Protein AF-A0AA38CV04-F1 (afdb_monomer)

Mean predicted aligned error: 16.9 Å

Solvent-accessible surface area (backbone atoms only — not comparable to full-atom values): 32376 Å² total; per-residue (Å²): 139,83,84,80,82,77,56,69,70,61,52,53,54,52,51,54,56,48,51,57,48,54,42,49,48,53,47,53,53,60,59,28,71,83,42,73,37,37,64,67,57,48,48,54,55,48,44,71,72,57,36,83,89,60,65,78,51,81,84,55,53,58,63,46,52,52,51,37,38,74,75,45,29,30,47,73,48,75,68,80,85,66,88,83,87,85,91,72,98,75,84,67,49,31,35,34,60,30,73,60,24,51,52,52,48,53,57,56,57,65,52,69,53,78,68,46,39,32,94,78,32,28,67,58,51,60,79,43,48,92,79,33,58,70,71,46,48,47,51,31,48,53,52,30,40,53,54,49,49,53,51,41,52,53,50,51,54,58,49,64,78,46,62,90,82,55,56,70,68,64,51,49,56,51,50,53,56,47,51,54,40,53,50,50,45,54,50,43,51,51,50,48,51,53,53,49,55,64,64,69,64,76,67,84,93,74,94,80,86,84,88,81,84,88,88,84,83,93,68,85,78,79,82,77,82,77,71,94,82,67,77,78,68,63,40,31,31,26,37,38,30,62,36,37,47,43,26,29,35,56,29,47,34,66,65,40,40,84,58,58,60,88,47,86,55,93,62,42,95,49,38,44,47,64,90,34,44,50,47,27,63,39,74,52,43,36,24,28,46,43,46,68,29,36,74,31,39,44,48,55,22,34,65,30,72,80,32,51,51,83,85,82,45,87,62,67,86,64,83,28,51,20,36,34,39,76,50,81,45,43,65,50,72,59,45,61,76,71,52,57,71,46,85,66,73,65,55,62,62,37,58,52,41,48,76,55,58,34,44,34,38,38,38,52,58,50,85,61,19,52,65,34,53,51,49,53,52,50,34,24,52,77,43,64,18,15,37,37,38,47,34,87,51,86,38,38,50,32,70,74,46,25,49,53,26,35,74,66,42,18,14,30,34,17,11,17,53,39,47,80,83,37,67,65,59,56,48,30,55,53,55,38,52,33,49,81,70,68,24,43,54,68,37,36,40,36,41,30,36,21,23,30,63,69,37,46,47,57,66,47,60,90,56,33,60,69,61,33,35,53,56,27,31,62,40,22,56,68,40,82,81,29,94,52,39,60,34,60,74,50,98,47,54,45,50,43,79,66,47,66,41,62,92,48,23,31,29,33,41,30,46,36,38,41,36,27,30,35,83,91,69,40,80,45,74,50,75,50,77,48,80,45,52,54,34,60,38,25,21,35,46,46,57,52,49,51,46,52,34,46,53,28,47,77,69,59,40,33,12,54,30,48,20,55,7,22,52,43,19,73,46,23,66,52,92,48,60,60,73,58,16,44,53,46,29,54,33,35,55,75,64,78,40,90,74

Secondary structure (DSSP, 8-state):
----PPPHHHHHHHHHHHHHHHHHHHHHHHHHTTS-EEHH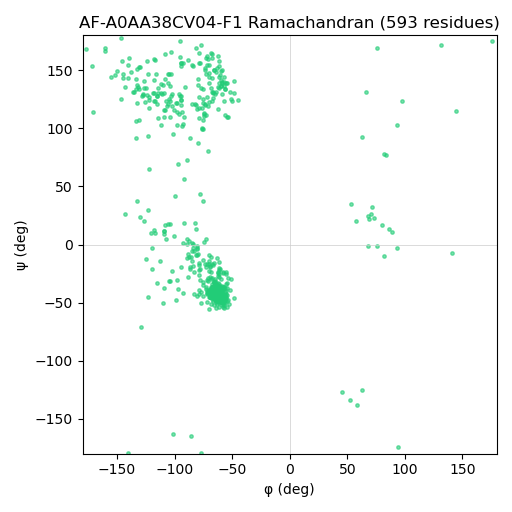HHHHHHHHHH-GGG---HHHHHHHHHHHHHTTSEEEEEGGG--S----SS--EEEEE-HHHHHHHHHHHH--SGGGGSTTTHHHHHTTGGGS-HHHHHHHHHHHHHHHHHHHHHHHHHHHTTTTS--HHHHHHHHHHHHHHHHHHHHHHHHHHHHHHHHHT--------------S---PPPPPPPPTTS----EEEEEE--SHHHHHHHHHHHHHTT--TTS--TT-S-SEETTEEGGGEEEEEEEE-BTTTTTSBHHHHTTSTT--PPP-SPPPP---BEEE---TT---HHHHTTSPBP-SPPP-HHHHHHHTT-SEEEE-PPTT-HHHHHHHHHHHHHHT-EEEE-SSS-STTSHHHHHHHHHHT-EEE-SSBPPTT-HHHHHHHHHHHHHHTTPEEEEEEEEEEE-SHHHHHTT-GGG-HHHHHHHHHHHHTT-SSSTTTT-S--TTEEEEEEEE-GGGTTEEEEEEEEEEE-GGG-EEEEEEEEEEETTHHHHHHHHHHHHHHHHHHHTT--EE-HHHHHHHBSS-SS---HHHHHHHHHHHHHTSS--

Foldseek 3Di:
DDDDDDDPVVVVVVVVVVLLLVLLLLLLLLVLVVHKDWLVVSQVVSCVQQDPVNRDDPVRRPVSLVVCVVVPQKDWDQPPPDDDDDDDPDTRIIIHGDPVNVVVNVVVLQDLDLSCQPPSNVSSSVVCVVVHDLVSVLSSLVSNLVVLVVVLVVLVVVCVVCVVPDDPVVNVVSVVVNVVSVVSNVVSVVVSVVSVVVVVPPDDDDDDDDDDDDDDDDDPDDDDDDPPPDPQQAAAEEEEALALLVLLQQLVLVLCLPPDQPDDDPLAPTCCQQSDGSNRYQYQEYEDFFQQQAQDFSQNNNVTFQHFFDRPHRHPRRVYGHHYADCQVLADPLNVVRTDTDPDDHDLLLVSCQVSVHAEYEYDGAQLRQVRLVVVLVSCLSNLHAYEEQYLHDQQQDPVNLVSQQVSLHEYADDHFDFQDDPLVVLQVVLLVCVVQVWAWAAKEKEKEAAGPNLSSQVPVVSCPSVLQLSQQSRQCSDDRYPSRNPSDDPRYYYGYHYHDNVRRQKMKMWMKIWTADPPRHIDIDIDIDIDRNSNRRSSLVSSLSVLSSLLSVVSHTGYPQLSNCQTYSNHSDPDDNVVSPVVSVCVSVVVDND

pLDDT: mean 85.91, std 17.41, range [29.42, 98.94]

Organism: NCBI:txid1930061

InterPro domains:
  IPR005149 Transcription regulator PadR, N-terminal [PF03551] (28-106)
  IPR013021 Myo-inositol-1-phosphate synthase, GAPDH-like [PF01658] (422-535)
  IPR017815 Myo-inositol 1-phosphate synthase, actinobacteria [TIGR03450] (235-589)
  IPR036291 NAD(P)-binding domain superfamily [SSF51735] (234-591)
  IPR036388 Winged helix-like DNA-binding domain superfamily [G3DSA:1.10.10.10] (15-115)
  IPR036390 Winged helix DNA-binding domain superfamily [SSF46785] (24-196)
  IPR052199 Myo-inositol 1-phosphate synthase [PTHR43125] (233-594)

Radius of gyration: 30.72 Å; Cα contacts (8 Å, |Δi|>4): 998; chains: 1; bounding box: 71×72×107 Å

Structure (mmCIF, N/CA/C/O backbone):
data_AF-A0AA38CV04-F1
#
_entry.id   AF-A0AA38CV04-F1
#
loop_
_atom_site.group_PDB
_atom_site.id
_atom_site.type_symbol
_atom_site.label_atom_id
_atom_site.label_alt_id
_atom_site.label_comp_id
_atom_site.label_asym_id
_atom_site.label_entity_id
_atom_site.label_seq_id
_atom_site.pdbx_PDB_ins_code
_atom_site.Cartn_x
_atom_site.Cartn_y
_atom_site.Cartn_z
_atom_site.occupancy
_atom_site.B_iso_or_equiv
_atom_site.auth_seq_id
_atom_site.auth_comp_id
_atom_site.auth_asym_id
_atom_site.auth_atom_id
_atom_site.pdbx_PDB_model_num
ATOM 1 N N . MET A 1 1 ? -10.714 25.062 -77.674 1.00 38.06 1 MET A N 1
ATOM 2 C CA . MET A 1 1 ? -11.062 24.064 -76.640 1.00 38.06 1 MET A CA 1
ATOM 3 C C . MET A 1 1 ? -9.800 23.298 -76.289 1.00 38.06 1 MET A C 1
ATOM 5 O O . MET A 1 1 ? -9.401 22.417 -77.034 1.00 38.06 1 MET A O 1
ATOM 9 N N . THR A 1 2 ? -9.122 23.690 -75.217 1.00 33.44 2 THR A N 1
ATOM 10 C CA . THR A 1 2 ? -7.902 23.033 -74.731 1.00 33.44 2 THR A CA 1
ATOM 11 C C . THR A 1 2 ? -8.244 22.367 -73.405 1.00 33.44 2 THR A C 1
ATOM 13 O O . THR A 1 2 ? -8.379 23.038 -72.385 1.00 33.44 2 THR A O 1
ATOM 16 N N . PHE A 1 3 ? -8.436 21.048 -73.428 1.00 39.06 3 PHE A N 1
ATOM 17 C CA . PHE A 1 3 ? -8.519 20.236 -72.217 1.00 39.06 3 PHE A CA 1
ATOM 18 C C . PHE A 1 3 ? -7.110 20.137 -71.619 1.00 39.06 3 PHE A C 1
ATOM 20 O O . PHE A 1 3 ? -6.221 19.533 -72.215 1.00 39.06 3 PHE A O 1
ATOM 27 N N . ARG A 1 4 ? -6.882 20.755 -70.454 1.00 42.81 4 ARG A N 1
ATOM 28 C CA . ARG A 1 4 ? -5.682 20.497 -69.646 1.00 42.81 4 ARG A CA 1
ATOM 29 C C . ARG A 1 4 ? -5.849 19.139 -68.964 1.00 42.81 4 ARG A C 1
ATOM 31 O O . ARG A 1 4 ? -6.634 19.016 -68.026 1.00 42.81 4 ARG A O 1
ATOM 38 N N . CYS A 1 5 ? -5.111 18.133 -69.429 1.00 44.91 5 CYS A N 1
ATOM 39 C CA . CYS A 1 5 ? -4.872 16.911 -68.668 1.00 44.91 5 CYS A CA 1
ATOM 40 C C . CYS A 1 5 ? -4.114 17.282 -67.387 1.00 44.91 5 CYS A C 1
ATOM 42 O O . CYS A 1 5 ? -3.010 17.815 -67.451 1.00 44.91 5 CYS A O 1
ATOM 44 N N . ILE A 1 6 ? -4.740 17.056 -66.233 1.00 47.25 6 ILE A N 1
ATOM 45 C CA . ILE A 1 6 ? -4.092 17.175 -64.924 1.00 47.25 6 ILE A CA 1
ATOM 46 C C . ILE A 1 6 ? -3.270 15.900 -64.708 1.00 47.25 6 ILE A C 1
ATOM 48 O O . ILE A 1 6 ? -3.811 14.802 -64.843 1.00 47.25 6 ILE A O 1
ATOM 52 N N . ASP A 1 7 ? -1.990 16.077 -64.393 1.00 53.06 7 ASP A N 1
ATOM 53 C CA . ASP A 1 7 ? -0.981 15.037 -64.170 1.00 53.06 7 ASP A CA 1
ATOM 54 C C . ASP A 1 7 ? -1.406 14.030 -63.063 1.00 53.06 7 ASP A C 1
ATOM 56 O O . ASP A 1 7 ? -1.895 14.464 -62.008 1.00 53.06 7 ASP A O 1
ATOM 60 N N . PRO A 1 8 ? -1.272 12.701 -63.276 1.00 54.38 8 PRO A N 1
ATOM 61 C CA . PRO A 1 8 ? -1.597 11.664 -62.291 1.00 54.38 8 PRO A CA 1
ATOM 62 C C . PRO A 1 8 ? -0.945 11.858 -60.913 1.00 54.38 8 PRO A C 1
ATOM 64 O O . PRO A 1 8 ? -1.632 11.678 -59.906 1.00 54.38 8 PRO A O 1
ATOM 67 N N . GLU A 1 9 ? 0.314 12.307 -60.845 1.00 51.50 9 GLU A N 1
ATOM 68 C CA . GLU A 1 9 ? 1.008 12.538 -59.564 1.00 51.50 9 GLU A CA 1
ATOM 69 C C . GLU A 1 9 ? 0.350 13.674 -58.766 1.00 51.50 9 GLU A C 1
ATOM 71 O O . GLU A 1 9 ? 0.221 13.622 -57.541 1.00 51.50 9 GLU A O 1
ATOM 76 N N . THR A 1 10 ? -0.166 14.692 -59.462 1.00 57.09 10 THR A N 1
ATOM 77 C CA . THR A 1 10 ? -0.829 15.836 -58.816 1.00 57.09 10 THR A CA 1
ATOM 78 C C . THR A 1 10 ? -2.195 15.444 -58.238 1.00 57.09 10 THR A C 1
ATOM 80 O O . THR A 1 10 ? -2.625 15.991 -57.220 1.00 57.09 10 THR A O 1
ATOM 83 N N . ARG A 1 11 ? -2.882 14.467 -58.852 1.00 59.84 11 ARG A N 1
ATOM 84 C CA . ARG A 1 11 ? -4.148 13.916 -58.332 1.00 59.84 11 ARG A CA 1
ATOM 85 C C . ARG A 1 11 ? -3.937 13.084 -57.069 1.00 59.84 11 ARG A C 1
ATOM 87 O O . ARG A 1 11 ? -4.750 13.179 -56.150 1.00 59.84 11 ARG A O 1
ATOM 94 N N . GLU A 1 12 ? -2.863 12.305 -57.009 1.00 57.44 12 GLU A N 1
ATOM 95 C CA . GLU A 1 12 ? -2.554 11.447 -55.862 1.00 57.44 12 GLU A CA 1
ATOM 96 C C . GLU A 1 12 ? -2.155 12.271 -54.628 1.00 57.44 12 GLU A C 1
ATOM 98 O O . GLU A 1 12 ? -2.716 12.086 -53.546 1.00 57.44 12 GLU A O 1
ATOM 103 N N . VAL A 1 13 ? -1.298 13.283 -54.804 1.00 59.69 13 VAL A N 1
ATOM 104 C CA . VAL A 1 13 ? -0.918 14.215 -53.726 1.00 59.69 13 VAL A CA 1
ATOM 105 C C . VAL A 1 13 ? -2.134 14.981 -53.184 1.00 59.69 13 VAL A C 1
ATOM 107 O O . VAL A 1 13 ? -2.293 15.121 -51.967 1.00 59.69 13 VAL A O 1
ATOM 110 N N . ALA A 1 14 ? -3.037 15.431 -54.063 1.00 61.69 14 ALA A N 1
ATOM 111 C CA . ALA A 1 14 ? -4.271 16.105 -53.656 1.00 61.69 14 ALA A CA 1
ATOM 112 C C . ALA A 1 14 ? -5.229 15.172 -52.888 1.00 61.69 14 ALA A C 1
ATOM 114 O O . ALA A 1 14 ? -5.853 15.595 -51.912 1.00 61.69 14 ALA A O 1
ATOM 115 N N . ALA A 1 15 ? -5.322 13.898 -53.282 1.00 63.12 15 ALA A N 1
ATOM 116 C CA . ALA A 1 15 ? -6.143 12.902 -52.596 1.00 63.12 15 ALA A CA 1
ATOM 117 C C . ALA A 1 15 ? -5.616 12.585 -51.184 1.00 63.12 15 ALA A C 1
ATOM 119 O O . ALA A 1 15 ? -6.405 12.512 -50.241 1.00 63.12 15 ALA A O 1
ATOM 120 N N . VAL A 1 16 ? -4.295 12.465 -51.009 1.00 60.59 16 VAL A N 1
ATOM 121 C CA . VAL A 1 16 ? -3.661 12.242 -49.695 1.00 60.59 16 VAL A CA 1
ATOM 122 C C . VAL A 1 16 ? -3.861 13.444 -48.764 1.00 60.59 16 VAL A C 1
ATOM 124 O O . VAL A 1 16 ? -4.199 13.275 -47.590 1.00 60.59 16 VAL A O 1
ATOM 127 N N . ALA A 1 17 ? -3.705 14.669 -49.276 1.00 64.06 17 ALA A N 1
ATOM 128 C CA . ALA A 1 17 ? -3.931 15.888 -48.498 1.00 64.06 17 ALA A CA 1
ATOM 129 C C . ALA A 1 17 ? -5.397 16.031 -48.044 1.00 64.06 17 ALA A C 1
ATOM 131 O O . ALA A 1 17 ? -5.662 16.439 -46.908 1.00 64.06 17 ALA A O 1
ATOM 132 N N . ARG A 1 18 ? -6.347 15.646 -48.908 1.00 71.12 18 ARG A N 1
ATOM 133 C CA . ARG A 1 18 ? -7.778 15.619 -48.586 1.00 71.12 18 ARG A CA 1
ATOM 134 C C . ARG A 1 18 ? -8.089 14.610 -47.478 1.00 71.12 18 ARG A C 1
ATOM 136 O O . ARG A 1 18 ? -8.641 15.010 -46.461 1.00 71.12 18 ARG A O 1
ATOM 143 N N . ARG A 1 19 ? -7.609 13.365 -47.590 1.00 69.75 19 ARG A N 1
ATOM 144 C CA . ARG A 1 19 ? -7.804 12.323 -46.557 1.00 69.75 19 ARG A CA 1
ATOM 145 C C . ARG A 1 19 ? -7.283 12.737 -45.180 1.00 69.75 19 ARG A C 1
ATOM 147 O O . ARG A 1 19 ? -7.965 12.554 -44.179 1.00 69.75 19 ARG A O 1
ATOM 154 N N . ARG A 1 20 ? -6.094 13.347 -45.116 1.00 71.56 20 ARG A N 1
ATOM 155 C CA . ARG A 1 20 ? -5.535 13.868 -43.853 1.00 71.56 20 ARG A CA 1
ATOM 156 C C . ARG A 1 20 ? -6.398 14.965 -43.231 1.00 71.56 20 ARG A C 1
ATOM 158 O O . ARG A 1 20 ? -6.447 15.079 -42.009 1.00 71.56 20 ARG A O 1
ATOM 165 N N . SER A 1 21 ? -7.050 15.773 -44.064 1.00 76.12 21 SER A N 1
ATOM 166 C CA . SER A 1 21 ? -7.951 16.831 -43.604 1.00 76.12 21 SER A CA 1
ATOM 167 C C . SER A 1 21 ? -9.243 16.241 -43.038 1.00 76.12 21 SER A C 1
ATOM 169 O O . SER A 1 21 ? -9.646 16.647 -41.954 1.00 76.12 21 SER A O 1
ATOM 171 N N . ASP A 1 22 ? -9.804 15.228 -43.702 1.00 78.69 22 ASP A N 1
ATOM 172 C CA . ASP A 1 22 ? -11.033 14.542 -43.281 1.00 78.69 22 ASP A CA 1
ATOM 173 C C . ASP A 1 22 ? -10.845 13.791 -41.943 1.00 78.69 22 ASP A C 1
ATOM 175 O O . ASP A 1 22 ? -11.695 13.850 -41.053 1.00 78.69 22 ASP A O 1
ATOM 179 N N . VAL A 1 23 ? -9.690 13.141 -41.744 1.00 81.56 23 VAL A N 1
ATOM 180 C CA . VAL A 1 23 ? -9.324 12.501 -40.461 1.00 81.56 23 VAL A CA 1
ATOM 181 C C . VAL A 1 23 ? -9.237 13.534 -39.335 1.00 81.56 23 VAL A C 1
ATOM 183 O O . VAL A 1 23 ? -9.723 13.306 -38.225 1.00 81.56 23 VAL A O 1
ATOM 186 N N . LEU A 1 24 ? -8.609 14.680 -39.615 1.00 84.56 24 LEU A N 1
ATOM 187 C CA . LEU A 1 24 ? -8.440 15.750 -38.639 1.00 84.56 24 LEU A CA 1
ATOM 188 C C . LEU A 1 24 ? -9.777 16.415 -38.288 1.00 84.56 24 LEU A C 1
ATOM 190 O O . LEU A 1 24 ? -9.988 16.749 -37.125 1.00 84.56 24 LEU A O 1
ATOM 194 N N . ASP A 1 25 ? -10.684 16.563 -39.254 1.00 89.12 25 ASP A N 1
ATOM 195 C CA . ASP A 1 25 ? -12.046 17.045 -39.005 1.00 89.12 25 ASP A CA 1
ATOM 196 C C . ASP A 1 25 ? -12.775 16.161 -38.019 1.00 89.12 25 ASP A C 1
ATOM 198 O O . ASP A 1 25 ? -13.244 16.637 -36.987 1.00 89.12 25 ASP A O 1
ATOM 202 N N . LEU A 1 26 ? -12.815 14.863 -38.312 1.00 87.69 26 LEU A N 1
ATOM 203 C CA . LEU A 1 26 ? -13.506 13.897 -37.478 1.00 87.69 26 LEU A CA 1
ATOM 204 C C . LEU A 1 26 ? -12.933 13.886 -36.054 1.00 87.69 26 LEU A C 1
ATOM 206 O O . LEU A 1 26 ? -13.686 13.878 -35.081 1.00 87.69 26 LEU A O 1
ATOM 210 N N . ALA A 1 27 ? -11.607 13.963 -35.922 1.00 87.81 27 ALA A N 1
ATOM 211 C CA . ALA A 1 27 ? -10.948 14.032 -34.625 1.00 87.81 27 ALA A CA 1
ATOM 212 C C . ALA A 1 27 ? -11.291 15.325 -33.860 1.00 87.81 27 ALA A C 1
ATOM 214 O O . ALA A 1 27 ? -11.563 15.271 -32.660 1.00 87.81 27 ALA A O 1
ATOM 215 N N . ILE A 1 28 ? -11.301 16.486 -34.528 1.00 90.19 28 ILE A N 1
ATOM 216 C CA . ILE A 1 28 ? -11.664 17.773 -33.913 1.00 90.19 28 ILE A CA 1
ATOM 217 C C . ILE A 1 28 ? -13.121 17.752 -33.448 1.00 90.19 28 ILE A C 1
ATOM 219 O O . ILE A 1 28 ? -13.393 18.057 -32.285 1.00 90.19 28 ILE A O 1
ATOM 223 N N . LEU A 1 29 ? -14.047 17.371 -34.332 1.00 91.81 29 LEU A N 1
ATOM 224 C CA . LEU A 1 29 ? -15.476 17.344 -34.028 1.00 91.81 29 LEU A CA 1
ATOM 225 C C . LEU A 1 29 ? -15.775 16.357 -32.894 1.00 91.81 29 LEU A C 1
ATOM 227 O O . LEU A 1 29 ? -16.464 16.711 -31.940 1.00 91.81 29 LEU A O 1
ATOM 231 N N . GLY A 1 30 ? -15.179 15.162 -32.942 1.00 89.12 30 GLY A N 1
ATOM 232 C CA . GLY A 1 30 ? -15.308 14.149 -31.898 1.00 89.12 30 GLY A CA 1
ATOM 233 C C . GLY A 1 30 ? -14.856 14.629 -30.520 1.00 89.12 30 GLY A C 1
ATOM 234 O O . GLY A 1 30 ? -15.488 14.316 -29.516 1.00 89.12 30 GLY A O 1
ATOM 235 N N . ARG A 1 31 ? -13.793 15.442 -30.446 1.00 89.75 31 ARG A N 1
ATOM 236 C CA . ARG A 1 31 ? -13.320 15.996 -29.166 1.00 89.75 31 ARG A CA 1
ATOM 237 C C . ARG A 1 31 ? -14.203 17.120 -28.636 1.00 89.75 31 ARG A C 1
ATOM 239 O O . ARG A 1 31 ? -14.367 17.216 -27.424 1.00 89.75 31 ARG A O 1
ATOM 246 N N . LEU A 1 32 ? -14.775 17.937 -29.517 1.00 90.88 32 LEU A N 1
ATOM 247 C CA . LEU A 1 32 ? -15.705 19.006 -29.141 1.00 90.88 32 LEU A CA 1
ATOM 248 C C . LEU A 1 32 ? -17.104 18.483 -28.769 1.00 90.88 32 LEU A C 1
ATOM 250 O O . LEU A 1 32 ? -17.888 19.213 -28.166 1.00 90.88 32 LEU A O 1
ATOM 254 N N . ALA A 1 33 ? -17.418 17.218 -29.070 1.00 87.81 33 ALA A N 1
ATOM 255 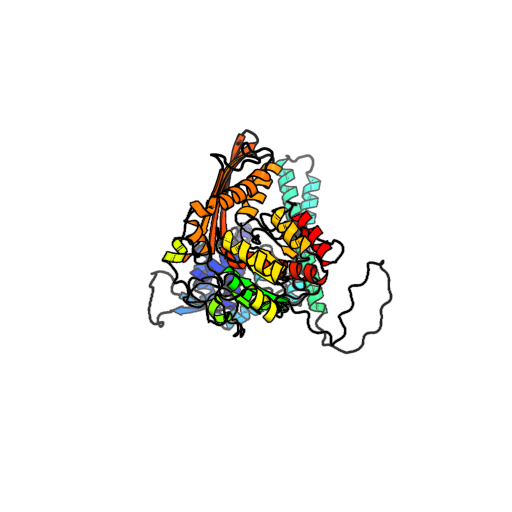C CA . ALA A 1 33 ? -18.671 16.580 -28.661 1.00 87.81 33 ALA A CA 1
ATOM 256 C C . ALA A 1 33 ? -18.830 16.480 -27.135 1.00 87.81 33 ALA A C 1
ATOM 258 O O . ALA A 1 33 ? -19.952 16.499 -26.638 1.00 87.81 33 ALA A O 1
ATOM 259 N N . SER A 1 34 ? -17.720 16.423 -26.390 1.00 83.12 34 SER A N 1
ATOM 260 C CA . SER A 1 34 ? -17.717 16.392 -24.920 1.00 83.12 34 SER A CA 1
ATOM 261 C C . SER A 1 34 ? -17.789 17.780 -24.265 1.00 83.12 34 SER A C 1
ATOM 263 O O . SER A 1 34 ? -17.743 17.866 -23.040 1.00 83.12 34 SER A O 1
ATOM 265 N N . GLY A 1 35 ? -17.873 18.856 -25.053 1.00 85.94 35 GLY A N 1
ATOM 266 C CA . GLY A 1 35 ? -17.997 20.234 -24.573 1.00 85.94 35 GLY A CA 1
ATOM 267 C C . GLY A 1 35 ? -17.010 21.210 -25.232 1.00 85.94 35 GLY A C 1
ATOM 268 O O . GLY A 1 35 ? -16.109 20.784 -25.962 1.00 85.94 35 GLY A O 1
ATOM 269 N N . PRO A 1 36 ? -17.168 22.526 -24.983 1.00 88.56 36 PRO A N 1
ATOM 270 C CA . PRO A 1 36 ? -16.303 23.554 -25.555 1.00 88.56 36 PRO A CA 1
ATOM 271 C C . PRO A 1 36 ? -14.844 23.397 -25.116 1.00 88.56 36 PRO A C 1
ATOM 273 O O . PRO A 1 36 ? -14.569 23.135 -23.945 1.00 88.56 36 PRO A O 1
ATOM 276 N N . LEU A 1 37 ? -13.896 23.589 -26.039 1.00 87.75 37 LEU A N 1
ATOM 277 C CA . LEU A 1 37 ? -12.463 23.473 -25.748 1.00 87.75 37 LEU A CA 1
ATOM 278 C C . LEU A 1 37 ? -11.656 24.637 -26.313 1.00 87.75 37 LEU A C 1
ATOM 280 O O . LEU A 1 37 ? -11.846 25.085 -27.445 1.00 87.75 37 LEU A O 1
ATOM 284 N N . HIS A 1 38 ? -10.649 25.054 -25.547 1.00 87.50 38 HIS A N 1
ATOM 285 C CA . HIS A 1 38 ? -9.634 25.988 -26.018 1.00 87.50 38 HIS A CA 1
ATOM 286 C C . HIS A 1 38 ? -8.728 25.316 -27.053 1.00 87.50 38 HIS A C 1
ATOM 288 O O . HIS A 1 38 ? -8.360 24.150 -26.908 1.00 87.50 38 HIS A O 1
ATOM 294 N N . GLY A 1 39 ? -8.277 26.065 -28.065 1.00 82.31 39 GLY A N 1
ATOM 295 C CA . GLY A 1 39 ? -7.433 25.515 -29.141 1.00 82.31 39 GLY A CA 1
ATOM 296 C C . GLY A 1 39 ? -6.156 24.798 -28.658 1.00 82.31 39 GLY A C 1
ATOM 297 O O . GLY A 1 39 ? -5.739 23.802 -29.253 1.00 82.31 39 GLY A O 1
ATOM 298 N N . TYR A 1 40 ? -5.553 25.247 -27.550 1.00 81.44 40 TYR A N 1
ATOM 299 C CA . TYR A 1 40 ? -4.405 24.571 -26.930 1.00 81.44 40 TYR A CA 1
ATOM 300 C C . TYR A 1 40 ? -4.786 23.241 -26.262 1.00 81.44 40 TYR A C 1
ATOM 302 O O . TYR A 1 40 ? -4.080 22.240 -26.396 1.00 81.44 40 TYR A O 1
ATOM 310 N N . GLU A 1 41 ? -5.917 23.215 -25.566 1.00 82.62 41 GLU A N 1
ATOM 311 C CA . GLU A 1 41 ? -6.413 22.021 -24.893 1.00 82.62 41 GLU A CA 1
ATOM 312 C C . GLU A 1 41 ? -6.866 20.962 -25.899 1.00 82.62 41 GLU A C 1
ATOM 314 O O . GLU A 1 41 ? -6.509 19.790 -25.771 1.00 82.62 41 GLU A O 1
ATOM 319 N N . LEU A 1 42 ? -7.550 21.394 -26.961 1.00 85.50 42 LEU A N 1
ATOM 320 C CA . LEU A 1 42 ? -7.918 20.554 -28.091 1.00 85.50 42 LEU A CA 1
ATOM 321 C C . LEU A 1 42 ? -6.679 19.885 -28.701 1.00 85.50 42 LEU A C 1
ATOM 323 O O . LEU A 1 42 ? -6.669 18.671 -28.885 1.00 85.50 42 LEU A O 1
ATOM 327 N N . ARG A 1 43 ? -5.584 20.629 -28.913 1.00 83.25 43 ARG A N 1
ATOM 328 C CA . ARG A 1 43 ? -4.304 20.056 -29.364 1.00 83.25 43 ARG A CA 1
ATOM 329 C C . ARG A 1 43 ? -3.772 18.998 -28.398 1.00 83.25 43 ARG A C 1
ATOM 331 O O . ARG A 1 43 ? -3.370 17.928 -28.847 1.00 83.25 43 ARG A O 1
ATOM 338 N N . LYS A 1 44 ? -3.716 19.302 -27.096 1.00 82.62 44 LYS A N 1
ATOM 339 C CA . LYS A 1 44 ? -3.176 18.383 -26.079 1.00 82.62 44 LYS A CA 1
ATOM 340 C C . LYS A 1 44 ? -3.961 17.069 -26.063 1.00 82.62 44 LYS A C 1
ATOM 342 O O . LYS A 1 44 ? -3.360 15.998 -26.088 1.00 82.62 44 LYS A O 1
ATOM 347 N N . ARG A 1 45 ? -5.294 17.156 -26.092 1.00 83.56 45 ARG A N 1
ATOM 348 C CA . ARG A 1 45 ? -6.198 15.997 -26.104 1.00 83.56 45 ARG A CA 1
ATOM 349 C C . ARG A 1 45 ? -6.108 15.203 -27.415 1.00 83.56 45 ARG A C 1
ATOM 351 O O . ARG A 1 45 ? -6.079 13.975 -27.381 1.00 83.56 45 ARG A O 1
ATOM 358 N N . LEU A 1 46 ? -5.996 15.881 -28.561 1.00 82.25 46 LEU A N 1
ATOM 359 C CA . LEU A 1 46 ? -5.788 15.229 -29.859 1.00 82.25 46 LEU A CA 1
ATOM 360 C C . LEU A 1 46 ? -4.438 14.504 -29.930 1.00 82.25 46 LEU A C 1
ATOM 362 O O . LEU A 1 46 ? -4.392 13.369 -30.385 1.00 82.25 46 LEU A O 1
ATOM 366 N N . ALA A 1 47 ? -3.356 15.106 -29.428 1.00 78.50 47 ALA A N 1
ATOM 367 C CA . ALA A 1 47 ? -2.035 14.474 -29.394 1.00 78.50 47 ALA A CA 1
ATOM 368 C C . ALA A 1 47 ? -2.007 13.215 -28.509 1.00 78.50 47 ALA A C 1
ATOM 370 O O . ALA A 1 47 ? -1.384 12.224 -28.879 1.00 78.50 47 ALA A O 1
ATOM 371 N N . ALA A 1 48 ? -2.719 13.233 -27.377 1.00 74.19 48 ALA A N 1
ATOM 372 C CA . ALA A 1 48 ? -2.865 12.062 -26.513 1.00 74.19 48 ALA A CA 1
ATOM 373 C C . ALA A 1 48 ? -3.652 10.921 -27.184 1.00 74.19 48 ALA A C 1
ATOM 375 O O . ALA A 1 48 ? -3.369 9.757 -26.932 1.00 74.19 48 ALA A O 1
ATOM 376 N N . THR A 1 49 ? -4.615 11.249 -28.052 1.00 69.12 49 THR A N 1
ATOM 377 C CA . THR A 1 49 ? -5.458 10.256 -28.743 1.00 69.12 49 THR A CA 1
ATOM 378 C C . THR A 1 49 ? -4.778 9.677 -29.984 1.00 69.12 49 THR A C 1
ATOM 380 O O . THR A 1 49 ? -4.858 8.482 -30.235 1.00 69.12 49 THR A O 1
ATOM 383 N N . LEU A 1 50 ? -4.128 10.524 -30.785 1.00 68.50 50 LEU A N 1
ATOM 384 C CA . LEU A 1 50 ? -3.559 10.145 -32.084 1.00 68.50 50 LEU A CA 1
ATOM 385 C C . LEU A 1 50 ? -2.116 9.616 -31.982 1.00 68.50 50 LEU A C 1
ATOM 387 O O . LEU A 1 50 ? -1.571 9.123 -32.970 1.00 68.50 50 LEU A O 1
ATOM 391 N N . GLY A 1 51 ? -1.501 9.717 -30.799 1.00 63.41 51 GLY A N 1
ATOM 392 C CA . GLY A 1 51 ? -0.147 9.250 -30.515 1.00 63.41 51 GLY A CA 1
ATOM 393 C C . GLY A 1 51 ? 0.972 10.145 -31.082 1.00 63.41 51 GLY A C 1
ATOM 394 O O . GLY A 1 51 ? 0.734 11.048 -31.889 1.00 63.41 51 GLY A O 1
ATOM 395 N N . PRO A 1 52 ? 2.235 9.902 -30.677 1.00 51.06 52 PRO A N 1
ATOM 396 C CA . PRO A 1 52 ? 3.380 10.750 -31.030 1.00 51.06 52 PRO A CA 1
ATOM 397 C C . PRO A 1 52 ? 3.780 10.673 -32.514 1.00 51.06 52 PRO A C 1
ATOM 399 O O . PRO A 1 52 ? 4.366 11.618 -33.040 1.00 51.06 52 PRO A O 1
ATOM 402 N N . PHE A 1 53 ? 3.430 9.588 -33.212 1.00 44.38 53 PHE A N 1
ATOM 403 C CA . PHE A 1 53 ? 3.778 9.373 -34.623 1.00 44.38 53 PHE A CA 1
ATOM 404 C C . PHE A 1 53 ? 2.812 10.048 -35.610 1.00 44.38 53 PHE A C 1
ATOM 406 O O . PHE A 1 53 ? 3.194 10.311 -36.749 1.00 44.38 53 PHE A O 1
ATOM 413 N N . ARG A 1 54 ? 1.600 10.426 -35.173 1.00 60.91 54 ARG A N 1
ATOM 414 C CA . ARG A 1 54 ? 0.665 11.271 -35.942 1.00 60.91 54 ARG A CA 1
ATOM 415 C C . ARG A 1 54 ? 0.716 12.727 -35.467 1.00 60.91 54 ARG A C 1
ATOM 417 O O . ARG A 1 54 ? -0.315 13.371 -35.275 1.00 60.91 54 ARG A O 1
ATOM 424 N N . SER A 1 55 ? 1.924 13.236 -35.210 1.00 47.28 55 SER A N 1
ATOM 425 C CA . SER A 1 55 ? 2.119 14.557 -34.606 1.00 47.28 55 SER A CA 1
ATOM 426 C C . SER A 1 55 ? 1.426 15.672 -35.410 1.00 47.28 55 SER A C 1
ATOM 428 O O . SER A 1 55 ? 1.800 16.020 -36.530 1.00 47.28 55 SER A O 1
ATOM 430 N N . LEU A 1 56 ? 0.379 16.252 -34.816 1.00 56.16 56 LEU A N 1
ATOM 431 C CA . LEU A 1 56 ? -0.293 17.437 -35.341 1.00 56.16 56 LEU A CA 1
ATOM 432 C C . LEU A 1 56 ? 0.592 18.661 -35.081 1.00 56.16 56 LEU A C 1
ATOM 434 O O . LEU A 1 56 ? 0.775 19.088 -33.937 1.00 56.16 56 LEU A O 1
ATOM 438 N N . SER A 1 57 ? 1.150 19.242 -36.142 1.00 53.41 57 SER A N 1
ATOM 439 C CA . SER A 1 57 ? 1.876 20.508 -36.037 1.00 53.41 57 SER A CA 1
ATOM 440 C C . SER A 1 57 ? 0.900 21.673 -35.797 1.00 53.41 57 SER A C 1
ATOM 442 O O . SER A 1 57 ? -0.265 21.634 -36.196 1.00 53.41 57 SER A O 1
ATOM 444 N N . PHE A 1 58 ? 1.365 22.766 -35.172 1.00 49.31 58 PHE A N 1
ATOM 445 C CA . PHE A 1 58 ? 0.563 24.000 -35.043 1.00 49.31 58 PHE A CA 1
ATOM 446 C C . PHE A 1 58 ? 0.079 24.532 -36.406 1.00 49.31 58 PHE A C 1
ATOM 448 O O . PHE A 1 58 ? -0.940 25.220 -36.464 1.00 49.31 58 PHE A O 1
ATOM 455 N N . GLY A 1 59 ? 0.803 24.204 -37.482 1.00 60.69 59 GLY A N 1
ATOM 456 C CA . GLY A 1 59 ? 0.506 24.622 -38.846 1.00 60.69 59 GLY A CA 1
ATOM 457 C C . GLY A 1 59 ? -0.717 23.950 -39.471 1.00 60.69 59 GLY A C 1
ATOM 458 O O . GLY A 1 59 ? -1.224 24.488 -40.446 1.00 60.69 59 GLY A O 1
ATOM 459 N N . SER A 1 60 ? -1.228 22.834 -38.930 1.00 71.00 60 SER A N 1
ATOM 460 C CA . SER A 1 60 ? -2.412 22.147 -39.479 1.00 71.00 60 SER A CA 1
ATOM 461 C C . SER A 1 60 ? -3.694 22.357 -38.665 1.00 71.00 60 SER A C 1
ATOM 463 O O . SER A 1 60 ? -4.771 22.422 -39.251 1.00 71.00 60 SER A O 1
ATOM 465 N N . LEU A 1 61 ? -3.604 22.531 -37.339 1.00 82.88 61 LEU A N 1
ATOM 466 C CA . LEU A 1 61 ? -4.787 22.637 -36.470 1.00 82.88 61 LEU A CA 1
ATOM 467 C C . LEU A 1 61 ? -5.567 23.947 -36.665 1.00 82.88 61 LEU A C 1
ATOM 469 O O . LEU A 1 61 ? -6.762 23.920 -36.941 1.00 82.88 61 LEU A O 1
ATOM 473 N N . TYR A 1 62 ? -4.914 25.104 -36.526 1.00 84.75 62 TYR A N 1
ATOM 474 C CA . TYR A 1 62 ? -5.611 26.397 -36.577 1.00 84.75 62 TYR A CA 1
ATOM 475 C C . TYR A 1 62 ? -6.196 26.735 -37.956 1.00 84.75 62 TYR A C 1
ATOM 477 O O . TYR A 1 62 ? -7.324 27.228 -38.002 1.00 84.75 62 TYR A O 1
ATOM 485 N N . PRO A 1 63 ? -5.512 26.462 -39.086 1.00 86.56 63 PRO A N 1
ATOM 486 C CA . PRO A 1 63 ? -6.132 26.607 -40.402 1.00 86.56 63 PRO A CA 1
ATOM 487 C C . PRO A 1 63 ? -7.356 25.707 -40.575 1.00 86.56 63 PRO A C 1
ATOM 489 O O . PRO A 1 63 ? -8.340 26.135 -41.175 1.00 86.56 63 PRO A O 1
ATOM 492 N N . ARG A 1 64 ? -7.334 24.494 -40.005 1.00 88.62 64 ARG A N 1
ATOM 493 C CA . ARG A 1 64 ? -8.479 23.585 -40.071 1.00 88.62 64 ARG A CA 1
ATOM 494 C C . ARG A 1 64 ? -9.643 24.041 -39.196 1.00 88.62 64 ARG A C 1
ATOM 496 O O . ARG A 1 64 ? -10.771 24.025 -39.668 1.00 88.62 64 ARG A O 1
ATOM 503 N N . LEU A 1 65 ? -9.379 24.548 -37.990 1.00 89.50 65 LEU A N 1
ATOM 504 C CA . LEU A 1 65 ? -10.405 25.179 -37.151 1.00 89.50 65 LEU A CA 1
ATOM 505 C C . LEU A 1 65 ? -11.097 26.335 -37.886 1.00 89.50 65 LEU A C 1
ATOM 507 O O . LEU A 1 65 ? -12.322 26.387 -37.914 1.00 89.50 65 LEU A O 1
ATOM 511 N N . ARG A 1 66 ? -10.338 27.199 -38.577 1.00 88.19 66 ARG A N 1
ATOM 512 C CA . ARG A 1 66 ? -10.925 28.266 -39.409 1.00 88.19 66 ARG A CA 1
ATOM 513 C C . ARG A 1 66 ? -11.796 27.714 -40.538 1.00 88.19 66 ARG A C 1
ATOM 515 O O . ARG A 1 66 ? -12.866 28.258 -40.786 1.00 88.19 66 ARG A O 1
ATOM 522 N N . ALA A 1 67 ? -11.364 26.647 -41.209 1.00 89.75 67 ALA A N 1
ATOM 523 C CA . ALA A 1 67 ? -12.155 26.010 -42.262 1.00 89.75 67 ALA A CA 1
ATOM 524 C C . ALA A 1 67 ? -13.466 25.416 -41.713 1.00 89.75 67 ALA A C 1
ATOM 526 O O . ALA A 1 67 ? -14.526 25.620 -42.297 1.00 89.75 67 ALA A O 1
ATOM 527 N N . LEU A 1 68 ? -13.416 24.753 -40.555 1.00 92.38 68 LEU A N 1
ATOM 528 C CA . LEU A 1 68 ? -14.594 24.206 -39.873 1.00 92.38 68 LEU A CA 1
ATOM 529 C C . LEU A 1 68 ? -15.572 25.299 -39.414 1.00 92.38 68 LEU A C 1
ATOM 531 O O . LEU A 1 68 ? -16.784 25.095 -39.467 1.00 92.38 68 LEU A O 1
ATOM 535 N N . GLN A 1 69 ? -15.062 26.467 -39.011 1.00 92.56 69 GLN A N 1
ATOM 536 C CA . GLN A 1 69 ? -15.885 27.644 -38.715 1.00 92.56 69 GLN A CA 1
ATOM 537 C C . GLN A 1 69 ? -16.546 28.216 -39.970 1.00 92.56 69 GLN A C 1
ATOM 539 O O . GLN A 1 69 ? -17.728 28.542 -39.942 1.00 92.56 69 GLN A O 1
ATOM 544 N N . GLN A 1 70 ? -15.810 28.312 -41.081 1.00 91.38 70 GLN A N 1
ATOM 545 C CA . GLN A 1 70 ? -16.342 28.813 -42.355 1.00 91.38 70 GLN A CA 1
ATOM 546 C C . GLN A 1 70 ? -17.460 27.929 -42.914 1.00 91.38 70 GLN A C 1
ATOM 548 O O . GLN A 1 70 ? -18.422 28.445 -43.472 1.00 91.38 70 GLN A O 1
ATOM 553 N N . VAL A 1 71 ? -17.347 26.609 -42.744 1.00 92.62 71 VAL A N 1
ATOM 554 C CA . VAL A 1 71 ? -18.386 25.638 -43.133 1.00 92.62 71 VAL A CA 1
ATOM 555 C C . VAL A 1 71 ? -19.519 25.572 -42.091 1.00 92.62 71 VAL A C 1
ATOM 557 O O . VAL A 1 71 ? -20.562 24.973 -42.334 1.00 92.62 71 VAL A O 1
ATOM 560 N N . GLY A 1 72 ? -19.354 26.234 -40.942 1.00 92.38 72 GLY A N 1
ATOM 561 C CA . GLY A 1 72 ? -20.387 26.370 -39.919 1.00 92.38 72 GLY A CA 1
ATOM 562 C C . GLY A 1 72 ? -20.550 25.153 -39.011 1.00 92.38 72 GLY A C 1
ATOM 563 O O . GLY A 1 72 ? -21.574 25.049 -38.343 1.00 92.38 72 GLY A O 1
ATOM 564 N N . TRP A 1 73 ? -19.579 24.234 -38.957 1.00 95.69 73 TRP A N 1
ATOM 565 C CA . TRP A 1 73 ? -19.622 23.059 -38.069 1.00 95.69 73 TRP A CA 1
ATOM 566 C C . TRP A 1 73 ? -19.143 23.357 -36.648 1.00 95.69 73 TRP A C 1
ATOM 568 O O . TRP A 1 73 ? -19.541 22.679 -35.702 1.00 95.69 73 TRP A O 1
ATOM 578 N N . ILE A 1 74 ? -18.324 24.393 -36.472 1.00 95.06 74 ILE A N 1
ATOM 579 C CA . ILE A 1 74 ? -17.929 24.882 -35.150 1.00 95.06 74 ILE A CA 1
ATOM 580 C C . ILE A 1 74 ? -18.124 26.394 -35.069 1.00 95.06 74 ILE A C 1
ATOM 582 O O . ILE A 1 74 ? -18.039 27.096 -36.074 1.00 95.06 74 ILE A O 1
ATOM 586 N N . THR A 1 75 ? -18.353 26.901 -33.866 1.00 92.56 75 THR A N 1
ATOM 587 C CA . THR A 1 75 ? -18.352 28.333 -33.563 1.00 92.56 75 THR A CA 1
ATOM 588 C C . THR A 1 75 ? -17.248 28.646 -32.561 1.00 92.56 75 THR A C 1
ATOM 590 O O . THR A 1 75 ? -16.751 27.747 -31.881 1.00 92.56 75 THR A O 1
ATOM 593 N N . SER A 1 76 ? -16.837 29.910 -32.487 1.00 87.81 76 SER A N 1
ATOM 594 C CA . SER A 1 76 ? -15.945 30.387 -31.431 1.00 87.81 76 SER A CA 1
ATOM 595 C C . SER A 1 76 ? -16.652 31.387 -30.537 1.00 87.81 76 SER A C 1
ATOM 597 O O . SER A 1 76 ? -17.261 32.327 -31.046 1.00 87.81 76 SER A O 1
ATOM 599 N N . ALA A 1 77 ? -16.488 31.231 -29.228 1.00 72.12 77 ALA A N 1
ATOM 600 C CA . ALA A 1 77 ? -16.838 32.252 -28.252 1.00 72.12 77 ALA A CA 1
ATOM 601 C C . ALA A 1 77 ? -15.561 32.967 -27.790 1.00 72.12 77 ALA A C 1
ATOM 603 O O . ALA A 1 77 ? -14.581 32.315 -27.408 1.00 72.12 77 ALA A O 1
ATOM 604 N N . ASP A 1 78 ? -15.570 34.300 -27.819 1.00 60.53 78 ASP A N 1
ATOM 605 C CA . ASP A 1 78 ? -14.571 35.090 -27.104 1.00 60.53 78 ASP A CA 1
ATOM 606 C C . ASP A 1 78 ? -14.921 35.053 -25.616 1.00 60.53 78 ASP A C 1
ATOM 608 O O . ASP A 1 78 ? -15.999 35.479 -25.207 1.00 60.53 78 ASP A O 1
ATOM 612 N N . THR A 1 79 ? -14.006 34.569 -24.777 1.00 54.16 79 THR A N 1
ATOM 613 C CA . THR A 1 79 ? -14.180 34.550 -23.315 1.00 54.16 79 THR A CA 1
ATOM 614 C C . THR A 1 79 ? -13.992 35.946 -22.695 1.00 54.16 79 THR A C 1
ATOM 616 O O . THR A 1 79 ? -13.356 36.080 -21.648 1.00 54.16 79 THR A O 1
ATOM 619 N N . ALA A 1 80 ? -14.454 37.004 -23.366 1.00 48.44 80 ALA A N 1
ATOM 620 C CA . ALA A 1 80 ? -14.268 38.393 -22.948 1.00 48.44 80 ALA A CA 1
ATOM 621 C C . ALA A 1 80 ? -15.144 38.792 -21.742 1.00 48.44 80 ALA A C 1
ATOM 623 O O . ALA A 1 80 ? -14.793 39.749 -21.060 1.00 48.44 80 ALA A O 1
ATOM 624 N N . ASP A 1 81 ? -16.188 38.018 -21.420 1.00 44.34 81 ASP A N 1
ATOM 625 C CA . ASP A 1 81 ? -17.165 38.349 -20.366 1.00 44.34 81 ASP A CA 1
ATOM 626 C C . ASP A 1 81 ? -17.029 37.534 -19.058 1.00 44.34 81 ASP A C 1
ATOM 628 O O . ASP A 1 81 ? -17.947 37.505 -18.242 1.00 44.34 81 ASP A O 1
ATOM 632 N N . LEU A 1 82 ? -15.887 36.880 -18.800 1.00 43.50 82 LEU A N 1
ATOM 633 C CA . LEU A 1 82 ? -15.640 36.197 -17.515 1.00 43.50 82 LEU A CA 1
ATOM 634 C C . LEU A 1 82 ? -14.874 37.103 -16.52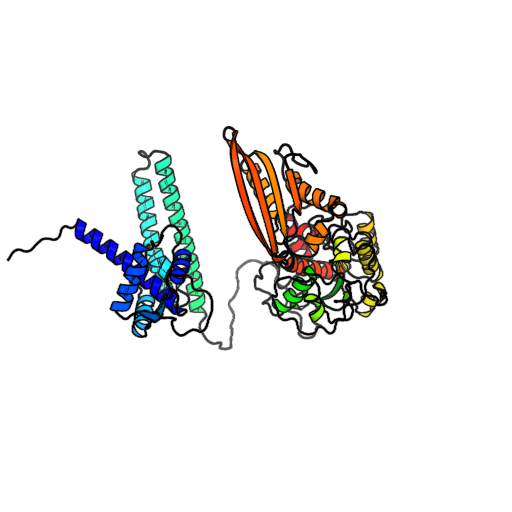0 1.00 43.50 82 LEU A C 1
ATOM 636 O O . LEU A 1 82 ? -13.773 37.560 -16.853 1.00 43.50 82 LEU A O 1
ATOM 640 N N . PRO A 1 83 ? -15.385 37.349 -15.290 1.00 37.31 83 PRO A N 1
ATOM 641 C CA . PRO A 1 83 ? -14.695 38.177 -14.303 1.00 37.31 83 PRO A CA 1
ATOM 642 C C . PRO A 1 83 ? -13.483 37.467 -13.672 1.00 37.31 83 PRO A C 1
ATOM 644 O O . PRO A 1 83 ? -13.615 36.454 -12.998 1.00 37.31 83 PRO A O 1
ATOM 647 N N . HIS A 1 84 ? -12.322 38.105 -13.842 1.00 39.47 84 HIS A N 1
ATOM 648 C CA . HIS A 1 84 ? -11.049 37.983 -13.116 1.00 39.47 84 HIS A CA 1
ATOM 649 C C . HIS A 1 84 ? -10.178 36.700 -13.159 1.00 39.47 84 HIS A C 1
ATOM 651 O O . HIS A 1 84 ? -10.563 35.599 -12.798 1.00 39.47 84 HIS A O 1
ATOM 657 N N . ALA A 1 85 ? -8.893 37.009 -13.420 1.00 35.59 85 ALA A N 1
ATOM 658 C CA . ALA A 1 85 ? -7.630 36.361 -13.037 1.00 35.59 85 ALA A CA 1
ATOM 659 C C . ALA A 1 85 ? -6.934 35.406 -14.038 1.00 35.59 85 ALA A C 1
ATOM 661 O O . ALA A 1 85 ? -7.457 34.387 -14.462 1.00 35.59 85 ALA A O 1
ATOM 662 N N . LEU A 1 86 ? -5.670 35.767 -14.331 1.00 35.22 86 LEU A N 1
ATOM 663 C CA . LEU A 1 86 ? -4.613 35.071 -15.092 1.00 35.22 86 LEU A CA 1
ATOM 664 C C . LEU A 1 86 ? -4.641 35.220 -16.627 1.00 35.22 86 LEU A C 1
ATOM 666 O O . LEU A 1 86 ? -4.977 34.332 -17.408 1.00 35.22 86 LEU A O 1
ATOM 670 N N . ALA A 1 87 ? -4.189 36.395 -17.071 1.00 38.09 87 ALA A N 1
ATOM 671 C CA . ALA A 1 87 ? -3.853 36.692 -18.457 1.00 38.09 87 ALA A CA 1
ATOM 672 C C . ALA A 1 87 ? -2.497 36.073 -18.861 1.00 38.09 87 ALA A C 1
ATOM 674 O O . ALA A 1 87 ? -1.441 36.651 -18.616 1.00 38.09 87 ALA A O 1
ATOM 675 N N . SER A 1 88 ? -2.535 34.936 -19.563 1.00 40.75 88 SER A N 1
ATOM 676 C CA . SER A 1 88 ? -1.476 34.528 -20.498 1.00 40.75 88 SER A CA 1
ATOM 677 C C . SER A 1 88 ? -1.872 34.960 -21.914 1.00 40.75 88 SER A C 1
ATOM 679 O O . SER A 1 88 ? -2.989 34.724 -22.372 1.00 40.75 88 SER A O 1
ATOM 681 N N . LYS A 1 89 ? -0.975 35.668 -22.605 1.00 46.91 89 LYS A N 1
ATOM 682 C CA . LYS A 1 89 ? -1.291 36.567 -23.729 1.00 46.91 89 LYS A CA 1
ATOM 683 C C . LYS A 1 89 ? -1.460 35.893 -25.104 1.00 46.91 89 LYS A C 1
ATOM 685 O O . LYS A 1 89 ? -1.400 36.595 -26.111 1.00 46.91 89 LYS A O 1
ATOM 690 N N . ARG A 1 90 ? -1.683 34.574 -25.207 1.00 45.78 90 ARG A N 1
ATOM 691 C CA . ARG A 1 90 ? -2.028 33.906 -26.486 1.00 45.78 90 ARG A CA 1
ATOM 692 C C . ARG A 1 90 ? -2.978 32.710 -26.283 1.00 45.78 90 ARG A C 1
ATOM 694 O O . ARG A 1 90 ? -2.645 31.770 -25.575 1.00 45.78 90 ARG A O 1
ATOM 701 N N . SER A 1 91 ? -4.108 32.746 -27.003 1.00 50.06 91 SER A N 1
ATOM 702 C CA . SER A 1 91 ? -5.213 31.763 -27.136 1.00 50.06 91 SER A CA 1
ATOM 703 C C . SER A 1 91 ? -6.307 31.747 -26.046 1.00 50.06 91 SER A C 1
ATOM 705 O O . SER A 1 91 ? -6.356 30.858 -25.209 1.00 50.06 91 SER A O 1
ATOM 707 N N . ARG A 1 92 ? -7.242 32.711 -26.121 1.00 63.31 92 ARG A N 1
ATOM 708 C CA . ARG A 1 92 ? -8.511 32.771 -25.351 1.00 63.31 92 ARG A CA 1
ATOM 709 C C . ARG A 1 92 ? -9.760 32.404 -26.178 1.00 63.31 92 ARG A C 1
ATOM 711 O O . ARG A 1 92 ? -10.875 32.741 -25.813 1.00 63.31 92 ARG A O 1
ATOM 718 N N . VAL A 1 93 ? -9.567 31.740 -27.318 1.00 76.62 93 VAL A N 1
ATOM 719 C CA . VAL A 1 93 ? -10.676 31.344 -28.198 1.00 76.62 93 VAL A CA 1
ATOM 720 C C . VAL A 1 93 ? -11.097 29.923 -27.837 1.00 76.62 93 VAL A C 1
ATOM 722 O O . VAL A 1 93 ? -10.306 28.985 -28.013 1.00 76.62 93 VAL A O 1
ATOM 725 N N . SER A 1 94 ? -12.316 29.791 -27.315 1.00 84.25 94 SER A N 1
ATOM 726 C CA . SER A 1 94 ? -12.980 28.507 -27.086 1.00 84.25 94 SER A CA 1
ATOM 727 C C . SER A 1 94 ? -13.798 28.139 -28.318 1.00 84.25 94 SER A C 1
ATOM 729 O O . SER A 1 94 ? -14.468 29.001 -28.889 1.00 84.25 94 SER A O 1
ATOM 731 N N . TYR A 1 95 ? -13.721 26.881 -28.742 1.00 91.50 95 TYR A N 1
ATOM 732 C CA . TYR A 1 95 ? -14.474 26.349 -29.873 1.00 91.50 95 TYR A CA 1
ATOM 733 C C . TYR A 1 95 ? -15.564 25.408 -29.374 1.00 91.50 95 TYR A C 1
ATOM 735 O O . TYR A 1 95 ? -15.329 24.633 -28.451 1.00 91.50 95 TYR A O 1
ATOM 743 N N . GLU A 1 96 ? -16.726 25.439 -30.017 1.00 92.94 96 GLU A N 1
ATOM 744 C CA . GLU A 1 96 ? -17.868 24.575 -29.708 1.00 92.94 96 GLU A CA 1
ATOM 745 C C . GLU A 1 96 ? -18.516 24.057 -30.999 1.00 92.94 96 GLU A C 1
ATOM 747 O O . GLU A 1 96 ? -18.509 24.745 -32.021 1.00 92.94 96 GLU A O 1
ATOM 752 N N . LEU A 1 97 ? -19.086 22.846 -30.963 1.00 94.06 97 LEU A N 1
ATOM 753 C CA . LEU A 1 97 ? -19.891 22.313 -32.065 1.00 94.06 97 LEU A CA 1
ATOM 754 C C . LEU A 1 97 ? -21.194 23.099 -32.241 1.00 94.06 97 LEU A C 1
ATOM 756 O O . LEU A 1 97 ? -21.980 23.244 -31.305 1.00 94.06 97 LEU A O 1
ATOM 760 N N . THR A 1 98 ? -21.491 23.490 -33.476 1.00 95.12 98 THR A N 1
ATOM 761 C CA . THR A 1 98 ? -22.827 23.979 -33.841 1.00 95.12 98 THR A CA 1
ATOM 762 C C . THR A 1 98 ? -23.811 22.812 -33.990 1.00 95.12 98 THR A C 1
ATOM 764 O O . THR A 1 98 ? -23.414 21.645 -34.016 1.00 95.12 98 THR A O 1
ATOM 767 N N . ALA A 1 99 ? -25.106 23.105 -34.153 1.00 91.19 99 ALA A N 1
ATOM 768 C CA . ALA A 1 99 ? -26.101 22.083 -34.492 1.00 91.19 99 ALA A CA 1
ATOM 769 C C . ALA A 1 99 ? -25.732 21.324 -35.785 1.00 91.19 99 ALA A C 1
ATOM 771 O O . ALA A 1 99 ? -25.749 20.096 -35.798 1.00 91.19 99 ALA A O 1
ATOM 772 N N . ALA A 1 100 ? -25.292 22.047 -36.822 1.00 92.50 100 ALA A N 1
ATOM 773 C CA . ALA A 1 100 ? -24.828 21.455 -38.078 1.00 92.50 100 ALA A CA 1
ATOM 774 C C . ALA A 1 100 ? -23.570 20.585 -37.888 1.00 92.50 100 ALA A C 1
ATOM 776 O O . ALA A 1 100 ? -23.440 19.538 -38.517 1.00 92.50 100 ALA A O 1
ATOM 777 N N . GLY A 1 101 ? -22.654 20.976 -36.994 1.00 92.31 101 GLY A N 1
ATOM 778 C CA . GLY A 1 101 ? -21.480 20.168 -36.656 1.00 92.31 101 GLY A CA 1
ATOM 779 C C . GLY A 1 101 ? -21.818 18.882 -35.905 1.00 92.31 101 GLY A C 1
ATOM 780 O O . GLY A 1 101 ? -21.222 17.842 -36.180 1.00 92.31 101 GLY A O 1
ATOM 781 N N . LYS A 1 102 ? -22.797 18.927 -34.990 1.00 90.56 102 LYS A N 1
ATOM 782 C CA . LYS A 1 102 ? -23.306 17.735 -34.287 1.00 90.56 102 LYS A CA 1
ATOM 783 C C . LYS A 1 102 ? -23.969 16.758 -35.259 1.00 90.56 102 LYS A C 1
ATOM 785 O O . LYS A 1 102 ? -23.708 15.562 -35.181 1.00 90.56 102 LYS A O 1
ATOM 790 N N . GLU A 1 103 ? -24.770 17.265 -36.196 1.00 90.50 103 GLU A N 1
ATOM 791 C CA . GLU A 1 103 ? -25.400 16.448 -37.237 1.00 90.50 103 GLU A CA 1
ATOM 792 C C . GLU A 1 103 ? -24.358 15.813 -38.169 1.00 90.50 103 GLU A C 1
ATOM 794 O O . GLU A 1 103 ? -24.404 14.607 -38.413 1.00 90.50 103 GLU A O 1
ATOM 799 N N . HIS A 1 104 ? -23.363 16.586 -38.618 1.00 90.31 104 HIS A N 1
ATOM 800 C CA . HIS A 1 104 ? -22.275 16.063 -39.443 1.00 90.31 104 HIS A CA 1
ATOM 801 C C . HIS A 1 104 ? -21.463 14.978 -38.718 1.00 90.31 104 HIS A C 1
ATOM 803 O O . HIS A 1 104 ? -21.151 13.941 -39.302 1.00 90.31 104 HIS A O 1
ATOM 809 N N . LEU A 1 105 ? -21.159 15.177 -37.430 1.00 90.31 105 LEU A N 1
ATOM 810 C CA . LEU A 1 105 ? -20.476 14.172 -36.616 1.00 90.31 105 LEU A CA 1
ATOM 811 C C . LEU A 1 105 ? -21.314 12.892 -36.481 1.00 90.31 105 LEU A C 1
ATOM 813 O O . LEU A 1 105 ? -20.780 11.801 -36.659 1.00 90.31 105 LEU A O 1
ATOM 817 N N . ALA A 1 106 ? -22.618 13.002 -36.223 1.00 86.94 106 ALA A N 1
ATOM 818 C CA . ALA A 1 106 ? -23.508 11.844 -36.135 1.00 86.94 106 ALA A CA 1
ATOM 819 C C . ALA A 1 106 ? -23.584 11.062 -37.463 1.00 86.94 106 ALA A C 1
ATOM 821 O O . ALA A 1 106 ? -23.513 9.830 -37.470 1.00 86.94 106 ALA A O 1
ATOM 822 N N . GLN A 1 107 ? -23.649 11.763 -38.600 1.00 87.88 107 GLN A N 1
ATOM 823 C CA . GLN A 1 107 ? -23.571 11.144 -39.929 1.00 87.88 107 GLN A CA 1
ATOM 824 C C . GLN A 1 107 ? -22.222 10.441 -40.144 1.00 87.88 107 GLN A C 1
ATOM 826 O O . GLN A 1 107 ? -22.171 9.314 -40.635 1.00 87.88 107 GLN A O 1
ATOM 831 N N . ALA A 1 108 ? -21.117 11.063 -39.727 1.00 85.50 108 ALA A N 1
ATOM 832 C CA . ALA A 1 108 ? -19.795 10.462 -39.847 1.00 85.50 108 ALA A CA 1
ATOM 833 C C . ALA A 1 108 ? -19.651 9.194 -38.987 1.00 85.50 108 ALA A C 1
ATOM 835 O O . ALA A 1 108 ? -19.092 8.203 -39.461 1.00 85.50 108 ALA A O 1
ATOM 836 N N . LEU A 1 109 ? -20.174 9.193 -37.756 1.00 85.38 109 LEU A N 1
ATOM 837 C CA . LEU A 1 109 ? -20.101 8.050 -36.836 1.00 85.38 109 LEU A CA 1
ATOM 838 C C . LEU A 1 109 ? -20.954 6.857 -37.285 1.00 85.38 109 LEU A C 1
ATOM 840 O O . LEU A 1 109 ? -20.581 5.722 -37.015 1.00 85.38 109 LEU A O 1
ATOM 844 N N . THR A 1 110 ? -22.040 7.097 -38.021 1.00 84.19 110 THR A N 1
ATOM 845 C CA . THR A 1 110 ? -22.907 6.040 -38.576 1.00 84.19 110 THR A CA 1
ATOM 846 C C . THR A 1 110 ? -22.417 5.489 -39.922 1.00 84.19 110 THR A C 1
ATOM 848 O O . THR A 1 110 ? -22.853 4.420 -40.363 1.00 84.19 110 THR A O 1
ATOM 851 N N . ALA A 1 111 ? -21.472 6.174 -40.577 1.00 83.19 111 ALA A N 1
ATOM 852 C CA . ALA A 1 111 ? -20.863 5.703 -41.815 1.00 83.19 111 ALA A CA 1
ATOM 853 C C . ALA A 1 111 ? -20.005 4.444 -41.582 1.00 83.19 111 ALA A C 1
ATOM 855 O O . ALA A 1 111 ? -19.152 4.400 -40.695 1.00 83.19 111 ALA A O 1
ATOM 856 N N . SER A 1 112 ? -20.222 3.432 -42.422 1.00 77.62 112 SER A N 1
ATOM 857 C CA . SER A 1 112 ? -19.553 2.118 -42.394 1.00 77.62 112 SER A CA 1
ATOM 858 C C . SER A 1 112 ? -19.069 1.715 -43.791 1.00 77.62 112 SER A C 1
ATOM 860 O O . SER A 1 112 ? -19.157 0.561 -44.200 1.00 77.62 112 SER A O 1
ATOM 862 N N . ASP A 1 113 ? -18.597 2.698 -44.554 1.00 80.88 113 ASP A N 1
ATOM 863 C CA . ASP A 1 113 ? -17.943 2.480 -45.842 1.00 80.88 113 ASP A CA 1
ATOM 864 C C . ASP A 1 113 ? -16.458 2.081 -45.664 1.00 80.88 113 ASP A C 1
ATOM 866 O O . ASP A 1 113 ? -15.913 2.205 -44.565 1.00 80.88 113 ASP A O 1
ATOM 870 N N . PRO A 1 114 ? -15.760 1.636 -46.728 1.00 75.25 114 PRO A N 1
ATOM 871 C CA . PRO A 1 114 ? -14.345 1.269 -46.650 1.00 75.25 114 PRO A CA 1
ATOM 872 C C . PRO A 1 114 ? -13.390 2.335 -46.100 1.00 75.25 114 PRO A C 1
ATOM 874 O O . PRO A 1 114 ? -12.332 1.979 -45.578 1.00 75.25 114 PRO A O 1
ATOM 877 N N . ALA A 1 115 ? -13.739 3.623 -46.175 1.00 75.50 115 ALA A N 1
ATOM 878 C CA . ALA A 1 115 ? -12.931 4.684 -45.581 1.00 75.50 115 ALA A CA 1
ATOM 879 C C . ALA A 1 115 ? -13.040 4.693 -44.044 1.00 75.50 115 ALA A C 1
ATOM 881 O O . ALA A 1 115 ? -12.148 5.209 -43.372 1.00 75.50 115 ALA A O 1
ATOM 882 N N . ALA A 1 116 ? -14.075 4.077 -43.460 1.00 75.50 116 ALA A N 1
ATOM 883 C CA . ALA A 1 116 ? -14.252 3.974 -42.013 1.00 75.50 116 ALA A CA 1
ATOM 884 C C . ALA A 1 116 ? -13.243 3.035 -41.319 1.00 75.50 116 ALA A C 1
ATOM 886 O O . ALA A 1 116 ? -13.062 3.129 -40.106 1.00 75.50 116 ALA A O 1
ATOM 887 N N . TRP A 1 117 ? -12.556 2.161 -42.059 1.00 80.88 117 TRP A N 1
ATOM 888 C CA . TRP A 1 117 ? -11.525 1.254 -41.525 1.00 80.88 117 TRP A CA 1
ATOM 889 C C . TRP A 1 117 ? -10.177 1.348 -42.263 1.00 80.88 117 TRP A C 1
ATOM 891 O O . TRP A 1 117 ? -9.336 0.444 -42.177 1.00 80.88 117 TRP A O 1
ATOM 901 N N . ASP A 1 118 ? -9.948 2.465 -42.961 1.00 81.75 118 ASP A N 1
ATOM 902 C CA . ASP A 1 118 ? -8.625 2.869 -43.449 1.00 81.75 118 ASP A CA 1
ATOM 903 C C . ASP A 1 118 ? -7.637 3.035 -42.273 1.00 81.75 118 ASP A C 1
ATOM 905 O O . ASP A 1 118 ? -8.023 3.442 -41.176 1.00 81.75 118 ASP A O 1
ATOM 909 N N . ASP A 1 119 ? -6.345 2.771 -42.518 1.00 73.19 119 ASP A N 1
ATOM 910 C CA . ASP A 1 119 ? -5.256 2.850 -41.516 1.00 73.19 119 ASP A CA 1
ATOM 911 C C . ASP A 1 119 ? -5.177 4.211 -40.792 1.00 73.19 119 ASP A C 1
ATOM 913 O O . ASP A 1 119 ? -4.760 4.302 -39.633 1.00 73.19 119 ASP A O 1
ATOM 917 N N . ASP A 1 120 ? -5.600 5.282 -41.465 1.00 73.12 120 ASP A N 1
ATOM 918 C CA . ASP A 1 120 ? -5.557 6.640 -40.925 1.00 73.12 120 ASP A CA 1
ATOM 919 C C . ASP A 1 120 ? -6.801 7.037 -40.125 1.00 73.12 120 ASP A C 1
ATOM 921 O O . ASP A 1 120 ? -6.714 7.861 -39.216 1.00 73.12 120 ASP A O 1
ATOM 925 N N . VAL A 1 121 ? -7.955 6.452 -40.448 1.00 79.56 121 VAL A N 1
ATOM 926 C CA . VAL A 1 121 ? -9.264 6.852 -39.906 1.00 79.56 121 VAL A CA 1
ATOM 927 C C . VAL A 1 121 ? -9.681 5.949 -38.744 1.00 79.56 121 VAL A C 1
ATOM 929 O O . VAL A 1 121 ? -10.375 6.403 -37.829 1.00 79.56 121 VAL A O 1
ATOM 932 N N . PHE A 1 122 ? -9.256 4.682 -38.764 1.00 86.31 122 PHE A N 1
ATOM 933 C CA . PHE A 1 122 ? -9.722 3.659 -37.832 1.00 86.31 122 PHE A CA 1
ATOM 934 C C . PHE A 1 122 ? -9.503 4.045 -36.363 1.00 86.31 122 PHE A C 1
ATOM 936 O O . PHE A 1 122 ? -10.467 4.049 -35.607 1.00 86.31 122 PHE A O 1
ATOM 943 N N . ASP A 1 123 ? -8.296 4.462 -35.965 1.00 83.75 123 ASP A N 1
ATOM 944 C CA . ASP A 1 123 ? -7.994 4.818 -34.564 1.00 83.75 123 ASP A CA 1
ATOM 945 C C . ASP A 1 123 ? -8.847 5.986 -34.054 1.00 83.75 123 ASP A C 1
ATOM 947 O O . ASP A 1 123 ? -9.282 6.018 -32.899 1.00 83.75 123 ASP A O 1
ATOM 951 N N . VAL A 1 124 ? -9.121 6.953 -34.934 1.00 83.38 124 VAL A N 1
ATOM 952 C CA . VAL A 1 124 ? -9.949 8.120 -34.618 1.00 83.38 124 VAL A CA 1
ATOM 953 C C . VAL A 1 124 ? -11.374 7.676 -34.328 1.00 83.38 124 VAL A C 1
ATOM 955 O O . VAL A 1 124 ? -11.931 8.043 -33.291 1.00 83.38 124 VAL A O 1
ATOM 958 N N . ARG A 1 125 ? -11.934 6.827 -35.196 1.00 86.00 125 ARG A N 1
ATOM 959 C CA . ARG A 1 125 ? -13.258 6.222 -35.011 1.00 86.00 125 ARG A CA 1
ATOM 960 C C . ARG A 1 125 ? -13.313 5.335 -33.778 1.00 86.00 125 ARG A C 1
ATOM 962 O O . ARG A 1 125 ? -14.241 5.476 -32.990 1.00 86.00 125 ARG A O 1
ATOM 969 N N . PHE A 1 126 ? -12.301 4.498 -33.572 1.00 87.62 126 PHE A N 1
ATOM 970 C CA . PHE A 1 126 ? -12.191 3.611 -32.420 1.00 87.62 126 PHE A CA 1
ATOM 971 C C . PHE A 1 126 ? -12.258 4.394 -31.102 1.00 87.62 126 PHE A C 1
ATOM 973 O O . PHE A 1 126 ? -12.995 4.019 -30.193 1.00 87.62 126 PHE A O 1
ATOM 980 N N . SER A 1 127 ? -11.604 5.561 -31.031 1.00 85.69 127 SER A N 1
ATOM 981 C CA . SER A 1 127 ? -11.670 6.450 -29.860 1.00 85.69 127 SER A CA 1
ATOM 982 C C . SER A 1 127 ? -13.071 7.013 -29.552 1.00 85.69 127 SER A C 1
ATOM 984 O O . SER A 1 127 ? -13.278 7.578 -28.480 1.00 85.69 127 SER A O 1
ATOM 986 N N . MET A 1 128 ? -14.027 6.858 -30.475 1.00 86.62 128 MET A N 1
ATOM 987 C CA . MET A 1 128 ? -15.416 7.321 -30.377 1.00 86.62 128 MET A CA 1
ATOM 988 C C . MET A 1 128 ? -16.437 6.174 -30.406 1.00 86.62 128 MET A C 1
ATOM 990 O O . MET A 1 128 ? -17.639 6.419 -30.509 1.00 86.62 128 MET A O 1
ATOM 994 N N . PHE A 1 129 ? -16.002 4.918 -30.265 1.00 89.62 129 PHE A N 1
ATOM 995 C CA . PHE A 1 129 ? -16.911 3.768 -30.196 1.00 89.62 129 PHE A CA 1
ATOM 996 C C . PHE A 1 129 ? -17.882 3.838 -29.007 1.00 89.62 129 PHE A C 1
ATOM 998 O O . PHE A 1 129 ? -18.961 3.258 -29.065 1.00 89.62 129 PHE A O 1
ATOM 1005 N N . GLY A 1 130 ? -17.580 4.609 -27.958 1.00 86.38 130 GLY A N 1
ATOM 1006 C CA . GLY A 1 130 ? -18.554 4.883 -26.894 1.00 86.38 130 GLY A CA 1
ATOM 1007 C C . GLY A 1 130 ? -19.813 5.621 -27.380 1.00 86.38 130 GLY A C 1
ATOM 1008 O O . GLY A 1 130 ? -20.867 5.476 -26.775 1.00 86.38 130 GLY A O 1
ATOM 1009 N N . ALA A 1 131 ? -19.720 6.371 -28.483 1.00 83.94 131 ALA A N 1
ATOM 1010 C CA . ALA A 1 131 ? -20.811 7.149 -29.077 1.00 83.94 131 ALA A CA 1
ATOM 1011 C C . ALA A 1 131 ? -21.325 6.565 -30.412 1.00 83.94 131 ALA A C 1
ATOM 1013 O O . ALA A 1 131 ? -22.085 7.222 -31.118 1.00 83.94 131 ALA A O 1
ATOM 1014 N N . THR A 1 132 ? -20.886 5.358 -30.783 1.00 88.00 132 THR A N 1
ATOM 1015 C CA . THR A 1 132 ? -21.273 4.670 -32.028 1.00 88.00 132 THR A CA 1
ATOM 1016 C C . THR A 1 132 ? -22.122 3.451 -31.686 1.00 88.00 132 THR A C 1
ATOM 1018 O O . THR A 1 132 ? -21.802 2.734 -30.738 1.00 88.00 132 THR A O 1
ATOM 1021 N N . ASP A 1 133 ? -23.191 3.199 -32.442 1.00 89.19 133 ASP A N 1
ATOM 1022 C CA . ASP A 1 133 ? -24.081 2.069 -32.171 1.00 89.19 133 ASP A CA 1
ATOM 1023 C C . ASP A 1 133 ? -23.376 0.708 -32.384 1.00 89.19 133 ASP A C 1
ATOM 1025 O O . ASP A 1 133 ? -22.491 0.601 -33.243 1.00 89.19 133 ASP A O 1
ATOM 1029 N N . PRO A 1 134 ? -23.768 -0.349 -31.644 1.00 87.88 134 PRO A N 1
ATOM 1030 C CA . PRO A 1 134 ? -23.091 -1.647 -31.690 1.00 87.88 134 PRO A CA 1
ATOM 1031 C C . PRO A 1 134 ? -23.002 -2.278 -33.085 1.00 87.88 134 PRO A C 1
ATOM 1033 O O . PRO A 1 134 ? -21.976 -2.856 -33.447 1.00 87.88 134 PRO A O 1
ATOM 1036 N N . GLN A 1 135 ? -24.040 -2.128 -33.916 1.00 88.56 135 GLN A N 1
ATOM 1037 C CA . GLN A 1 135 ? -24.050 -2.700 -35.266 1.00 88.56 135 GLN A CA 1
ATOM 1038 C C . GLN A 1 135 ? -23.049 -1.989 -36.181 1.00 88.56 135 GLN A C 1
ATOM 1040 O O . GLN A 1 135 ? -22.378 -2.621 -36.999 1.00 88.56 135 GLN A O 1
ATOM 1045 N N . THR A 1 136 ? -22.918 -0.671 -36.056 1.00 89.19 136 THR A N 1
ATOM 1046 C CA . THR A 1 136 ? -21.909 0.102 -36.785 1.00 89.19 136 THR A CA 1
ATOM 1047 C C . THR A 1 136 ? -20.498 -0.193 -36.283 1.00 89.19 136 THR A C 1
ATOM 1049 O O . THR A 1 136 ? -19.605 -0.387 -37.109 1.00 89.19 136 THR A O 1
ATOM 1052 N N . ARG A 1 137 ? -20.289 -0.326 -34.964 1.00 93.62 137 ARG A N 1
ATOM 1053 C CA . ARG A 1 137 ? -18.993 -0.757 -34.404 1.00 93.62 137 ARG A CA 1
ATOM 1054 C C . ARG A 1 137 ? -18.562 -2.103 -34.960 1.00 93.62 137 ARG A C 1
ATOM 1056 O O . ARG A 1 137 ? -17.439 -2.231 -35.446 1.00 93.62 137 ARG A O 1
ATOM 1063 N N . LEU A 1 138 ? -19.469 -3.078 -34.943 1.00 92.25 138 LEU A N 1
ATOM 1064 C CA . LEU A 1 138 ? -19.203 -4.423 -35.434 1.00 92.25 138 LEU A CA 1
ATOM 1065 C C . LEU A 1 138 ? -18.825 -4.414 -36.920 1.00 92.25 138 LEU A C 1
ATOM 1067 O O . LEU A 1 138 ? -17.799 -4.984 -37.286 1.00 92.25 138 LEU A O 1
ATOM 1071 N N . ARG A 1 139 ? -19.573 -3.682 -37.759 1.00 91.38 139 ARG A N 1
ATOM 1072 C CA . ARG A 1 139 ? -19.252 -3.519 -39.189 1.00 91.38 139 ARG A CA 1
ATOM 1073 C C . ARG A 1 139 ? -17.866 -2.910 -39.414 1.00 91.38 139 ARG A C 1
ATOM 1075 O O . ARG A 1 139 ? -17.119 -3.395 -40.261 1.00 91.38 139 ARG A O 1
ATOM 1082 N N . ILE A 1 140 ? -17.502 -1.873 -38.656 1.00 91.06 140 ILE A N 1
ATOM 1083 C CA . ILE A 1 140 ? -16.183 -1.229 -38.769 1.00 91.06 140 ILE A CA 1
ATOM 1084 C C . ILE A 1 140 ? -15.064 -2.193 -38.348 1.00 91.06 140 ILE A C 1
ATOM 1086 O O . ILE A 1 140 ? -14.043 -2.281 -39.033 1.00 91.06 140 ILE A O 1
ATOM 1090 N N . LEU A 1 141 ? -15.249 -2.938 -37.255 1.00 94.25 141 LEU A N 1
ATOM 1091 C CA . LEU A 1 141 ? -14.280 -3.927 -36.774 1.00 94.25 141 LEU A CA 1
ATOM 1092 C C . LEU A 1 141 ? -14.088 -5.081 -37.768 1.00 94.25 141 LEU A C 1
ATOM 1094 O O . LEU A 1 141 ? -12.955 -5.474 -38.049 1.00 94.25 141 LEU A O 1
ATOM 1098 N N . GLU A 1 142 ? -15.173 -5.602 -38.339 1.00 93.81 142 GLU A N 1
ATOM 1099 C CA . GLU A 1 142 ? -15.135 -6.671 -39.344 1.00 93.81 142 GLU A CA 1
ATOM 1100 C C . GLU A 1 142 ? -14.479 -6.206 -40.652 1.00 93.81 142 GLU A C 1
ATOM 1102 O O . GLU A 1 142 ? -13.651 -6.925 -41.225 1.00 93.81 142 GLU A O 1
ATOM 1107 N N . GLY A 1 143 ? -14.780 -4.979 -41.088 1.00 93.12 143 GLY A N 1
ATOM 1108 C CA . GLY A 1 143 ? -14.125 -4.343 -42.230 1.00 93.12 143 GLY A CA 1
ATOM 1109 C C . GLY A 1 143 ? -12.621 -4.166 -42.007 1.00 93.12 143 GLY A C 1
ATOM 1110 O O . GLY A 1 143 ? -11.813 -4.539 -42.865 1.00 93.12 143 GLY A O 1
ATOM 1111 N N . ARG A 1 144 ? -12.223 -3.698 -40.814 1.00 94.44 144 ARG A N 1
ATOM 1112 C CA . ARG A 1 144 ? -10.812 -3.582 -40.419 1.00 94.44 144 ARG A CA 1
ATOM 1113 C C . ARG A 1 144 ? -10.117 -4.938 -40.432 1.00 94.44 144 ARG A C 1
ATOM 1115 O O . ARG A 1 144 ? -9.064 -5.069 -41.052 1.00 94.44 144 ARG A O 1
ATOM 1122 N N . ARG A 1 145 ? -10.719 -5.955 -39.807 1.00 95.38 145 ARG A N 1
ATOM 1123 C CA . ARG A 1 145 ? -10.171 -7.319 -39.762 1.00 95.38 145 ARG A CA 1
ATOM 1124 C C . ARG A 1 145 ? -9.933 -7.863 -41.165 1.00 95.38 145 ARG A C 1
ATOM 1126 O O . ARG A 1 145 ? -8.853 -8.379 -41.430 1.00 95.38 145 ARG A O 1
ATOM 1133 N N . THR A 1 146 ? -10.903 -7.709 -42.063 1.00 94.00 146 THR A N 1
ATOM 1134 C CA . THR A 1 146 ? -10.790 -8.167 -43.456 1.00 94.00 146 THR A CA 1
ATOM 1135 C C . THR A 1 146 ? -9.583 -7.533 -44.149 1.00 94.00 146 THR A C 1
ATOM 1137 O O . THR A 1 146 ? -8.738 -8.242 -44.691 1.00 94.00 146 THR A O 1
ATOM 1140 N N . ARG A 1 147 ? -9.422 -6.211 -44.036 1.00 92.19 147 ARG A N 1
ATOM 1141 C CA . ARG A 1 147 ? -8.291 -5.488 -44.634 1.00 92.19 147 ARG A CA 1
ATOM 1142 C C . ARG A 1 147 ? -6.935 -5.914 -44.057 1.00 92.19 147 ARG A C 1
ATOM 1144 O O . ARG A 1 147 ? -5.962 -6.074 -44.794 1.00 92.19 147 ARG A O 1
ATOM 1151 N N . VAL A 1 148 ? -6.847 -6.073 -42.737 1.00 93.62 148 VAL A N 1
ATOM 1152 C CA . VAL A 1 148 ? -5.603 -6.475 -42.058 1.00 93.62 148 VAL A CA 1
ATOM 1153 C C . VAL A 1 148 ? -5.227 -7.910 -42.445 1.00 93.62 148 VAL A C 1
ATOM 1155 O O . VAL A 1 148 ? -4.057 -8.175 -42.725 1.00 93.62 148 VAL A O 1
ATOM 1158 N N . LEU A 1 149 ? -6.209 -8.812 -42.560 1.00 94.12 149 LEU A N 1
ATOM 1159 C CA . LEU A 1 149 ? -6.015 -10.173 -43.070 1.00 94.12 149 LEU A CA 1
ATOM 1160 C C . LEU A 1 149 ? -5.485 -10.174 -44.512 1.00 94.12 149 LEU A C 1
ATOM 1162 O O . LEU A 1 149 ? -4.497 -10.849 -44.792 1.00 94.12 149 LEU A O 1
ATOM 1166 N N . GLU A 1 150 ? -6.074 -9.382 -45.411 1.00 93.69 150 GLU A N 1
ATOM 1167 C CA . GLU A 1 150 ? -5.589 -9.240 -46.793 1.00 93.69 150 GLU A CA 1
ATOM 1168 C C . GLU A 1 150 ? -4.140 -8.731 -46.835 1.00 93.69 150 GLU A C 1
ATOM 1170 O O . GLU A 1 150 ? -3.298 -9.293 -47.545 1.00 93.69 150 GLU A O 1
ATOM 1175 N N . ARG A 1 151 ? -3.808 -7.713 -46.024 1.00 92.19 151 ARG A N 1
ATOM 1176 C CA . ARG A 1 151 ? -2.439 -7.180 -45.919 1.00 92.19 151 ARG A CA 1
ATOM 1177 C C . ARG A 1 151 ? -1.470 -8.229 -45.383 1.00 92.19 151 ARG A C 1
ATOM 1179 O O . ARG A 1 151 ? -0.345 -8.326 -45.882 1.00 92.19 151 ARG A O 1
ATOM 1186 N N . ARG A 1 152 ? -1.893 -9.031 -44.404 1.00 93.94 152 ARG A N 1
ATOM 1187 C CA . ARG A 1 152 ? -1.098 -10.136 -43.861 1.00 93.94 152 ARG A CA 1
ATOM 1188 C C . ARG A 1 152 ? -0.794 -11.174 -44.929 1.00 93.94 152 ARG A C 1
ATOM 1190 O O . ARG A 1 152 ? 0.374 -11.512 -45.109 1.00 93.94 152 ARG A O 1
ATOM 1197 N N . GLU A 1 153 ? -1.798 -11.641 -45.667 1.00 92.62 153 GLU A N 1
ATOM 1198 C CA . GLU A 1 153 ? -1.579 -12.656 -46.702 1.00 92.62 153 GLU A CA 1
ATOM 1199 C C . GLU A 1 153 ? -0.724 -12.120 -47.858 1.00 92.62 153 GLU A C 1
ATOM 1201 O O . GLU A 1 153 ? 0.200 -12.800 -48.309 1.00 92.62 153 GLU A O 1
ATOM 1206 N N . ALA A 1 154 ? -0.930 -10.867 -48.279 1.00 89.94 154 ALA A N 1
ATOM 1207 C CA . ALA A 1 154 ? -0.072 -10.213 -49.268 1.00 89.94 154 ALA A CA 1
ATOM 1208 C C . ALA A 1 154 ? 1.392 -10.128 -48.796 1.00 89.94 154 ALA A C 1
ATOM 1210 O O . ALA A 1 154 ? 2.316 -10.421 -49.563 1.00 89.94 154 ALA A O 1
ATOM 1211 N N . THR A 1 155 ? 1.606 -9.783 -47.522 1.00 86.94 155 THR A N 1
ATOM 1212 C CA . THR A 1 155 ? 2.939 -9.683 -46.908 1.00 86.94 155 THR A CA 1
ATOM 1213 C C . THR A 1 155 ? 3.596 -11.057 -46.788 1.00 86.94 155 THR A C 1
ATOM 1215 O O . THR A 1 155 ? 4.757 -11.214 -47.163 1.00 86.94 155 THR A O 1
ATOM 1218 N N . ARG A 1 156 ? 2.848 -12.086 -46.370 1.00 88.88 156 ARG A N 1
ATOM 1219 C CA . ARG A 1 156 ? 3.317 -13.479 -46.285 1.00 88.88 156 ARG A CA 1
ATOM 1220 C C . ARG A 1 156 ? 3.699 -14.020 -47.664 1.00 88.88 156 ARG A C 1
ATOM 1222 O O . ARG A 1 156 ? 4.770 -14.604 -47.827 1.00 88.88 156 ARG A O 1
ATOM 1229 N N . ALA A 1 157 ? 2.886 -13.752 -48.685 1.00 87.50 157 ALA A N 1
ATOM 1230 C CA . ALA A 1 157 ? 3.181 -14.134 -50.063 1.00 87.50 157 ALA A CA 1
ATOM 1231 C C . ALA A 1 157 ? 4.419 -13.398 -50.621 1.00 87.50 157 ALA A C 1
ATOM 1233 O O . ALA A 1 157 ? 5.244 -13.995 -51.315 1.00 87.50 157 ALA A O 1
ATOM 1234 N N . ALA A 1 158 ? 4.594 -12.111 -50.298 1.00 83.06 158 ALA A N 1
ATOM 1235 C CA . ALA A 1 158 ? 5.781 -11.337 -50.672 1.00 83.06 158 ALA A CA 1
ATOM 1236 C C . ALA A 1 158 ? 7.051 -11.757 -49.903 1.00 83.06 158 ALA A C 1
ATOM 1238 O O . ALA A 1 158 ? 8.168 -11.633 -50.426 1.00 83.06 158 ALA A O 1
ATOM 1239 N N . ALA A 1 159 ? 6.901 -12.260 -48.676 1.00 79.88 159 ALA A N 1
ATOM 1240 C CA . ALA A 1 159 ? 7.976 -12.863 -47.897 1.00 79.88 159 ALA A CA 1
ATOM 1241 C C . ALA A 1 159 ? 8.449 -14.174 -48.552 1.00 79.88 159 ALA A C 1
ATOM 1243 O O . ALA A 1 159 ? 9.644 -14.342 -48.791 1.00 79.88 159 ALA A O 1
ATOM 1244 N N . ALA A 1 160 ? 7.511 -15.038 -48.955 1.00 82.25 160 ALA A N 1
ATOM 1245 C CA . ALA A 1 160 ? 7.802 -16.330 -49.575 1.00 82.25 160 ALA A CA 1
ATOM 1246 C C . ALA A 1 160 ? 8.522 -16.223 -50.935 1.00 82.25 160 ALA A C 1
ATOM 1248 O O . ALA A 1 160 ? 9.468 -16.965 -51.185 1.00 82.25 160 ALA A O 1
ATOM 1249 N N . ARG A 1 161 ? 8.133 -15.273 -51.801 1.00 78.62 161 ARG A N 1
ATOM 1250 C CA . ARG A 1 161 ? 8.685 -15.140 -53.171 1.00 78.62 161 ARG A CA 1
ATOM 1251 C C . ARG A 1 161 ? 10.162 -14.730 -53.256 1.00 78.62 161 ARG A C 1
ATOM 1253 O O . ARG A 1 161 ? 10.768 -14.892 -54.306 1.00 78.62 161 ARG A O 1
ATOM 1260 N N . ASN A 1 162 ? 10.737 -14.185 -52.186 1.00 66.19 162 ASN A N 1
ATOM 1261 C CA . ASN A 1 162 ? 12.060 -13.542 -52.198 1.00 66.19 162 ASN A CA 1
ATOM 1262 C C . ASN A 1 162 ? 12.972 -14.066 -51.070 1.00 66.19 162 ASN A C 1
ATOM 1264 O O . 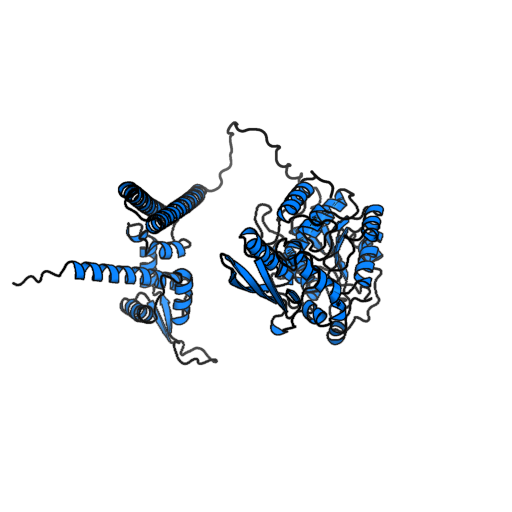ASN A 1 162 ? 13.894 -13.374 -50.641 1.00 66.19 162 ASN A O 1
ATOM 1268 N N . ARG A 1 163 ? 12.704 -15.280 -50.573 1.00 65.25 163 ARG A N 1
ATOM 1269 C CA . ARG A 1 163 ? 13.357 -15.857 -49.388 1.00 65.25 163 ARG A CA 1
ATOM 1270 C C . ARG A 1 163 ? 14.870 -16.064 -49.548 1.00 65.25 163 ARG A C 1
ATOM 1272 O O . ARG A 1 163 ? 15.598 -15.874 -48.588 1.00 65.25 163 ARG A O 1
ATOM 1279 N N . GLU A 1 164 ? 15.337 -16.408 -50.748 1.00 64.38 164 GLU A N 1
ATOM 1280 C CA . GLU A 1 164 ? 16.748 -16.757 -51.015 1.00 64.38 164 GLU A CA 1
ATOM 1281 C C . GLU A 1 164 ? 17.637 -15.559 -51.393 1.00 64.38 164 GLU A C 1
ATOM 1283 O O . GLU A 1 164 ? 18.856 -15.679 -51.428 1.00 64.38 164 GLU A O 1
ATOM 1288 N N . ARG A 1 165 ? 17.047 -14.391 -51.682 1.00 65.44 165 ARG A N 1
ATOM 1289 C CA . ARG A 1 165 ? 17.764 -13.195 -52.175 1.00 65.44 165 ARG A CA 1
ATOM 1290 C C . ARG A 1 165 ? 17.885 -12.069 -51.145 1.00 65.44 165 ARG A C 1
ATOM 1292 O O . ARG A 1 165 ? 18.327 -10.980 -51.500 1.00 65.44 165 ARG A O 1
ATOM 1299 N N . ARG A 1 166 ? 17.440 -12.286 -49.905 1.00 72.00 166 ARG A N 1
ATOM 1300 C CA . ARG A 1 166 ? 17.368 -11.242 -48.872 1.00 72.00 166 ARG A CA 1
ATOM 1301 C C . ARG A 1 166 ? 18.460 -11.415 -47.827 1.00 72.00 166 ARG A C 1
ATOM 1303 O O . ARG A 1 166 ? 18.729 -12.528 -47.388 1.00 72.00 166 ARG A O 1
ATOM 1310 N N . ASP A 1 167 ? 19.044 -10.294 -47.417 1.00 85.69 167 ASP A N 1
ATOM 1311 C CA . ASP A 1 167 ? 19.894 -10.234 -46.235 1.00 85.69 167 ASP A CA 1
ATOM 1312 C C . ASP A 1 167 ? 19.071 -10.456 -44.951 1.00 85.69 167 ASP A C 1
ATOM 1314 O O . ASP A 1 167 ? 17.835 -10.373 -44.942 1.00 85.69 167 ASP A O 1
ATOM 1318 N N . SER A 1 168 ? 19.773 -10.742 -43.856 1.00 81.81 168 SER A N 1
ATOM 1319 C CA . SER A 1 168 ? 19.169 -11.051 -42.561 1.00 81.81 168 SER A CA 1
ATOM 1320 C C . SER A 1 168 ? 18.329 -9.901 -42.002 1.00 81.81 168 SER A C 1
ATOM 1322 O O . SER A 1 168 ? 17.253 -10.156 -41.468 1.00 81.81 168 SER A O 1
ATOM 1324 N N . TYR A 1 169 ? 18.746 -8.644 -42.161 1.00 83.81 169 TYR A N 1
ATOM 1325 C CA . TYR A 1 169 ? 18.014 -7.493 -41.626 1.00 83.81 169 TYR A CA 1
ATOM 1326 C C . TYR A 1 169 ? 16.711 -7.246 -42.383 1.00 83.81 169 TYR A C 1
ATOM 1328 O O . TYR A 1 169 ? 15.673 -6.997 -41.769 1.00 83.81 169 TYR A O 1
ATOM 1336 N N . THR A 1 170 ? 16.727 -7.384 -43.709 1.00 83.19 170 THR A N 1
ATOM 1337 C CA . THR A 1 170 ? 15.510 -7.306 -44.526 1.00 83.19 170 THR A CA 1
ATOM 1338 C C . THR A 1 170 ? 14.535 -8.437 -44.179 1.00 83.19 170 THR A C 1
ATOM 1340 O O . THR A 1 170 ? 13.322 -8.218 -44.149 1.00 83.19 170 THR A O 1
ATOM 1343 N N . ALA A 1 171 ? 15.036 -9.642 -43.886 1.00 83.75 171 ALA A N 1
ATOM 1344 C CA . ALA A 1 171 ? 14.206 -10.760 -43.439 1.00 83.75 171 ALA A CA 1
ATOM 1345 C C . ALA A 1 171 ? 13.583 -10.512 -42.050 1.00 83.75 171 ALA A C 1
ATOM 1347 O O . ALA A 1 171 ? 12.394 -10.784 -41.866 1.00 83.75 171 ALA A O 1
ATOM 1348 N N . GLU A 1 172 ? 14.342 -9.952 -41.103 1.00 87.62 172 GLU A N 1
ATOM 1349 C CA . GLU A 1 172 ? 13.828 -9.576 -39.778 1.00 87.62 172 GLU A CA 1
ATOM 1350 C C . GLU A 1 172 ? 12.790 -8.448 -39.857 1.00 87.62 172 GLU A C 1
ATOM 1352 O O . GLU A 1 172 ? 11.736 -8.546 -39.233 1.00 87.62 172 GLU A O 1
ATOM 1357 N N . LEU A 1 173 ? 13.003 -7.423 -40.693 1.00 85.69 173 LEU A N 1
ATOM 1358 C CA . LEU A 1 173 ? 12.024 -6.343 -40.883 1.00 85.69 173 LEU A CA 1
ATOM 1359 C C . LEU A 1 173 ? 10.673 -6.871 -41.393 1.00 85.69 173 LEU A C 1
ATOM 1361 O O . LEU A 1 173 ? 9.613 -6.396 -40.983 1.00 85.69 173 LEU A O 1
ATOM 1365 N N . GLN A 1 174 ? 10.694 -7.876 -42.271 1.00 84.88 174 GLN A N 1
ATOM 1366 C CA . GLN A 1 174 ? 9.473 -8.523 -42.751 1.00 84.88 174 GLN A CA 1
ATOM 1367 C C . GLN A 1 174 ? 8.811 -9.409 -41.705 1.00 84.88 174 GLN A C 1
ATOM 1369 O O . GLN A 1 174 ? 7.582 -9.424 -41.632 1.00 84.88 174 GLN A O 1
ATOM 1374 N N . ARG A 1 175 ? 9.602 -10.136 -40.906 1.00 86.81 175 ARG A N 1
ATOM 1375 C CA . ARG A 1 175 ? 9.078 -10.933 -39.793 1.00 86.81 175 ARG A CA 1
ATOM 1376 C C . ARG A 1 175 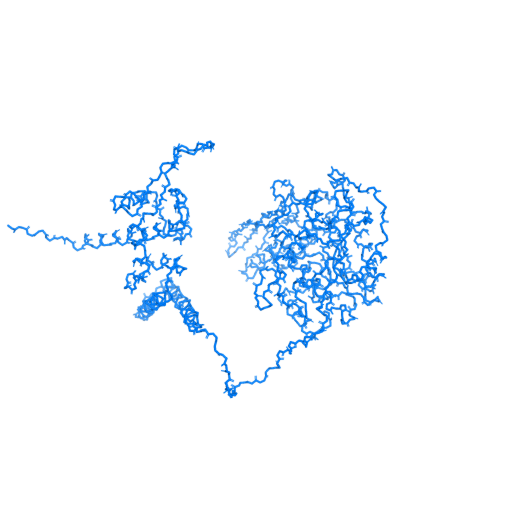? 8.368 -10.034 -38.785 1.00 86.81 175 ARG A C 1
ATOM 1378 O O . ARG A 1 175 ? 7.204 -10.275 -38.495 1.00 86.81 175 ARG A O 1
ATOM 1385 N N . HIS A 1 176 ? 9.009 -8.940 -38.384 1.00 89.12 176 HIS A N 1
ATOM 1386 C CA . HIS A 1 176 ? 8.413 -7.931 -37.512 1.00 89.12 176 HIS A CA 1
ATOM 1387 C C . HIS A 1 176 ? 7.118 -7.341 -38.105 1.00 89.12 176 HIS A C 1
ATOM 1389 O O . HIS A 1 176 ? 6.110 -7.214 -37.414 1.00 89.12 176 HIS A O 1
ATOM 1395 N N . GLY A 1 177 ? 7.094 -7.044 -39.411 1.00 89.12 177 GLY A N 1
ATOM 1396 C CA . GLY A 1 177 ? 5.880 -6.577 -40.091 1.00 89.12 177 GLY A CA 1
ATOM 1397 C C . GLY A 1 177 ? 4.725 -7.590 -40.073 1.00 89.12 177 GLY A C 1
ATOM 1398 O O . GLY A 1 177 ? 3.566 -7.191 -39.949 1.00 89.12 177 GLY A O 1
ATOM 1399 N N . LEU A 1 178 ? 5.025 -8.890 -40.172 1.00 91.00 178 LEU A N 1
ATOM 1400 C CA . LEU A 1 178 ? 4.035 -9.964 -40.043 1.00 91.00 178 LEU A CA 1
ATOM 1401 C C . LEU A 1 178 ? 3.546 -10.131 -38.599 1.00 91.00 178 LEU A C 1
ATOM 1403 O O . LEU A 1 178 ? 2.345 -10.265 -38.397 1.00 91.00 178 LEU A O 1
ATOM 1407 N N . GLU A 1 179 ? 4.435 -10.057 -37.608 1.00 92.88 179 GLU A N 1
ATOM 1408 C CA . GLU A 1 179 ? 4.084 -10.156 -36.182 1.00 92.88 179 GLU A CA 1
ATOM 1409 C C . GLU A 1 179 ? 3.143 -9.027 -35.735 1.00 92.88 179 GLU A C 1
ATOM 1411 O O . GLU A 1 179 ? 2.174 -9.276 -35.011 1.00 92.88 179 GLU A O 1
ATOM 1416 N N . ILE A 1 180 ? 3.367 -7.799 -36.220 1.00 92.00 180 ILE A N 1
ATOM 1417 C CA . ILE A 1 180 ? 2.452 -6.668 -35.996 1.00 92.00 180 ILE A CA 1
ATOM 1418 C C . ILE A 1 180 ? 1.060 -6.987 -36.553 1.00 92.00 180 ILE A C 1
ATOM 1420 O O . ILE A 1 180 ? 0.055 -6.777 -35.875 1.00 92.00 180 ILE A O 1
ATOM 1424 N N . LEU A 1 181 ? 1.000 -7.514 -37.779 1.00 92.88 181 LEU A N 1
ATOM 1425 C CA . LEU A 1 181 ? -0.256 -7.859 -38.442 1.00 92.88 181 LEU A CA 1
ATOM 1426 C C . LEU A 1 181 ? -0.996 -8.999 -37.735 1.00 92.88 181 LEU A C 1
ATOM 1428 O O . LEU A 1 181 ? -2.206 -8.907 -37.551 1.00 92.88 181 LEU A O 1
ATOM 1432 N N . ASP A 1 182 ? -0.292 -10.048 -37.311 1.00 91.44 182 ASP A N 1
ATOM 1433 C CA . ASP A 1 182 ? -0.893 -11.160 -36.569 1.00 91.44 182 ASP A CA 1
ATOM 1434 C C . ASP A 1 182 ? -1.422 -10.713 -35.199 1.00 91.44 182 ASP A C 1
ATOM 1436 O O . ASP A 1 182 ? -2.526 -11.095 -34.801 1.00 91.44 182 ASP A O 1
ATOM 1440 N N . THR A 1 183 ? -0.690 -9.830 -34.516 1.00 93.44 183 THR A N 1
ATOM 1441 C CA . THR A 1 183 ? -1.138 -9.229 -33.253 1.00 93.44 183 THR A CA 1
ATOM 1442 C C . THR A 1 183 ? -2.404 -8.392 -33.449 1.00 93.44 183 THR A C 1
ATOM 1444 O O . THR A 1 183 ? -3.352 -8.517 -32.668 1.00 93.44 183 THR A O 1
ATOM 1447 N N . GLU A 1 184 ? -2.456 -7.572 -34.505 1.00 94.44 184 GLU A N 1
ATOM 1448 C CA . GLU A 1 184 ? -3.620 -6.740 -34.831 1.00 94.44 184 GLU A CA 1
ATOM 1449 C C . GLU A 1 184 ? -4.851 -7.597 -35.173 1.00 94.44 184 GLU A C 1
ATOM 1451 O O . GLU A 1 184 ? -5.938 -7.331 -34.659 1.00 94.44 184 GLU A O 1
ATOM 1456 N N . VAL A 1 185 ? -4.692 -8.673 -35.957 1.00 95.19 185 VAL A N 1
ATOM 1457 C CA . VAL A 1 185 ? -5.784 -9.621 -36.254 1.00 95.19 185 VAL A CA 1
ATOM 1458 C C . VAL A 1 185 ? -6.338 -10.239 -34.973 1.00 95.19 185 VAL A C 1
ATOM 1460 O O . VAL A 1 185 ? -7.551 -10.206 -34.763 1.00 95.19 185 VAL A O 1
ATOM 1463 N N . GLY A 1 186 ? -5.473 -10.760 -34.097 1.00 92.44 186 GLY A N 1
ATOM 1464 C CA . GLY A 1 186 ? -5.914 -11.389 -32.850 1.00 92.44 186 GLY A CA 1
ATOM 1465 C C . GLY A 1 186 ? -6.614 -10.407 -31.905 1.00 92.44 186 GLY A C 1
ATOM 1466 O O . GLY A 1 186 ? -7.574 -10.767 -31.224 1.00 92.44 186 GLY A O 1
ATOM 1467 N N . TRP A 1 187 ? -6.167 -9.150 -31.869 1.00 95.81 187 TRP A N 1
ATOM 1468 C CA . TRP A 1 187 ? -6.841 -8.087 -31.122 1.00 95.81 187 TRP A CA 1
ATOM 1469 C C . TRP A 1 187 ? -8.236 -7.778 -31.685 1.00 95.81 187 TRP A C 1
ATOM 1471 O O . TRP A 1 187 ? -9.201 -7.743 -30.918 1.00 95.81 187 TRP A O 1
ATOM 1481 N N . LEU A 1 188 ? -8.368 -7.643 -33.009 1.00 95.44 188 LEU A N 1
ATOM 1482 C CA . LEU A 1 188 ? -9.654 -7.401 -33.674 1.00 95.44 188 LEU A CA 1
ATOM 1483 C C . LEU A 1 188 ? -10.634 -8.562 -33.481 1.00 95.44 188 LEU A C 1
ATOM 1485 O O . LEU A 1 188 ? -11.814 -8.327 -33.243 1.00 95.44 188 LEU A O 1
ATOM 1489 N N . GLU A 1 189 ? -10.167 -9.809 -33.539 1.00 95.38 189 GLU A N 1
ATOM 1490 C CA . GLU A 1 189 ? -11.006 -10.994 -33.318 1.00 95.38 189 GLU A CA 1
ATOM 1491 C C . GLU A 1 189 ? -11.594 -11.038 -31.910 1.00 95.38 189 GLU A C 1
ATOM 1493 O O . GLU A 1 189 ? -12.793 -11.278 -31.757 1.00 95.38 189 GLU A O 1
ATOM 1498 N N . ARG A 1 190 ? -10.782 -10.738 -30.887 1.00 95.81 190 ARG A N 1
ATOM 1499 C CA . ARG A 1 190 ? -11.270 -10.637 -29.505 1.00 95.81 190 ARG A CA 1
ATOM 1500 C C . ARG A 1 190 ? -12.305 -9.527 -29.356 1.00 95.81 190 ARG A C 1
ATOM 1502 O O . ARG A 1 190 ? -13.347 -9.758 -28.757 1.00 95.81 190 ARG A O 1
ATOM 1509 N N . LEU A 1 191 ? -12.054 -8.350 -29.933 1.00 93.56 191 LEU A N 1
ATOM 1510 C CA . LEU A 1 191 ? -13.004 -7.236 -29.877 1.00 93.56 191 LEU A CA 1
ATOM 1511 C C . LEU A 1 191 ? -14.330 -7.555 -30.572 1.00 93.56 191 LEU A C 1
ATOM 1513 O O . LEU A 1 191 ? -15.386 -7.273 -30.017 1.00 93.56 191 LEU A O 1
ATOM 1517 N N . ILE A 1 192 ? -14.286 -8.178 -31.752 1.00 94.94 192 ILE A N 1
ATOM 1518 C CA . ILE A 1 192 ? -15.483 -8.620 -32.481 1.00 94.94 192 ILE A CA 1
ATOM 1519 C C . ILE A 1 192 ? -16.272 -9.639 -31.651 1.00 94.94 192 ILE A C 1
ATOM 1521 O O . ILE A 1 192 ? -17.497 -9.555 -31.589 1.00 94.94 192 ILE A O 1
ATOM 1525 N N . ALA A 1 193 ? -15.592 -10.587 -30.999 1.00 90.38 193 ALA A N 1
ATOM 1526 C CA . ALA A 1 193 ? -16.242 -11.568 -30.134 1.00 90.38 193 ALA A CA 1
ATOM 1527 C C . ALA A 1 193 ? -16.945 -10.899 -28.942 1.00 90.38 193 ALA A C 1
ATOM 1529 O O . ALA A 1 193 ? -18.121 -11.175 -28.699 1.00 90.38 193 ALA A O 1
ATOM 1530 N N . THR A 1 194 ? -16.268 -9.972 -28.257 1.00 91.06 194 THR A N 1
ATOM 1531 C CA . THR A 1 194 ? -16.847 -9.189 -27.154 1.00 91.06 194 THR A CA 1
ATOM 1532 C C . THR A 1 194 ? -18.059 -8.376 -27.610 1.00 91.06 194 THR A C 1
ATOM 1534 O O . THR A 1 194 ? -19.099 -8.392 -26.956 1.00 91.06 194 THR A O 1
ATOM 1537 N N . GLU A 1 195 ? -17.957 -7.701 -28.755 1.00 90.56 195 GLU A N 1
ATOM 1538 C CA . GLU A 1 195 ? -19.028 -6.859 -29.296 1.00 90.56 195 GLU A CA 1
ATOM 1539 C C . GLU A 1 195 ? -20.268 -7.683 -29.688 1.00 90.56 195 GLU A C 1
ATOM 1541 O O . GLU A 1 195 ? -21.407 -7.291 -29.419 1.00 90.56 195 GLU A O 1
ATOM 1546 N N . ARG A 1 196 ? -20.062 -8.871 -30.272 1.00 91.00 196 ARG A N 1
ATOM 1547 C CA . ARG A 1 196 ? -21.145 -9.813 -30.597 1.00 91.00 196 ARG A CA 1
ATOM 1548 C C . ARG A 1 196 ? -21.820 -10.357 -29.343 1.00 91.00 196 ARG A C 1
ATOM 1550 O O . ARG A 1 196 ? -23.048 -10.397 -29.301 1.00 91.00 196 ARG A O 1
ATOM 1557 N N . ALA A 1 197 ? -21.042 -10.718 -28.321 1.00 85.31 197 ALA A N 1
ATOM 1558 C CA . ALA A 1 197 ? -21.579 -11.172 -27.040 1.00 85.31 197 ALA A CA 1
ATOM 1559 C C . ALA A 1 197 ? -22.457 -10.086 -26.391 1.00 85.31 197 ALA A C 1
ATOM 1561 O O . ALA A 1 197 ? -23.590 -10.364 -26.001 1.00 85.31 197 ALA A O 1
ATOM 1562 N N . ALA A 1 198 ? -21.990 -8.834 -26.384 1.00 79.75 198 ALA A N 1
ATOM 1563 C CA . ALA A 1 198 ? -22.735 -7.692 -25.852 1.00 79.75 198 ALA A CA 1
ATOM 1564 C C . ALA A 1 198 ? -24.016 -7.362 -26.646 1.00 79.75 198 ALA A C 1
ATOM 1566 O O . ALA A 1 198 ? -25.007 -6.930 -26.066 1.00 79.75 198 ALA A O 1
ATOM 1567 N N . THR A 1 199 ? -24.027 -7.587 -27.964 1.00 71.62 199 THR A N 1
ATOM 1568 C CA . THR A 1 199 ? -25.217 -7.355 -28.809 1.00 71.62 199 THR A CA 1
ATOM 1569 C C . THR A 1 199 ? -26.242 -8.493 -28.685 1.00 71.62 199 THR A C 1
ATOM 1571 O O . THR A 1 199 ? -27.436 -8.283 -28.875 1.00 71.62 199 THR A O 1
ATOM 1574 N N . SER A 1 200 ? -25.798 -9.706 -28.338 1.00 66.31 200 SER A N 1
ATOM 1575 C CA . SER A 1 200 ? -26.674 -10.872 -28.152 1.00 66.31 200 SER A CA 1
ATOM 1576 C C . SER A 1 200 ? -27.424 -10.896 -26.812 1.00 66.31 200 SER A C 1
ATOM 1578 O O . SER A 1 200 ? -28.428 -11.593 -26.694 1.00 66.31 200 SER A O 1
ATOM 1580 N N . SER A 1 201 ? -26.989 -10.116 -25.816 1.00 55.84 201 SER A N 1
ATOM 1581 C CA . SER A 1 201 ? -27.587 -10.075 -24.473 1.00 55.84 201 SER A CA 1
ATOM 1582 C C . SER A 1 201 ? -28.731 -9.060 -24.312 1.00 55.84 201 SER A C 1
ATOM 1584 O O . SER A 1 201 ? -29.270 -8.906 -23.218 1.00 55.84 201 SER A O 1
ATOM 1586 N N . THR A 1 202 ? -29.157 -8.379 -25.382 1.00 45.47 202 THR A N 1
ATOM 1587 C CA . THR A 1 202 ? -30.256 -7.397 -25.339 1.00 45.47 202 THR A CA 1
ATOM 1588 C C . THR A 1 202 ? -31.621 -8.060 -25.595 1.00 45.47 202 THR A C 1
ATOM 1590 O O . THR A 1 202 ? -32.217 -7.911 -26.656 1.00 45.47 202 THR A O 1
ATOM 1593 N N . THR A 1 203 ? -32.136 -8.824 -24.625 1.00 32.72 203 THR A N 1
ATOM 1594 C CA . THR A 1 203 ? -33.549 -9.272 -24.561 1.00 32.72 203 THR A CA 1
ATOM 1595 C C . THR A 1 203 ? -34.050 -9.094 -23.116 1.00 32.72 203 THR A C 1
ATOM 1597 O O . THR A 1 203 ? -33.330 -9.497 -22.204 1.00 32.72 203 THR A O 1
ATOM 1600 N N . PRO A 1 204 ? -35.223 -8.478 -22.848 1.00 35.88 204 PRO A N 1
ATOM 1601 C CA . PRO A 1 204 ? -35.707 -8.273 -21.476 1.00 35.88 204 PRO A CA 1
ATOM 1602 C C . PRO A 1 204 ? -36.133 -9.603 -20.819 1.00 35.88 204 PRO A C 1
ATOM 1604 O O . PRO A 1 204 ? -36.483 -10.552 -21.530 1.00 35.88 204 PRO A O 1
ATOM 1607 N N . PRO A 1 205 ? -36.109 -9.708 -19.474 1.00 39.06 205 PRO A N 1
ATOM 1608 C CA . PRO A 1 205 ? -36.152 -10.991 -18.790 1.00 39.06 205 PRO A CA 1
ATOM 1609 C C . PRO A 1 205 ? -37.558 -11.581 -18.873 1.00 39.06 205 PRO A C 1
ATOM 1611 O O . PRO A 1 205 ? -38.523 -10.993 -18.391 1.00 39.06 205 PRO A O 1
ATOM 1614 N N . THR A 1 206 ? -37.673 -12.762 -19.478 1.00 29.84 206 THR A N 1
ATOM 1615 C CA . THR A 1 206 ? -38.871 -13.594 -19.363 1.00 29.84 206 THR A CA 1
ATOM 1616 C C . THR A 1 206 ? -38.488 -14.893 -18.676 1.00 29.84 206 THR A C 1
ATOM 1618 O O . THR A 1 206 ? -37.580 -15.612 -19.088 1.00 29.84 206 THR A O 1
ATOM 1621 N N . THR A 1 207 ? -39.189 -15.130 -17.579 1.00 42.12 207 THR A N 1
ATOM 1622 C CA . THR A 1 207 ? -39.216 -16.328 -16.757 1.00 42.12 207 THR A CA 1
ATOM 1623 C C . THR A 1 207 ? -39.438 -17.587 -17.593 1.00 42.12 207 THR A C 1
ATOM 1625 O O . THR A 1 207 ? -40.447 -17.691 -18.283 1.00 42.12 207 THR A O 1
ATOM 1628 N N . ALA A 1 208 ? -38.504 -18.536 -17.479 1.00 29.81 208 ALA A N 1
ATOM 1629 C CA . ALA A 1 208 ? -38.653 -19.994 -17.607 1.00 29.81 208 ALA A CA 1
ATOM 1630 C C . ALA A 1 208 ? -37.401 -20.587 -18.264 1.00 29.81 208 ALA A C 1
ATOM 1632 O O . ALA A 1 208 ? -37.122 -20.356 -19.438 1.00 29.81 208 ALA A O 1
ATOM 1633 N N . ARG A 1 209 ? -36.664 -21.405 -17.510 1.00 33.34 209 ARG A N 1
ATOM 1634 C CA . ARG A 1 209 ? -35.559 -22.211 -18.030 1.00 33.34 209 ARG A CA 1
ATOM 1635 C C . ARG A 1 209 ? -36.000 -23.676 -18.072 1.00 33.34 209 ARG A C 1
ATOM 1637 O O . ARG A 1 209 ? -36.360 -24.204 -17.022 1.00 33.34 209 ARG A O 1
ATOM 1644 N N . PRO A 1 210 ? -35.940 -24.347 -19.232 1.00 32.16 210 PRO A N 1
ATOM 1645 C CA . PRO A 1 210 ? -35.798 -25.793 -19.295 1.00 32.16 210 PRO A CA 1
ATOM 1646 C C . PRO A 1 210 ? -34.387 -26.198 -19.771 1.00 32.16 210 PRO A C 1
ATOM 1648 O O . PRO A 1 210 ? -33.617 -25.351 -20.234 1.00 32.16 210 PRO A O 1
ATOM 1651 N N . PRO A 1 211 ? -34.005 -27.471 -19.568 1.00 40.56 211 PRO A N 1
ATOM 1652 C CA . PRO A 1 211 ? -32.634 -27.857 -19.260 1.00 40.56 211 PRO A CA 1
ATOM 1653 C C . PRO A 1 211 ? -31.839 -28.248 -20.509 1.00 40.56 211 PRO A C 1
ATOM 1655 O O . PRO A 1 211 ? -32.407 -28.695 -21.504 1.00 40.56 211 PRO A O 1
ATOM 1658 N N . VAL A 1 212 ? -30.511 -28.148 -20.429 1.00 32.53 212 VAL A N 1
ATOM 1659 C CA . VAL A 1 212 ? -29.610 -28.764 -21.411 1.00 32.53 212 VAL A CA 1
ATOM 1660 C C . VAL A 1 212 ? -28.638 -29.677 -20.678 1.00 32.53 212 VAL A C 1
ATOM 1662 O O . VAL A 1 212 ? -28.038 -29.290 -19.677 1.00 32.53 212 VAL A O 1
ATOM 1665 N N . ALA A 1 213 ? -28.584 -30.907 -21.182 1.00 29.42 213 ALA A N 1
ATOM 1666 C CA . ALA A 1 213 ? -27.785 -32.024 -20.718 1.00 29.42 213 ALA A CA 1
ATOM 1667 C C . ALA A 1 213 ? -26.283 -31.847 -21.007 1.00 29.42 213 ALA A C 1
ATOM 1669 O O . ALA A 1 213 ? -25.879 -31.064 -21.864 1.00 29.42 213 ALA A O 1
ATOM 1670 N N . ALA A 1 214 ? -25.513 -32.611 -20.236 1.00 31.77 214 ALA A N 1
ATOM 1671 C CA . ALA A 1 214 ? -24.069 -32.621 -20.067 1.00 31.77 214 ALA A CA 1
ATOM 1672 C C . ALA A 1 214 ? -23.245 -32.988 -21.314 1.00 31.77 214 ALA A C 1
ATOM 1674 O O . ALA A 1 214 ? -23.691 -33.793 -22.128 1.00 31.77 214 ALA A O 1
ATOM 1675 N N . ASP A 1 215 ? -22.017 -32.462 -21.382 1.00 29.80 215 ASP A N 1
ATOM 1676 C CA . ASP A 1 215 ? -20.795 -33.275 -21.228 1.00 29.80 215 ASP A CA 1
ATOM 1677 C C . ASP A 1 215 ? -19.554 -32.363 -21.121 1.00 29.80 215 ASP A C 1
ATOM 1679 O O . ASP A 1 215 ? -19.241 -31.660 -22.074 1.00 29.80 215 ASP A O 1
ATOM 1683 N N . GLU A 1 216 ? -18.876 -32.349 -19.964 1.00 30.28 216 GLU A N 1
ATOM 1684 C CA . GLU A 1 216 ? -17.417 -32.163 -19.794 1.00 30.28 216 GLU A CA 1
ATOM 1685 C C . GLU A 1 216 ? -17.014 -32.422 -18.314 1.00 30.28 216 GLU A C 1
ATOM 1687 O O . GLU A 1 216 ? -17.871 -32.358 -17.427 1.00 30.28 216 GLU A O 1
ATOM 1692 N N . PRO A 1 217 ? -15.758 -32.831 -18.030 1.00 35.69 217 PRO A N 1
ATOM 1693 C CA . PRO A 1 217 ? -15.424 -33.704 -16.903 1.00 35.69 217 PRO A CA 1
ATOM 1694 C C . PRO A 1 217 ? -15.233 -32.984 -15.559 1.00 35.69 217 PRO A C 1
ATOM 1696 O O . PRO A 1 217 ? -14.854 -31.820 -15.482 1.00 35.69 217 PRO A O 1
ATOM 1699 N N . ALA A 1 218 ? -15.480 -33.748 -14.492 1.00 38.22 218 ALA A N 1
ATOM 1700 C CA . ALA A 1 218 ? -15.584 -33.332 -13.098 1.00 38.22 218 ALA A CA 1
ATOM 1701 C C . ALA A 1 218 ? -14.382 -32.532 -12.553 1.00 38.22 218 ALA A C 1
ATOM 1703 O O . ALA A 1 218 ? -13.322 -33.088 -12.268 1.00 38.22 218 ALA A O 1
ATOM 1704 N N . GLY A 1 219 ? -14.615 -31.241 -12.310 1.00 35.69 219 GLY A N 1
ATOM 1705 C CA . GLY A 1 219 ? -14.006 -30.472 -11.225 1.00 35.69 219 GLY A CA 1
ATOM 1706 C C . GLY A 1 219 ? -15.094 -30.156 -10.196 1.00 35.69 219 GLY A C 1
ATOM 1707 O O . GLY A 1 219 ? -16.229 -29.876 -10.581 1.00 35.69 219 GLY A O 1
ATOM 1708 N N . SER A 1 220 ? -14.781 -30.288 -8.907 1.00 35.50 220 SER A N 1
ATOM 1709 C CA . SER A 1 220 ? -15.713 -30.126 -7.782 1.00 35.50 220 SER A CA 1
ATOM 1710 C C . SER A 1 220 ? -16.549 -28.835 -7.880 1.00 35.50 220 SER A C 1
ATOM 1712 O O . SER A 1 220 ? -16.013 -27.806 -8.297 1.00 35.50 220 SER A O 1
ATOM 1714 N N . PRO A 1 221 ? -17.846 -28.862 -7.517 1.00 36.25 221 PRO A N 1
ATOM 1715 C CA . PRO A 1 221 ? -18.710 -27.692 -7.635 1.00 36.25 221 PRO A CA 1
ATOM 1716 C C . PRO A 1 221 ? -18.259 -26.573 -6.677 1.00 36.25 221 PRO A C 1
ATOM 1718 O O . PRO A 1 221 ? -17.727 -26.876 -5.606 1.00 36.25 221 PRO A O 1
ATOM 1721 N N . PRO A 1 222 ? -18.477 -25.291 -7.030 1.00 40.56 222 PRO A N 1
ATOM 1722 C CA . PRO A 1 222 ? -18.337 -24.196 -6.076 1.00 40.56 222 PRO A CA 1
ATOM 1723 C C . PRO A 1 222 ? -19.323 -24.403 -4.910 1.00 40.56 222 PRO A C 1
ATOM 1725 O O . PRO A 1 222 ? -20.409 -24.947 -5.144 1.00 40.56 222 PRO A O 1
ATOM 1728 N N . PRO A 1 223 ? -18.968 -24.010 -3.673 1.00 36.28 223 PRO A N 1
ATOM 1729 C CA . PRO A 1 223 ? -19.854 -24.173 -2.527 1.00 36.28 223 PRO A CA 1
ATOM 1730 C C . PRO A 1 223 ? -21.171 -23.420 -2.765 1.00 36.28 223 PRO A C 1
ATOM 1732 O O . PRO A 1 223 ? -21.181 -22.335 -3.353 1.00 36.28 223 PRO A O 1
ATOM 1735 N N . GLU A 1 224 ? -22.287 -24.030 -2.357 1.00 36.03 224 GLU A N 1
ATOM 1736 C CA . GLU A 1 224 ? -23.607 -23.396 -2.397 1.00 36.03 224 GLU A CA 1
ATOM 1737 C C . GLU A 1 224 ? -23.595 -22.090 -1.583 1.00 36.03 224 GLU A C 1
ATOM 1739 O O . GLU A 1 224 ? -22.924 -22.029 -0.549 1.00 36.03 224 GLU A O 1
ATOM 1744 N N . PRO A 1 225 ? -24.326 -21.043 -2.014 1.00 39.25 225 PRO A N 1
ATOM 1745 C CA . PRO A 1 225 ? -24.518 -19.867 -1.179 1.00 39.25 225 PRO A CA 1
ATOM 1746 C C . PRO A 1 225 ? -25.191 -20.288 0.142 1.00 39.25 225 PRO A C 1
ATOM 1748 O O . PRO A 1 225 ? -26.101 -21.126 0.103 1.00 39.25 225 PRO A O 1
ATOM 1751 N N . PRO A 1 226 ? -24.771 -19.735 1.296 1.00 37.19 226 PRO A N 1
ATOM 1752 C CA . PRO A 1 226 ? -25.333 -20.114 2.584 1.00 37.19 226 PRO A CA 1
ATOM 1753 C C . PRO A 1 226 ? -26.847 -19.862 2.618 1.00 37.19 226 PRO A C 1
ATOM 1755 O O . PRO A 1 226 ? -27.335 -18.939 1.954 1.00 37.19 226 PRO A O 1
ATOM 1758 N N . PRO A 1 227 ? -27.612 -20.650 3.390 1.00 34.66 227 PRO A N 1
ATOM 1759 C CA . PRO A 1 227 ? -29.031 -20.395 3.588 1.00 34.66 227 PRO A CA 1
ATOM 1760 C C . PRO A 1 227 ? -29.250 -19.006 4.211 1.00 34.66 227 PRO A C 1
ATOM 1762 O O . PRO A 1 227 ? -28.560 -18.615 5.152 1.00 34.66 227 PRO A O 1
ATOM 1765 N N . GLU A 1 228 ? -30.235 -18.265 3.693 1.00 40.84 228 GLU A N 1
ATOM 1766 C CA . GLU A 1 228 ? -30.660 -16.969 4.236 1.00 40.84 228 GLU A CA 1
ATOM 1767 C C . GLU A 1 228 ? -30.998 -17.107 5.731 1.00 40.84 228 GLU A C 1
ATOM 1769 O O . GLU A 1 228 ? -31.997 -17.730 6.100 1.00 40.84 228 GLU A O 1
ATOM 1774 N N . GLY A 1 229 ? -30.155 -16.531 6.594 1.00 37.72 229 GLY A N 1
ATOM 1775 C CA . GLY A 1 229 ? -30.366 -16.516 8.044 1.00 37.72 229 GLY A CA 1
ATOM 1776 C C . GLY A 1 229 ? -29.122 -16.708 8.912 1.00 37.72 229 GLY A C 1
ATOM 1777 O O . GLY A 1 229 ? -29.232 -16.538 10.126 1.00 37.72 229 GLY A O 1
ATOM 1778 N N . GLU A 1 230 ? -27.954 -17.020 8.346 1.00 38.62 230 GLU A N 1
ATOM 1779 C CA . GLU A 1 230 ? -26.698 -16.968 9.105 1.00 38.62 230 GLU A CA 1
ATOM 1780 C C . GLU A 1 230 ? -26.190 -15.518 9.203 1.00 38.62 230 GLU A C 1
ATOM 1782 O O . GLU A 1 230 ? -26.306 -14.761 8.234 1.00 38.62 230 GLU A O 1
ATOM 1787 N N . PRO A 1 231 ? -25.699 -15.073 10.377 1.00 41.00 231 PRO A N 1
ATOM 1788 C CA . PRO A 1 231 ? -25.216 -13.709 10.537 1.00 41.00 231 PRO A CA 1
ATOM 1789 C C . PRO A 1 231 ? -24.085 -13.470 9.538 1.00 41.00 231 PRO A C 1
ATOM 1791 O O . PRO A 1 231 ? -23.156 -14.272 9.471 1.00 41.00 231 PRO A O 1
ATOM 1794 N N . MET A 1 232 ? -24.176 -12.373 8.774 1.00 52.09 232 MET A N 1
ATOM 1795 C CA . MET A 1 232 ? -23.094 -11.916 7.898 1.00 52.09 232 MET A CA 1
ATOM 1796 C C . MET A 1 232 ? -21.778 -12.001 8.671 1.00 52.09 232 MET A C 1
ATOM 1798 O O . MET A 1 232 ? -21.687 -11.478 9.786 1.00 52.09 232 MET A O 1
ATOM 1802 N N . SER A 1 233 ? -20.798 -12.716 8.126 1.00 72.12 233 SER A N 1
ATOM 1803 C CA . SER A 1 233 ? -19.538 -12.994 8.803 1.00 72.12 233 SER A CA 1
ATOM 1804 C C . SER A 1 233 ? -18.693 -11.721 8.889 1.00 72.12 233 SER A C 1
ATOM 1806 O O . SER A 1 233 ? -17.799 -11.512 8.075 1.00 72.12 233 SER A O 1
ATOM 1808 N N . SER A 1 234 ? -18.985 -10.846 9.855 1.00 92.88 234 SER A N 1
ATOM 1809 C CA . SER A 1 234 ? -18.232 -9.606 10.048 1.00 92.88 234 SER A CA 1
ATOM 1810 C C . SER A 1 234 ? -16.853 -9.870 10.656 1.00 92.88 234 SER A C 1
ATOM 1812 O O . SER A 1 234 ? -16.632 -10.828 11.407 1.00 92.88 234 SER A O 1
ATOM 1814 N N . ILE A 1 235 ? -15.902 -9.004 10.315 1.00 98.19 235 ILE A N 1
ATOM 1815 C CA . ILE A 1 235 ? -14.562 -8.962 10.891 1.00 98.19 235 ILE A CA 1
ATOM 1816 C C . ILE A 1 235 ? -14.472 -7.713 11.750 1.00 98.19 235 ILE A C 1
ATOM 1818 O O . ILE A 1 235 ? -14.395 -6.605 11.222 1.00 98.19 235 ILE A O 1
ATOM 1822 N N . ARG A 1 236 ? -14.425 -7.880 13.071 1.00 98.75 236 ARG A N 1
ATOM 1823 C CA . ARG A 1 236 ? -14.271 -6.750 13.992 1.00 98.75 236 ARG A CA 1
ATOM 1824 C C . ARG A 1 236 ? -12.809 -6.305 14.030 1.00 98.75 236 ARG A C 1
ATOM 1826 O O . ARG A 1 236 ? -11.947 -7.013 14.548 1.00 98.75 236 ARG A O 1
ATOM 1833 N N . VAL A 1 237 ? -12.509 -5.142 13.465 1.00 98.88 237 VAL A N 1
ATOM 1834 C CA . VAL A 1 237 ? -11.152 -4.608 13.309 1.00 98.88 237 VAL A CA 1
ATOM 1835 C C . VAL A 1 237 ? -10.876 -3.523 14.347 1.00 98.88 237 VAL A C 1
ATOM 1837 O O . VAL A 1 237 ? -11.612 -2.542 14.464 1.00 98.88 237 VAL A O 1
ATOM 1840 N N . ALA A 1 238 ? -9.770 -3.673 15.069 1.00 98.94 238 ALA A N 1
ATOM 1841 C CA . ALA A 1 238 ? -9.184 -2.636 15.905 1.00 98.94 238 ALA A CA 1
ATOM 1842 C C . ALA A 1 238 ? -7.958 -2.013 15.213 1.00 98.94 238 ALA A C 1
ATOM 1844 O O . ALA A 1 238 ? -7.222 -2.703 14.504 1.00 98.94 238 ALA A O 1
ATOM 1845 N N . ILE A 1 239 ? -7.706 -0.719 15.429 1.00 98.94 239 ILE A N 1
ATOM 1846 C CA . ILE A 1 239 ? -6.566 0.004 14.836 1.00 98.94 239 ILE A CA 1
ATOM 1847 C C . ILE A 1 239 ? -5.690 0.621 15.931 1.00 98.94 239 ILE A C 1
ATOM 1849 O O . ILE A 1 239 ? -6.180 1.398 16.743 1.00 98.94 239 ILE A O 1
ATOM 1853 N N . ALA A 1 240 ? -4.383 0.356 15.912 1.00 98.81 240 ALA A N 1
ATOM 1854 C CA . ALA A 1 240 ? -3.391 1.085 16.705 1.00 98.81 240 ALA A CA 1
ATOM 1855 C C . ALA A 1 240 ? -2.615 2.068 15.812 1.00 98.81 240 ALA A C 1
ATOM 1857 O O . ALA A 1 240 ? -1.814 1.654 14.975 1.00 98.81 240 ALA A O 1
ATOM 1858 N N . GLY A 1 241 ? -2.848 3.370 15.998 1.00 98.50 241 GLY A N 1
ATOM 1859 C CA . GLY A 1 241 ? -2.293 4.457 15.188 1.00 98.50 241 GLY A CA 1
ATOM 1860 C C . GLY A 1 241 ? -3.226 4.874 14.048 1.00 98.50 241 GLY A C 1
ATOM 1861 O O . GLY A 1 241 ? -3.280 4.237 12.996 1.00 98.50 241 GLY A O 1
ATOM 1862 N N . VAL A 1 242 ? -3.932 5.995 14.211 1.00 98.69 242 VAL A N 1
ATOM 1863 C CA . VAL A 1 242 ? -4.930 6.497 13.251 1.00 98.69 242 VAL A CA 1
ATOM 1864 C C . VAL A 1 242 ? -4.270 7.462 12.255 1.00 98.69 242 VAL A C 1
ATOM 1866 O O . VAL A 1 242 ? -4.628 8.634 12.138 1.00 98.69 242 VAL A O 1
ATOM 1869 N N . GLY A 1 243 ? -3.228 6.995 11.560 1.00 98.19 243 GLY A N 1
ATOM 1870 C CA . GLY A 1 243 ? -2.463 7.764 10.563 1.00 98.19 243 GLY A CA 1
ATOM 1871 C C . GLY A 1 243 ? -3.053 7.746 9.142 1.00 98.19 243 GLY A C 1
ATOM 1872 O O . GLY A 1 243 ? -4.176 7.294 8.919 1.00 98.19 243 GLY A O 1
ATOM 1873 N N . ASN A 1 244 ? -2.259 8.159 8.145 1.00 98.44 244 ASN A N 1
ATOM 1874 C CA . ASN A 1 244 ? -2.650 8.093 6.725 1.00 98.44 244 ASN A CA 1
ATOM 1875 C C . ASN A 1 244 ? -2.992 6.669 6.247 1.00 98.44 244 ASN A C 1
ATOM 1877 O O . ASN A 1 244 ? -3.925 6.498 5.458 1.00 98.44 244 ASN A O 1
ATOM 1881 N N . CYS A 1 245 ? -2.278 5.646 6.734 1.00 98.12 245 CYS A N 1
ATOM 1882 C CA . CYS A 1 245 ? -2.582 4.243 6.430 1.00 98.12 245 CYS A CA 1
ATOM 1883 C C . CYS A 1 245 ? -3.968 3.842 6.946 1.00 98.12 245 CYS A C 1
ATOM 1885 O O . CYS A 1 245 ? -4.761 3.299 6.180 1.00 98.12 245 CYS A O 1
ATOM 1887 N N . ALA A 1 246 ? -4.293 4.184 8.198 1.00 98.62 246 ALA A N 1
ATOM 1888 C CA . ALA A 1 246 ? -5.621 3.953 8.764 1.00 98.62 246 ALA A CA 1
ATOM 1889 C C . ALA A 1 246 ? -6.703 4.711 7.982 1.00 98.62 246 ALA A C 1
ATOM 1891 O O . ALA A 1 246 ? -7.742 4.144 7.662 1.00 98.62 246 ALA A O 1
ATOM 1892 N N . SER A 1 247 ? -6.431 5.960 7.594 1.00 98.75 247 SER A N 1
ATOM 1893 C CA . SER A 1 247 ? -7.338 6.750 6.756 1.00 98.75 247 SER A CA 1
ATOM 1894 C C . SER A 1 247 ? -7.625 6.079 5.413 1.00 98.75 247 SER A C 1
ATOM 1896 O O . SER A 1 247 ? -8.781 5.954 5.017 1.00 98.75 247 SER A O 1
ATOM 1898 N N . SER A 1 248 ? -6.590 5.569 4.742 1.00 98.62 248 SER A N 1
ATOM 1899 C CA . SER A 1 248 ? -6.739 4.862 3.465 1.00 98.62 248 SER A CA 1
ATOM 1900 C C . SER A 1 248 ? -7.471 3.525 3.618 1.00 98.62 248 SER A C 1
ATOM 1902 O O . SER A 1 248 ? -8.251 3.159 2.744 1.00 98.62 248 SER A O 1
ATOM 1904 N N . LEU A 1 249 ? -7.241 2.806 4.723 1.00 98.62 249 LEU A N 1
ATOM 1905 C CA . LEU A 1 249 ? -7.935 1.560 5.049 1.00 98.62 249 LEU A CA 1
ATOM 1906 C C . LEU A 1 249 ? -9.434 1.800 5.265 1.00 98.62 249 LEU A C 1
ATOM 1908 O O . LEU A 1 249 ? -10.248 1.179 4.587 1.00 98.62 249 LEU A O 1
ATOM 1912 N N . VAL A 1 250 ? -9.796 2.722 6.163 1.00 98.69 250 VAL A N 1
ATOM 1913 C CA . VAL A 1 250 ? -11.198 3.010 6.508 1.00 98.69 250 VAL A CA 1
ATOM 1914 C C . VAL A 1 250 ? -11.961 3.532 5.292 1.00 98.69 250 VAL A C 1
ATOM 1916 O O . VAL A 1 250 ? -13.032 3.024 4.968 1.00 98.69 250 VAL A O 1
ATOM 1919 N N . GLN A 1 251 ? -11.388 4.495 4.563 1.00 98.69 251 GLN A N 1
ATOM 1920 C CA . GLN A 1 251 ? -12.018 4.995 3.343 1.00 98.69 251 GLN A CA 1
ATOM 1921 C C . GLN A 1 251 ? -12.090 3.923 2.243 1.00 98.69 251 GLN A C 1
ATOM 1923 O O . GLN A 1 251 ? -13.017 3.944 1.441 1.00 98.69 251 GLN A O 1
ATOM 1928 N N . GLY A 1 252 ? -11.118 3.005 2.180 1.00 98.12 252 GLY A N 1
ATOM 1929 C CA . GLY A 1 252 ? -11.060 1.947 1.171 1.00 98.12 252 GLY A CA 1
ATOM 1930 C C . GLY A 1 252 ? -12.132 0.886 1.385 1.00 98.12 252 GLY A C 1
ATOM 1931 O O . GLY A 1 252 ? -12.773 0.475 0.421 1.00 98.12 252 GLY A O 1
ATOM 1932 N N . VAL A 1 253 ? -12.367 0.501 2.643 1.00 98.19 253 VAL A N 1
ATOM 1933 C CA . VAL A 1 253 ? -13.485 -0.373 3.023 1.00 98.19 253 VAL A CA 1
ATOM 1934 C C . VAL A 1 253 ? -14.812 0.279 2.644 1.00 98.19 253 VAL A C 1
ATOM 1936 O O . VAL A 1 253 ? -15.598 -0.336 1.934 1.00 98.19 253 VAL A O 1
ATOM 1939 N N . GLU A 1 254 ? -15.023 1.549 3.005 1.00 98.25 254 GLU A N 1
ATOM 1940 C CA . GLU A 1 254 ? -16.249 2.278 2.649 1.00 98.25 254 GLU A CA 1
ATOM 1941 C C . GLU A 1 254 ? -16.444 2.386 1.127 1.00 98.25 254 GLU A C 1
ATOM 1943 O O . GLU A 1 254 ? -17.549 2.202 0.624 1.00 98.25 254 GLU A O 1
ATOM 1948 N N . TYR A 1 255 ? -15.373 2.653 0.374 1.00 98.12 255 TYR A N 1
ATOM 1949 C CA . TYR A 1 255 ? -15.427 2.800 -1.083 1.00 98.12 255 TYR A CA 1
ATOM 1950 C C . TYR A 1 255 ? -15.812 1.498 -1.806 1.00 98.12 255 TYR A C 1
ATOM 1952 O O . TYR A 1 255 ? -16.479 1.541 -2.839 1.00 98.12 255 TYR A O 1
ATOM 1960 N N . TYR A 1 256 ? -15.389 0.345 -1.279 1.00 97.94 256 TYR A N 1
ATOM 1961 C CA . TYR A 1 256 ? -15.600 -0.971 -1.894 1.00 97.94 256 TYR A CA 1
ATOM 1962 C C . TYR A 1 256 ? -16.619 -1.849 -1.153 1.00 97.94 256 TYR A C 1
ATOM 1964 O O . TYR A 1 256 ? -16.736 -3.032 -1.471 1.00 97.94 256 TYR A O 1
ATOM 1972 N N . LYS A 1 257 ? -17.377 -1.301 -0.196 1.00 96.25 257 LYS A N 1
ATOM 1973 C CA . LYS A 1 257 ? -18.315 -2.078 0.633 1.00 96.25 257 LYS A CA 1
ATOM 1974 C C . LYS A 1 257 ? -19.401 -2.805 -0.168 1.00 96.25 257 LYS A C 1
ATOM 1976 O O . LYS A 1 257 ? -19.811 -3.888 0.231 1.00 96.25 257 LYS A O 1
ATOM 1981 N N . ASP A 1 258 ? -19.787 -2.241 -1.315 1.00 95.69 258 ASP A N 1
ATOM 1982 C CA . ASP A 1 258 ? -20.810 -2.766 -2.232 1.00 95.69 258 ASP A CA 1
ATOM 1983 C C . ASP A 1 258 ? -20.200 -3.321 -3.538 1.00 95.69 258 ASP A C 1
ATOM 1985 O O . ASP A 1 258 ? -20.883 -3.430 -4.560 1.00 95.69 258 ASP A O 1
ATOM 1989 N N . ALA A 1 259 ? -18.889 -3.595 -3.558 1.00 96.06 259 ALA A N 1
ATOM 1990 C CA . ALA A 1 259 ? -18.227 -4.139 -4.740 1.00 96.06 259 ALA A CA 1
ATOM 1991 C C . ALA A 1 259 ? -18.813 -5.509 -5.124 1.00 96.06 259 ALA A C 1
ATOM 1993 O O . ALA A 1 259 ? -19.156 -6.318 -4.272 1.00 96.06 259 ALA A O 1
ATOM 1994 N N . ASP A 1 260 ? -18.912 -5.792 -6.424 1.00 95.19 260 ASP A N 1
ATOM 1995 C CA . ASP A 1 260 ? -19.350 -7.108 -6.896 1.00 95.19 260 ASP A CA 1
ATOM 1996 C C . ASP A 1 260 ? -18.278 -8.160 -6.535 1.00 95.19 260 ASP A C 1
ATOM 1998 O O . ASP A 1 260 ? -17.131 -8.003 -6.979 1.00 95.19 260 ASP A O 1
ATOM 2002 N N . PRO A 1 261 ? -18.618 -9.236 -5.791 1.00 94.00 261 PRO A N 1
ATOM 2003 C CA . PRO A 1 261 ? -17.699 -10.316 -5.415 1.00 94.00 261 PRO A CA 1
ATOM 2004 C C . PRO A 1 261 ? -16.907 -10.928 -6.578 1.00 94.00 261 PRO A C 1
ATOM 2006 O O . PRO A 1 261 ? -15.785 -11.398 -6.388 1.00 94.00 261 PRO A O 1
ATOM 2009 N N . SER A 1 262 ? -17.478 -10.921 -7.786 1.00 92.31 262 SER A N 1
ATOM 2010 C CA . SER A 1 262 ? -16.862 -11.464 -9.003 1.00 92.31 262 SER A CA 1
ATOM 2011 C C . SER A 1 262 ? -15.976 -10.459 -9.749 1.00 92.31 262 SER A C 1
ATOM 2013 O O . SER A 1 262 ? -15.244 -10.822 -10.678 1.00 92.31 262 SER A O 1
ATOM 2015 N N . SER A 1 263 ? -16.033 -9.184 -9.361 1.00 92.25 263 SER A N 1
ATOM 2016 C CA . SER A 1 263 ? -15.288 -8.116 -10.013 1.00 92.25 263 SER A CA 1
ATOM 2017 C C . SER A 1 263 ? -13.820 -8.088 -9.588 1.00 92.25 263 SER A C 1
ATOM 2019 O O . SER A 1 263 ? -13.424 -8.544 -8.516 1.00 92.25 263 SER A O 1
ATOM 2021 N N . LYS A 1 264 ? -12.979 -7.519 -10.456 1.00 92.25 264 LYS A N 1
ATOM 2022 C CA . LYS A 1 264 ? -11.574 -7.251 -10.138 1.00 92.25 264 LYS A CA 1
ATOM 2023 C C . LYS A 1 264 ? -11.425 -5.814 -9.665 1.00 92.25 264 LYS A C 1
ATOM 2025 O O . LYS A 1 264 ? -11.541 -4.890 -10.470 1.00 92.25 264 LYS A O 1
ATOM 2030 N N . VAL A 1 265 ? -11.100 -5.645 -8.388 1.00 93.94 265 VAL A N 1
ATOM 2031 C CA . VAL A 1 265 ? -10.777 -4.347 -7.791 1.00 93.94 265 VAL A CA 1
ATOM 2032 C C . VAL A 1 265 ? -9.259 -4.132 -7.802 1.00 93.94 265 VAL A C 1
ATOM 2034 O O . VAL A 1 265 ? -8.518 -4.995 -7.326 1.00 93.94 265 VAL A O 1
ATOM 2037 N N . PRO A 1 266 ? -8.755 -3.002 -8.335 1.00 90.44 266 PRO A N 1
ATOM 2038 C CA . PRO A 1 266 ? -7.332 -2.702 -8.302 1.00 90.44 266 PRO A CA 1
ATOM 2039 C C . PRO A 1 266 ? -6.797 -2.690 -6.873 1.00 90.44 266 PRO A C 1
ATOM 2041 O O . PRO A 1 266 ? -7.259 -1.925 -6.029 1.00 90.44 266 PRO A O 1
ATOM 2044 N N . GLY A 1 267 ? -5.785 -3.519 -6.629 1.00 88.56 267 GLY A N 1
ATOM 2045 C CA . GLY A 1 267 ? -5.071 -3.515 -5.364 1.00 88.56 267 GLY A CA 1
ATOM 2046 C C . GLY A 1 267 ? -5.563 -4.483 -4.297 1.00 88.56 267 GLY A C 1
ATOM 2047 O O . GLY A 1 267 ? -4.924 -4.564 -3.250 1.00 88.56 267 GLY A O 1
ATOM 2048 N N . LEU A 1 268 ? -6.640 -5.215 -4.580 1.00 93.25 268 LEU A N 1
ATOM 2049 C CA . LEU A 1 268 ? -7.083 -6.370 -3.809 1.00 93.25 268 LEU A CA 1
ATOM 2050 C C . LEU A 1 268 ? -6.740 -7.649 -4.571 1.00 93.25 268 LEU A C 1
ATOM 2052 O O . LEU A 1 268 ? -6.790 -7.673 -5.806 1.00 93.25 268 LEU A O 1
ATOM 2056 N N . MET A 1 269 ? -6.421 -8.723 -3.850 1.00 93.56 269 MET A N 1
ATOM 2057 C CA . MET A 1 269 ? -6.380 -10.054 -4.458 1.00 93.56 269 MET A CA 1
ATOM 2058 C C . MET A 1 269 ? -7.774 -10.484 -4.899 1.00 93.56 269 MET A C 1
ATOM 2060 O O . MET A 1 269 ? -7.962 -10.837 -6.064 1.00 93.56 269 MET A O 1
ATOM 2064 N N . HIS A 1 270 ? -8.725 -10.390 -3.968 1.00 95.38 270 HIS A N 1
ATOM 2065 C CA . HIS A 1 270 ? -10.116 -10.774 -4.156 1.00 95.38 270 HIS A CA 1
ATOM 2066 C C . HIS A 1 270 ? -11.038 -9.771 -3.472 1.00 95.38 270 HIS A C 1
ATOM 2068 O O . HIS A 1 270 ? -10.739 -9.278 -2.380 1.00 95.38 270 HIS A O 1
ATOM 2074 N N . VAL A 1 271 ? -12.179 -9.492 -4.099 1.00 96.62 271 VAL A N 1
ATOM 2075 C CA . VAL A 1 271 ? -13.277 -8.774 -3.437 1.00 96.62 271 VAL A CA 1
ATOM 2076 C C . VAL A 1 271 ? -13.868 -9.668 -2.341 1.00 96.62 271 VAL A C 1
ATOM 2078 O O . VAL A 1 271 ? -13.970 -9.256 -1.189 1.00 96.62 271 VAL A O 1
ATOM 2081 N N . GLN A 1 272 ? -14.126 -10.930 -2.684 1.00 96.75 272 GLN A N 1
ATOM 2082 C CA . GLN A 1 272 ? -14.497 -12.000 -1.763 1.00 96.75 272 GLN A CA 1
ATOM 2083 C C . GLN A 1 272 ? -13.263 -12.848 -1.414 1.00 96.75 272 GLN A C 1
ATOM 2085 O O . GLN A 1 272 ? -12.803 -13.645 -2.229 1.00 96.75 272 GLN A O 1
ATOM 2090 N N . PHE A 1 273 ? -12.688 -12.659 -0.226 1.00 96.38 273 PHE A N 1
ATOM 2091 C CA . PHE A 1 273 ? -11.475 -13.351 0.222 1.00 96.38 273 PHE A CA 1
ATOM 2092 C C . PHE A 1 273 ? -11.846 -14.489 1.176 1.00 96.38 273 PHE A C 1
ATOM 2094 O O . PHE A 1 273 ? -12.052 -14.279 2.374 1.00 96.38 273 PHE A O 1
ATOM 2101 N N . GLY A 1 274 ? -11.966 -15.700 0.629 1.00 94.44 274 GLY A N 1
ATOM 2102 C CA . GLY A 1 274 ? -12.613 -16.804 1.338 1.00 94.44 274 GLY A CA 1
ATOM 2103 C C . GLY A 1 274 ? -14.078 -16.452 1.596 1.00 94.44 274 GLY A C 1
ATOM 2104 O O . GLY A 1 274 ? -14.799 -16.073 0.675 1.00 94.44 274 GLY A O 1
ATOM 2105 N N . GLU A 1 275 ? -14.505 -16.512 2.852 1.00 93.25 275 GLU A N 1
ATOM 2106 C CA . GLU A 1 275 ? -15.876 -16.170 3.253 1.00 93.25 275 GLU A CA 1
ATOM 2107 C C . GLU A 1 275 ? -16.083 -14.667 3.500 1.00 93.25 275 GLU A C 1
ATOM 2109 O O . GLU A 1 275 ? -17.222 -14.234 3.623 1.00 93.25 275 GLU A O 1
ATOM 2114 N N . TYR A 1 276 ? -15.023 -13.847 3.456 1.00 97.56 276 TYR A N 1
ATOM 2115 C CA . TYR A 1 276 ? -15.115 -12.425 3.801 1.00 97.56 276 TYR A CA 1
ATOM 2116 C C . TYR A 1 276 ? -15.052 -11.485 2.595 1.00 97.56 276 TYR A C 1
ATOM 2118 O O . TYR A 1 276 ? -14.037 -11.382 1.892 1.00 97.56 276 TYR A O 1
ATOM 2126 N N . HIS A 1 277 ? -16.120 -10.723 2.416 1.00 97.88 277 HIS A N 1
ATOM 2127 C CA . HIS A 1 277 ? -16.209 -9.581 1.525 1.00 97.88 277 HIS A CA 1
ATOM 2128 C C . HIS A 1 277 ? -15.421 -8.373 2.072 1.00 97.88 277 HIS A C 1
ATOM 2130 O O . HIS A 1 277 ? -15.140 -8.269 3.266 1.00 97.88 277 HIS A O 1
ATOM 2136 N N . VAL A 1 278 ? -15.074 -7.404 1.216 1.00 96.81 278 VAL A N 1
ATOM 2137 C CA . VAL A 1 278 ? -14.437 -6.142 1.661 1.00 96.81 278 VAL A CA 1
ATOM 2138 C C . VAL A 1 278 ? -15.325 -5.381 2.649 1.00 96.81 278 VAL A C 1
ATOM 2140 O O . VAL A 1 278 ? -14.829 -4.818 3.621 1.00 96.81 278 VAL A O 1
ATOM 2143 N N . GLY A 1 279 ? -16.635 -5.392 2.400 1.00 96.62 279 GLY A N 1
ATOM 2144 C CA . GLY A 1 279 ? -17.648 -4.754 3.242 1.00 96.62 279 GLY A CA 1
ATOM 2145 C C . GLY A 1 279 ? -17.874 -5.426 4.599 1.00 96.62 279 GLY A C 1
ATOM 2146 O O . GLY A 1 279 ? -18.553 -4.841 5.434 1.00 96.62 279 GLY A O 1
ATOM 2147 N N . ASP A 1 280 ? -17.290 -6.604 4.844 1.00 98.00 280 ASP A N 1
ATOM 2148 C CA . ASP A 1 280 ? -17.434 -7.304 6.127 1.00 98.00 280 ASP A CA 1
ATOM 2149 C C . ASP A 1 280 ? -16.495 -6.756 7.212 1.00 98.00 280 ASP A C 1
ATOM 2151 O O . ASP A 1 280 ? -16.607 -7.138 8.376 1.00 98.00 280 ASP A O 1
ATOM 2155 N N . LEU A 1 281 ? -15.555 -5.868 6.865 1.00 98.38 281 LEU A N 1
ATOM 2156 C CA . LEU A 1 281 ? -14.676 -5.224 7.839 1.00 98.38 281 LEU A CA 1
ATOM 2157 C C . LEU A 1 281 ? -15.446 -4.151 8.619 1.00 98.38 281 LEU A C 1
ATOM 2159 O O . LEU A 1 281 ? -15.779 -3.092 8.092 1.00 98.38 281 LEU A O 1
ATOM 2163 N N . GLU A 1 282 ? -15.645 -4.400 9.908 1.00 98.25 282 GLU A N 1
ATOM 2164 C CA . GLU A 1 282 ? -16.298 -3.495 10.846 1.00 98.25 282 GLU A CA 1
ATOM 2165 C C . GLU A 1 282 ? -15.258 -2.939 11.821 1.00 98.25 282 GLU A C 1
ATOM 2167 O O . GLU A 1 282 ? -14.667 -3.676 12.607 1.00 98.25 282 GLU A O 1
ATOM 2172 N N . PHE A 1 283 ? -15.011 -1.631 11.797 1.00 98.62 283 PHE A N 1
ATOM 2173 C CA . PHE A 1 283 ? -14.110 -1.017 12.771 1.00 98.62 283 PHE A CA 1
ATOM 2174 C C . PHE A 1 283 ? -14.819 -0.905 14.121 1.00 98.62 283 PHE A C 1
ATOM 2176 O O . PHE A 1 283 ? -15.885 -0.304 14.190 1.00 98.62 283 PHE A O 1
ATOM 2183 N N . VAL A 1 284 ? -14.220 -1.453 15.182 1.00 98.75 284 VAL A N 1
ATOM 2184 C CA . VAL A 1 284 ? -14.833 -1.506 16.528 1.00 98.75 284 VAL A CA 1
ATOM 2185 C C . VAL A 1 284 ? -14.024 -0.786 17.605 1.00 98.75 284 VAL A C 1
ATOM 2187 O O . VAL A 1 284 ? -14.564 -0.410 18.642 1.00 98.75 284 VAL A O 1
ATOM 2190 N N . ALA A 1 285 ? -12.729 -0.571 17.371 1.00 98.81 285 ALA A N 1
ATOM 2191 C CA . ALA A 1 285 ? -11.848 0.134 18.294 1.00 98.81 285 ALA A CA 1
ATOM 2192 C C . ALA A 1 285 ? -10.730 0.855 17.537 1.00 98.81 285 ALA A C 1
ATOM 2194 O O . ALA A 1 285 ? -10.250 0.393 16.500 1.00 98.81 285 ALA A O 1
ATOM 2195 N N . ALA A 1 286 ? -10.271 1.976 18.078 1.00 98.88 286 ALA A N 1
ATOM 2196 C CA . ALA A 1 286 ? -9.116 2.688 17.558 1.00 98.88 286 ALA A CA 1
ATOM 2197 C C . ALA A 1 286 ? -8.329 3.318 18.706 1.00 98.88 286 ALA A C 1
ATOM 2199 O O . ALA A 1 286 ? -8.924 3.803 19.666 1.00 98.88 286 ALA A O 1
ATOM 2200 N N . PHE A 1 287 ? -7.005 3.335 18.587 1.00 98.94 287 PHE A N 1
ATOM 2201 C CA . PHE A 1 287 ? -6.094 3.903 19.573 1.00 98.94 287 PHE A CA 1
ATOM 2202 C C . PHE A 1 287 ? -5.156 4.910 18.912 1.00 98.94 287 PHE A C 1
ATOM 2204 O O . PHE A 1 287 ? -4.575 4.630 17.861 1.00 98.94 287 PHE A O 1
ATOM 2211 N N . ASP A 1 288 ? -4.973 6.063 19.545 1.00 98.88 288 ASP A N 1
ATOM 2212 C CA . ASP A 1 288 ? -3.976 7.060 19.157 1.00 98.88 288 ASP A CA 1
ATOM 2213 C C . ASP A 1 288 ? -3.443 7.781 20.409 1.00 98.88 288 ASP A C 1
ATOM 2215 O O . ASP A 1 288 ? -3.861 7.506 21.539 1.00 98.88 288 ASP A O 1
ATOM 2219 N N . VAL A 1 289 ? -2.486 8.682 20.211 1.00 98.69 289 VAL A N 1
ATOM 2220 C CA . VAL A 1 289 ? -1.875 9.500 21.266 1.00 98.69 289 VAL A CA 1
ATOM 2221 C C . VAL A 1 289 ? -1.961 10.993 20.963 1.00 98.69 289 VAL A C 1
ATOM 2223 O O . VAL A 1 289 ? -1.702 11.800 21.847 1.00 98.69 289 VAL A O 1
ATOM 2226 N N . ASP A 1 290 ? -2.320 11.376 19.738 1.00 98.62 290 ASP A N 1
ATOM 2227 C CA . ASP A 1 290 ? -2.478 12.766 19.320 1.00 98.62 290 ASP A CA 1
ATOM 2228 C C . ASP A 1 290 ? -3.735 13.392 19.947 1.00 98.62 290 ASP A C 1
ATOM 2230 O O . ASP A 1 290 ? -4.846 12.871 19.800 1.00 98.62 290 ASP A O 1
ATOM 2234 N N . ALA A 1 291 ? -3.578 14.543 20.606 1.00 98.56 291 ALA A N 1
ATOM 2235 C CA . ALA A 1 291 ? -4.667 15.315 21.208 1.00 98.56 291 ALA A CA 1
ATOM 2236 C C . ALA A 1 291 ? -5.749 15.731 20.198 1.00 98.56 291 ALA A C 1
ATOM 2238 O O . ALA A 1 291 ? -6.901 15.941 20.567 1.00 98.56 291 ALA A O 1
ATOM 2239 N N . LYS A 1 292 ? -5.409 15.825 18.908 1.00 98.56 292 LYS A N 1
ATOM 2240 C CA . LYS A 1 292 ? -6.366 16.114 17.830 1.00 98.56 292 LYS A CA 1
ATOM 2241 C C . LYS A 1 292 ? -7.099 14.873 17.315 1.00 98.56 292 LYS A C 1
ATOM 2243 O O . LYS A 1 292 ? -7.870 15.006 16.369 1.00 98.56 292 LYS A O 1
ATOM 2248 N N . LYS A 1 293 ? -6.840 13.681 17.856 1.00 98.69 293 LYS A N 1
ATOM 2249 C CA . LYS A 1 293 ? -7.477 12.424 17.430 1.00 98.69 293 LYS A CA 1
ATOM 2250 C C . LYS A 1 293 ? -8.175 11.722 18.581 1.00 98.69 293 LYS A C 1
ATOM 2252 O O . LYS A 1 293 ? -9.310 11.294 18.409 1.00 98.69 293 LYS A O 1
ATOM 2257 N N . VAL A 1 294 ? -7.522 11.626 19.736 1.00 98.75 294 VAL A N 1
ATOM 2258 C CA . VAL A 1 294 ? -8.104 11.022 20.941 1.00 98.75 294 VAL A CA 1
ATOM 2259 C C . VAL A 1 294 ? -9.418 11.729 21.302 1.00 98.75 294 VAL A C 1
ATOM 2261 O O . VAL A 1 294 ? -9.513 12.953 21.242 1.00 98.75 294 VAL A O 1
ATOM 2264 N N . GLY A 1 295 ? -10.452 10.943 21.603 1.00 98.25 295 GLY A N 1
ATOM 2265 C CA . GLY A 1 295 ? -11.810 11.406 21.899 1.00 98.25 295 GLY A CA 1
ATOM 2266 C C . GLY A 1 295 ? -12.682 11.708 20.673 1.00 98.25 295 GLY A C 1
ATOM 2267 O O . GLY A 1 295 ? -13.888 11.908 20.825 1.00 98.25 295 GLY A O 1
ATOM 2268 N N . GLN A 1 296 ? -12.128 11.726 19.455 1.00 98.50 296 GLN A N 1
ATOM 2269 C CA . GLN A 1 296 ? -12.915 11.916 18.231 1.00 98.50 296 GLN A CA 1
ATOM 2270 C C . GLN A 1 296 ? -13.508 10.601 17.719 1.00 98.50 296 GLN A C 1
ATOM 2272 O O . GLN A 1 296 ? -12.948 9.529 17.939 1.00 98.50 296 GLN A O 1
ATOM 2277 N N . ASP A 1 297 ? -14.617 10.691 16.981 1.00 98.75 297 ASP A N 1
ATOM 2278 C CA . ASP A 1 297 ? -15.103 9.585 16.150 1.00 98.75 297 ASP A CA 1
ATOM 2279 C C . ASP A 1 297 ? -14.035 9.204 15.115 1.00 98.75 297 ASP A C 1
ATOM 2281 O O . ASP A 1 297 ? -13.374 10.083 14.552 1.00 98.75 297 ASP A O 1
ATOM 2285 N N . LEU A 1 298 ? -13.879 7.911 14.831 1.00 98.75 298 LEU A N 1
ATOM 2286 C CA . LEU A 1 298 ? -12.887 7.419 13.880 1.00 98.75 298 LEU A CA 1
ATOM 2287 C C . LEU A 1 298 ? -13.031 8.090 12.508 1.00 98.75 298 LEU A C 1
ATOM 2289 O O . LEU A 1 298 ? -12.011 8.420 11.907 1.00 98.75 298 LEU A O 1
ATOM 2293 N N . SER A 1 299 ? -14.255 8.357 12.034 1.00 98.19 299 SER A N 1
ATOM 2294 C CA . SER A 1 299 ? -14.482 9.013 10.734 1.00 98.19 299 SER A CA 1
ATOM 2295 C C . SER A 1 299 ? -13.958 10.457 10.689 1.00 98.19 299 SER A C 1
ATOM 2297 O O . SER A 1 299 ? -13.504 10.918 9.641 1.00 98.19 299 SER A O 1
ATOM 2299 N N . ALA A 1 300 ? -13.936 11.154 11.831 1.00 98.38 300 ALA A N 1
ATOM 2300 C CA . ALA A 1 300 ? -13.312 12.466 11.969 1.00 98.38 300 ALA A CA 1
ATOM 2301 C C . ALA A 1 300 ? -11.791 12.343 12.155 1.00 98.38 300 ALA A C 1
ATOM 2303 O O . ALA A 1 300 ? -11.022 13.039 11.491 1.00 98.38 300 ALA A O 1
ATOM 2304 N N . ALA A 1 301 ? -11.338 11.413 12.998 1.00 98.62 301 ALA A N 1
ATOM 2305 C CA . ALA A 1 301 ? -9.925 11.240 13.321 1.00 98.62 301 ALA A CA 1
ATOM 2306 C C . ALA A 1 301 ? -9.059 10.882 12.098 1.00 98.62 301 ALA A C 1
ATOM 2308 O O . ALA A 1 301 ? -7.915 11.332 11.999 1.00 98.62 301 ALA A O 1
ATOM 2309 N N . ILE A 1 302 ? -9.596 10.126 11.131 1.00 98.56 302 ILE A N 1
ATOM 2310 C CA . ILE A 1 302 ? -8.872 9.749 9.904 1.00 98.56 302 ILE A CA 1
ATOM 2311 C C . ILE A 1 302 ? -8.530 10.932 8.985 1.00 98.56 302 ILE A C 1
ATOM 2313 O O . ILE A 1 302 ? -7.649 10.789 8.134 1.00 98.56 302 ILE A O 1
ATOM 2317 N N . VAL A 1 303 ? -9.163 12.093 9.165 1.00 98.00 303 VAL A N 1
ATOM 2318 C CA . VAL A 1 303 ? -8.880 13.338 8.424 1.00 98.00 303 VAL A CA 1
ATOM 2319 C C . VAL A 1 303 ? -8.374 14.470 9.330 1.00 98.00 303 VAL A C 1
ATOM 2321 O O . VAL A 1 303 ? -8.264 15.612 8.889 1.00 98.00 303 VAL A O 1
ATOM 2324 N N . SER A 1 304 ? -8.055 14.160 10.590 1.00 97.88 304 SER A N 1
ATOM 2325 C CA . SER A 1 304 ? -7.572 15.117 11.591 1.00 97.88 304 SER A CA 1
ATOM 2326 C C . SER A 1 304 ? -6.043 15.154 11.695 1.00 97.88 304 SER A C 1
ATOM 2328 O O . SER A 1 304 ? -5.338 14.204 11.343 1.00 97.88 304 SER A O 1
ATOM 2330 N N . SER A 1 305 ? -5.533 16.240 12.285 1.00 97.88 305 SER A N 1
ATOM 2331 C CA . SER A 1 305 ? -4.099 16.472 12.511 1.00 97.88 305 SER A CA 1
ATOM 2332 C C . SER A 1 305 ? -3.289 16.447 11.205 1.00 97.88 305 SER A C 1
ATOM 2334 O O . SER A 1 305 ? -3.721 17.009 10.203 1.00 97.88 305 SER A O 1
ATOM 2336 N N . GLU A 1 306 ? -2.120 15.812 11.210 1.00 97.69 306 GLU A N 1
ATOM 2337 C CA . GLU A 1 306 ? -1.215 15.706 10.062 1.00 97.69 306 GLU A CA 1
ATOM 2338 C C . GLU A 1 306 ? -1.604 14.593 9.066 1.00 97.69 306 GLU A C 1
ATOM 2340 O O . GLU A 1 306 ? -0.795 14.215 8.214 1.00 97.69 306 GLU A O 1
ATOM 2345 N N . ASN A 1 307 ? -2.819 14.034 9.161 1.00 98.44 307 ASN A N 1
ATOM 2346 C CA . ASN A 1 307 ? -3.317 13.125 8.133 1.00 98.44 307 ASN A CA 1
ATOM 2347 C C . ASN A 1 307 ? -3.617 13.922 6.854 1.00 98.44 307 ASN A C 1
ATOM 2349 O O . ASN A 1 307 ? -4.410 14.859 6.850 1.00 98.44 307 ASN A O 1
ATOM 2353 N N . ASN A 1 308 ? -2.978 13.537 5.755 1.00 98.06 308 ASN A N 1
ATOM 2354 C CA . ASN A 1 308 ? -2.973 14.260 4.485 1.00 98.06 308 ASN A CA 1
ATOM 2355 C C . ASN A 1 308 ? -2.985 13.320 3.266 1.00 98.06 308 ASN A C 1
ATOM 2357 O O . ASN A 1 308 ? -2.499 13.666 2.187 1.00 98.06 308 ASN A O 1
ATOM 2361 N N . THR A 1 309 ? -3.519 12.106 3.429 1.00 98.31 309 THR A N 1
ATOM 2362 C CA . THR A 1 309 ? -3.750 11.211 2.291 1.00 98.31 309 THR A CA 1
ATOM 2363 C C . THR A 1 309 ? -4.909 11.669 1.410 1.00 98.31 309 THR A C 1
ATOM 2365 O O . THR A 1 309 ? -5.730 12.501 1.799 1.00 98.31 309 THR A O 1
ATOM 2368 N N . ILE A 1 310 ? -4.953 11.148 0.185 1.00 98.12 310 ILE A N 1
ATOM 2369 C CA . ILE A 1 310 ? -6.008 11.461 -0.774 1.00 98.12 310 ILE A CA 1
ATOM 2370 C C . ILE A 1 310 ? -7.360 10.994 -0.238 1.00 98.12 310 ILE A C 1
ATOM 2372 O O . ILE A 1 310 ? -7.503 9.875 0.253 1.00 98.12 310 ILE A O 1
ATOM 2376 N N . LYS A 1 311 ? -8.372 11.851 -0.372 1.00 98.00 311 LYS A N 1
ATOM 2377 C CA . LYS A 1 311 ? -9.749 11.472 -0.077 1.00 98.00 311 LYS A CA 1
ATOM 2378 C C . LYS A 1 311 ? -10.299 10.609 -1.213 1.00 98.00 311 LYS A C 1
ATOM 2380 O O . LYS A 1 311 ? -10.396 11.089 -2.343 1.00 98.00 311 LYS A O 1
ATOM 2385 N N . ILE A 1 312 ? -10.652 9.364 -0.909 1.00 95.94 312 ILE A N 1
ATOM 2386 C CA . ILE A 1 312 ? -11.241 8.408 -1.861 1.00 95.94 312 ILE A CA 1
ATOM 2387 C C . ILE A 1 312 ? -12.748 8.235 -1.658 1.00 95.94 312 ILE A C 1
ATOM 2389 O O . ILE A 1 312 ? -13.460 8.030 -2.636 1.00 95.94 312 ILE A O 1
ATOM 2393 N N . SER A 1 313 ? -13.236 8.366 -0.420 1.00 97.12 313 SER A N 1
ATOM 2394 C CA . SER A 1 313 ? -14.658 8.255 -0.081 1.00 97.12 313 SER A CA 1
ATOM 2395 C C . SER A 1 313 ? -15.038 9.193 1.066 1.00 97.12 313 SER A C 1
ATOM 2397 O O . SER A 1 313 ? -14.187 9.620 1.851 1.00 97.12 313 SER A O 1
ATOM 2399 N N . ASP A 1 314 ? -16.324 9.518 1.157 1.00 97.19 314 ASP A N 1
ATOM 2400 C CA . ASP A 1 314 ? -16.928 10.105 2.350 1.00 97.19 314 ASP A CA 1
ATOM 2401 C C . ASP A 1 314 ? -17.248 8.980 3.341 1.00 97.19 314 ASP A C 1
ATOM 2403 O O . ASP A 1 314 ? -18.002 8.070 3.012 1.00 97.19 314 ASP A O 1
ATOM 2407 N N . VAL A 1 315 ? -16.675 9.037 4.546 1.00 97.75 315 VAL A N 1
ATOM 2408 C CA . VAL A 1 315 ? -16.894 8.022 5.589 1.00 97.75 315 VAL A CA 1
ATOM 2409 C C . VAL A 1 315 ? -17.965 8.529 6.558 1.00 97.75 315 VAL A C 1
ATOM 2411 O O . VAL A 1 315 ? -17.784 9.610 7.128 1.00 97.75 315 VAL A O 1
ATOM 2414 N N . PRO A 1 316 ? -19.083 7.805 6.750 1.00 96.69 316 PRO A N 1
ATOM 2415 C CA . PRO A 1 316 ? -20.095 8.185 7.732 1.00 96.69 316 PRO A CA 1
ATOM 2416 C C . PRO A 1 316 ? -19.560 8.060 9.173 1.00 96.69 316 PRO A C 1
ATOM 2418 O O . PRO A 1 316 ? -18.597 7.325 9.398 1.00 96.69 316 PRO A O 1
ATOM 2421 N N . PRO A 1 317 ? -20.186 8.729 10.164 1.00 97.62 317 PRO A N 1
ATOM 2422 C CA . PRO A 1 317 ? -19.852 8.537 11.576 1.00 97.62 317 PRO A CA 1
ATOM 2423 C C . PRO A 1 317 ? -19.867 7.056 11.953 1.00 97.62 317 PRO A C 1
ATOM 2425 O O . PRO A 1 317 ? -20.870 6.379 11.721 1.00 97.62 317 PRO A O 1
ATOM 2428 N N . SER A 1 318 ? -18.768 6.558 12.521 1.00 94.38 318 SER A N 1
ATOM 2429 C CA . SER A 1 318 ? -18.636 5.133 12.842 1.00 94.38 318 SER A CA 1
ATOM 2430 C C . SER A 1 318 ? -19.201 4.785 14.218 1.00 94.38 318 SER A C 1
ATOM 2432 O O . SER A 1 318 ? -19.481 3.624 14.491 1.00 94.38 318 SER A O 1
ATOM 2434 N N . GLY A 1 319 ? -19.338 5.774 15.107 1.00 96.88 319 GLY A N 1
ATOM 2435 C CA . GLY A 1 319 ? -19.646 5.565 16.521 1.00 96.88 319 GLY A CA 1
ATOM 2436 C C . GLY A 1 319 ? -18.450 5.068 17.340 1.00 96.88 319 GLY A C 1
ATOM 2437 O O . GLY A 1 319 ? -18.569 4.912 18.555 1.00 96.88 319 GLY A O 1
ATOM 2438 N N . VAL A 1 320 ? -17.291 4.851 16.711 1.00 98.50 320 VAL A N 1
ATOM 2439 C CA . VAL A 1 320 ? -16.065 4.391 17.372 1.00 98.50 320 VAL A CA 1
ATOM 2440 C C . VAL A 1 320 ? -15.249 5.597 17.793 1.00 98.50 320 VAL A C 1
ATOM 2442 O O . VAL A 1 320 ? -14.662 6.274 16.951 1.00 98.50 320 VAL A O 1
ATOM 2445 N N . GLN A 1 321 ? -15.170 5.854 19.095 1.00 98.56 321 GLN A N 1
ATOM 2446 C CA . GLN A 1 321 ? -14.273 6.879 19.619 1.00 98.56 321 GLN A CA 1
ATOM 2447 C C . GLN A 1 321 ? -12.828 6.376 19.642 1.00 98.56 321 GLN A C 1
ATOM 2449 O O . GLN A 1 321 ? -12.550 5.261 20.088 1.00 98.56 321 GLN A O 1
ATOM 2454 N N . VAL A 1 322 ? -11.898 7.213 19.183 1.00 98.88 322 VAL A N 1
ATOM 2455 C CA . VAL A 1 322 ? -10.462 6.951 19.282 1.00 98.88 322 VAL A CA 1
ATOM 2456 C C . VAL A 1 322 ? -10.033 7.091 20.737 1.00 98.88 322 VAL A C 1
ATOM 2458 O O . VAL A 1 322 ? -10.149 8.157 21.338 1.00 98.88 322 VAL A O 1
ATOM 2461 N N . GLN A 1 323 ? -9.517 6.008 21.298 1.00 98.81 323 GLN A N 1
ATOM 2462 C CA . GLN A 1 323 ? -9.113 5.923 22.692 1.00 98.81 323 GLN A CA 1
ATOM 2463 C C . GLN A 1 323 ? -7.636 6.262 22.868 1.00 98.81 323 GLN A C 1
ATOM 2465 O O . GLN A 1 323 ? -6.818 6.126 21.952 1.00 98.81 323 GLN A O 1
ATOM 2470 N N . ARG A 1 324 ? -7.283 6.690 24.079 1.00 98.75 324 ARG A N 1
ATOM 2471 C CA . ARG A 1 324 ? -5.908 7.017 24.441 1.00 98.75 324 ARG A CA 1
ATOM 2472 C C . ARG A 1 324 ? -5.093 5.743 24.662 1.00 98.75 324 ARG A C 1
ATOM 2474 O O . ARG A 1 324 ? -5.145 5.143 25.731 1.00 98.75 324 ARG A O 1
ATOM 2481 N N . GLY A 1 325 ? -4.318 5.338 23.660 1.00 98.62 325 GLY A N 1
ATOM 2482 C CA . GLY A 1 325 ? -3.366 4.229 23.790 1.00 98.62 325 GLY A CA 1
ATOM 2483 C C . GLY A 1 325 ? -2.076 4.652 24.506 1.00 98.62 325 GLY A C 1
ATOM 2484 O O . GLY A 1 325 ? -1.828 5.850 24.614 1.00 98.62 325 GLY A O 1
ATOM 2485 N N . PRO A 1 326 ? -1.222 3.733 24.988 1.00 98.19 326 PRO A N 1
ATOM 2486 C CA . PRO A 1 326 ? 0.061 4.101 25.587 1.00 98.19 326 PRO A CA 1
ATOM 2487 C C . PRO A 1 326 ? 1.047 4.628 24.541 1.00 98.19 326 PRO A C 1
ATOM 2489 O O . PRO A 1 326 ? 1.167 4.081 23.446 1.00 98.19 326 PRO A O 1
ATOM 2492 N N . THR A 1 327 ? 1.788 5.678 24.901 1.00 98.19 327 THR A N 1
ATOM 2493 C CA . THR A 1 327 ? 2.724 6.348 23.983 1.00 98.19 327 THR A CA 1
ATOM 2494 C C . THR A 1 327 ? 4.022 5.587 23.790 1.00 98.19 327 THR A C 1
ATOM 2496 O O . THR A 1 327 ? 4.428 5.383 22.650 1.00 98.19 327 THR A O 1
ATOM 2499 N N . LEU A 1 328 ? 4.674 5.182 24.887 1.00 97.38 328 LEU A N 1
ATOM 2500 C CA . LEU A 1 328 ? 5.981 4.511 24.879 1.00 97.38 328 LEU A CA 1
ATOM 2501 C C . LEU A 1 328 ? 6.977 5.222 23.932 1.00 97.38 328 LEU A C 1
ATOM 2503 O O . LEU A 1 328 ? 7.158 6.439 24.021 1.00 97.38 328 LEU A O 1
ATOM 2507 N N . ASP A 1 329 ? 7.595 4.492 23.007 1.00 95.19 329 ASP A N 1
ATOM 2508 C CA . ASP A 1 329 ? 8.490 5.000 21.963 1.00 95.19 329 ASP A CA 1
ATOM 2509 C C . ASP A 1 329 ? 7.757 5.337 20.640 1.00 95.19 329 ASP A C 1
ATOM 2511 O O . ASP A 1 329 ? 8.362 5.481 19.575 1.00 95.19 329 ASP A O 1
ATOM 2515 N N . GLY A 1 330 ? 6.432 5.511 20.692 1.00 94.38 330 GLY A N 1
ATOM 2516 C CA . GLY A 1 330 ? 5.561 5.934 19.589 1.00 94.38 330 GLY A CA 1
ATOM 2517 C C . GLY A 1 330 ? 5.982 7.256 18.941 1.00 94.38 330 GLY A C 1
ATOM 2518 O O . GLY A 1 330 ? 6.060 7.379 17.719 1.00 94.38 330 GLY A O 1
ATOM 2519 N N . LEU A 1 331 ? 6.300 8.260 19.762 1.00 94.19 331 LEU A N 1
ATOM 2520 C CA . LEU A 1 331 ? 6.608 9.613 19.294 1.00 94.19 331 LEU A CA 1
ATOM 2521 C C . LEU A 1 331 ? 8.120 9.842 19.207 1.00 94.19 331 LEU A C 1
ATOM 2523 O O . LEU A 1 331 ? 8.815 9.890 20.219 1.00 94.19 331 LEU A O 1
ATOM 2527 N N . GLY A 1 332 ? 8.627 10.024 17.987 1.00 91.12 332 GLY A N 1
ATOM 2528 C CA . GLY A 1 332 ? 9.999 10.482 17.732 1.00 91.12 332 GLY A CA 1
ATOM 2529 C C . GLY A 1 332 ? 10.160 11.982 17.961 1.00 91.12 332 GLY A C 1
ATOM 2530 O O . GLY A 1 332 ? 9.193 12.684 18.274 1.00 91.12 332 GLY A O 1
ATOM 2531 N N . LYS A 1 333 ? 11.370 12.504 17.751 1.00 92.81 333 LYS A N 1
ATOM 2532 C CA . LYS A 1 333 ? 11.660 13.938 17.893 1.00 92.81 333 LYS A CA 1
ATOM 2533 C C . LYS A 1 333 ? 10.714 14.785 17.039 1.00 92.81 333 LYS A C 1
ATOM 2535 O O . LYS A 1 333 ? 10.030 15.662 17.556 1.00 92.81 333 LYS A O 1
ATOM 2540 N N . TYR A 1 334 ? 10.630 14.483 15.743 1.00 92.62 334 TYR A N 1
ATOM 2541 C CA . TYR A 1 334 ? 9.830 15.277 14.807 1.00 92.62 334 TYR A CA 1
ATOM 2542 C C . TYR A 1 334 ? 8.326 15.166 15.054 1.00 92.62 334 TYR A C 1
ATOM 2544 O O . TYR A 1 334 ? 7.599 16.119 14.791 1.00 92.62 334 TYR A O 1
ATOM 2552 N N . TYR A 1 335 ? 7.849 14.033 15.574 1.00 93.06 335 TYR A N 1
ATOM 2553 C CA . TYR A 1 335 ? 6.453 13.894 15.982 1.00 93.06 335 TYR A CA 1
ATOM 2554 C C . TYR A 1 335 ? 6.142 14.799 17.178 1.00 93.06 335 TYR A C 1
ATOM 2556 O O . TYR A 1 335 ? 5.205 15.587 17.095 1.00 93.06 335 TYR A O 1
ATOM 2564 N N . ARG A 1 336 ? 6.974 14.774 18.229 1.00 94.69 336 ARG A N 1
ATOM 2565 C CA . ARG A 1 336 ? 6.819 15.650 19.407 1.00 94.69 336 ARG A CA 1
ATOM 2566 C C . ARG A 1 336 ? 6.916 17.143 19.075 1.00 94.69 336 ARG A C 1
ATOM 2568 O O . ARG A 1 336 ? 6.338 17.962 19.773 1.00 94.69 336 ARG A O 1
ATOM 2575 N N . GLU A 1 337 ? 7.646 17.502 18.021 1.00 95.56 337 GLU A N 1
ATOM 2576 C CA . GLU A 1 337 ? 7.724 18.884 17.524 1.00 95.56 337 GLU A CA 1
ATOM 2577 C C . GLU A 1 337 ? 6.499 19.305 16.690 1.00 95.56 337 GLU A C 1
ATOM 2579 O O . GLU A 1 337 ? 6.326 20.494 16.430 1.00 95.56 337 GLU A O 1
ATOM 2584 N N . THR A 1 338 ? 5.680 18.356 16.222 1.00 95.56 338 THR A N 1
ATOM 2585 C CA . THR A 1 338 ? 4.589 18.626 15.266 1.00 95.56 338 THR A CA 1
ATOM 2586 C C . THR A 1 338 ? 3.203 18.499 15.889 1.00 95.56 338 THR A C 1
ATOM 2588 O O . THR A 1 338 ? 2.317 19.281 15.552 1.00 95.56 338 THR A O 1
ATOM 2591 N N . ILE A 1 339 ? 3.008 17.529 16.782 1.00 97.00 339 ILE A N 1
ATOM 2592 C CA . ILE A 1 339 ? 1.713 17.255 17.409 1.00 97.00 339 ILE A CA 1
ATOM 2593 C C . ILE A 1 339 ? 1.776 17.468 18.920 1.00 97.00 339 ILE A C 1
ATOM 2595 O O . ILE A 1 339 ? 2.845 17.407 19.526 1.00 97.00 339 ILE A O 1
ATOM 2599 N N . GLU A 1 340 ? 0.611 17.685 19.521 1.00 98.00 340 GLU A 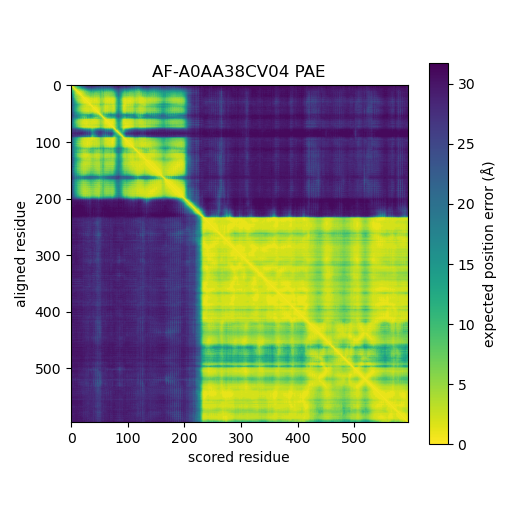N 1
ATOM 2600 C CA . GLU A 1 340 ? 0.441 17.697 20.970 1.00 98.00 340 GLU A CA 1
ATOM 2601 C C . GLU A 1 340 ? -0.053 16.320 21.417 1.00 98.00 340 GLU A C 1
ATOM 2603 O O . GLU A 1 340 ? -0.988 15.765 20.838 1.00 98.00 340 GLU A O 1
ATOM 2608 N N . GLU A 1 341 ? 0.603 15.742 22.418 1.00 98.25 341 GLU A N 1
ATOM 2609 C CA . GLU A 1 341 ? 0.193 14.465 22.995 1.00 98.25 341 GLU A CA 1
ATOM 2610 C C . GLU A 1 341 ? -1.036 14.669 23.892 1.00 98.25 341 GLU A C 1
ATOM 2612 O O . GLU A 1 341 ? -1.066 15.584 24.714 1.00 98.25 341 GLU A O 1
ATOM 2617 N N . SER A 1 342 ? -2.049 13.815 23.747 1.00 98.38 342 SER A N 1
ATOM 2618 C CA . SER A 1 342 ? -3.263 13.864 24.560 1.00 98.38 342 SER A CA 1
ATOM 2619 C C . SER A 1 342 ? -2.950 13.642 26.041 1.00 98.38 342 SER A C 1
ATOM 2621 O O . SER A 1 342 ? -2.225 12.707 26.410 1.00 98.38 342 SER A O 1
ATOM 2623 N N . THR A 1 343 ? -3.557 14.481 26.882 1.00 97.75 343 THR A N 1
ATOM 2624 C CA . 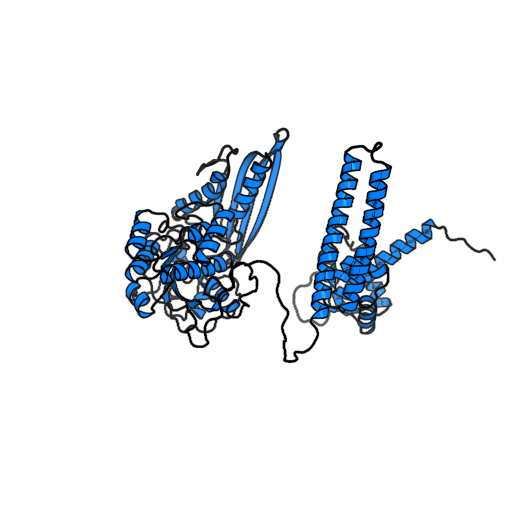THR A 1 343 ? -3.497 14.412 28.348 1.00 97.75 343 THR A CA 1
ATOM 2625 C C . THR A 1 343 ? -4.516 13.454 28.960 1.00 97.75 343 THR A C 1
ATOM 2627 O O . THR A 1 343 ? -4.538 13.317 30.182 1.00 97.75 343 THR A O 1
ATOM 2630 N N . ASP A 1 344 ? -5.374 12.833 28.147 1.00 98.00 344 ASP A N 1
ATOM 2631 C CA . ASP A 1 344 ? -6.359 11.863 28.625 1.00 98.00 344 ASP A CA 1
ATOM 2632 C C . ASP A 1 344 ? -5.672 10.653 29.276 1.00 98.00 344 ASP A C 1
ATOM 2634 O O . ASP A 1 344 ? -4.503 10.351 29.013 1.00 98.00 344 ASP A O 1
ATOM 2638 N N . GLU A 1 345 ? -6.401 9.944 30.139 1.00 97.88 345 GLU A N 1
ATOM 2639 C CA . GLU A 1 345 ? -5.882 8.742 30.789 1.00 97.88 345 GLU A CA 1
ATOM 2640 C C . GLU A 1 345 ? -5.692 7.609 29.774 1.00 97.88 345 GLU A C 1
ATOM 2642 O O . GLU A 1 345 ? -6.561 7.338 28.946 1.00 97.88 345 GLU A O 1
ATOM 2647 N N . VAL A 1 346 ? -4.543 6.933 29.848 1.00 98.50 346 VAL A N 1
ATOM 2648 C CA . VAL A 1 346 ? -4.251 5.766 29.007 1.00 98.50 346 VAL A CA 1
ATOM 2649 C C . VAL A 1 346 ? -5.187 4.620 29.381 1.00 98.50 346 VAL A C 1
ATOM 2651 O O . VAL A 1 346 ? -5.245 4.219 30.543 1.00 98.50 346 VAL A O 1
ATOM 2654 N N . VAL A 1 347 ? -5.884 4.073 28.386 1.00 98.56 347 VAL A N 1
ATOM 2655 C CA . VAL A 1 347 ? -6.822 2.962 28.583 1.00 98.56 347 VAL A CA 1
ATOM 2656 C C . VAL A 1 347 ? -6.096 1.624 28.732 1.00 98.56 347 VAL A C 1
ATOM 2658 O O . VAL A 1 347 ? -4.990 1.429 28.220 1.00 98.56 347 VAL A O 1
ATOM 2661 N N . ASP A 1 348 ? -6.752 0.660 29.378 1.00 98.56 348 ASP A N 1
ATOM 2662 C CA . ASP A 1 348 ? -6.333 -0.739 29.322 1.00 98.56 348 ASP A CA 1
ATOM 2663 C C . ASP A 1 348 ? -6.718 -1.341 27.962 1.00 98.56 348 ASP A C 1
ATOM 2665 O O . ASP A 1 348 ? -7.858 -1.745 27.727 1.00 98.56 348 ASP A O 1
ATOM 2669 N N . VAL A 1 349 ? -5.737 -1.402 27.060 1.00 98.81 349 VAL A N 1
ATOM 2670 C CA . VAL A 1 349 ? -5.910 -1.912 25.694 1.00 98.81 349 VAL A CA 1
ATOM 2671 C C . VAL A 1 349 ? -6.443 -3.349 25.679 1.00 98.81 349 VAL A C 1
ATOM 2673 O O . VAL A 1 349 ? -7.276 -3.665 24.832 1.00 98.81 349 VAL A O 1
ATOM 2676 N N . VAL A 1 350 ? -6.029 -4.216 26.611 1.00 98.81 350 VAL A N 1
ATOM 2677 C CA . VAL A 1 350 ? -6.497 -5.614 26.655 1.00 98.81 350 VAL A CA 1
ATOM 2678 C C . VAL A 1 350 ? -7.984 -5.664 26.982 1.00 98.81 350 VAL A C 1
ATOM 2680 O O . VAL A 1 350 ? -8.740 -6.386 26.327 1.00 98.81 350 VAL A O 1
ATOM 2683 N N . SER A 1 351 ? -8.411 -4.881 27.975 1.00 98.69 351 SER A N 1
ATOM 2684 C CA . SER A 1 351 ? -9.820 -4.784 28.361 1.00 98.69 351 SER A CA 1
ATOM 2685 C C . SER A 1 351 ? -10.674 -4.253 27.207 1.00 98.69 351 SER A C 1
ATOM 2687 O O . SER A 1 351 ? -11.657 -4.894 26.842 1.00 98.69 351 SER A O 1
ATOM 2689 N N . VAL A 1 352 ? -10.235 -3.187 26.530 1.00 98.81 352 VAL A N 1
ATOM 2690 C CA . VAL A 1 352 ? -10.942 -2.626 25.364 1.00 98.81 352 VAL A CA 1
ATOM 2691 C C . VAL A 1 352 ? -11.086 -3.641 24.229 1.00 98.81 352 VAL A C 1
ATOM 2693 O O . VAL A 1 352 ? -12.169 -3.789 23.662 1.00 98.81 352 VAL A O 1
ATOM 2696 N N . LEU A 1 353 ? -10.012 -4.358 23.881 1.00 98.81 353 LEU A N 1
ATOM 2697 C CA . LEU A 1 353 ? -10.047 -5.363 22.814 1.00 98.81 353 LEU A CA 1
ATOM 2698 C C . LEU A 1 353 ? -11.031 -6.499 23.130 1.00 98.81 353 LEU A C 1
ATOM 2700 O O . LEU A 1 353 ? -11.739 -6.964 22.237 1.00 98.81 353 LEU A O 1
ATOM 2704 N N . ARG A 1 354 ? -11.114 -6.920 24.399 1.00 98.69 354 ARG A N 1
ATOM 2705 C CA . ARG A 1 354 ? -12.074 -7.937 24.855 1.00 98.69 354 ARG A CA 1
ATOM 2706 C C . ARG A 1 354 ? -13.512 -7.420 24.851 1.00 98.69 354 ARG A C 1
ATOM 2708 O O . ARG A 1 354 ? -14.399 -8.123 24.377 1.00 98.69 354 ARG A O 1
ATOM 2715 N N . GLU A 1 355 ? -13.743 -6.209 25.354 1.00 98.44 355 GLU A N 1
ATOM 2716 C CA . GLU A 1 355 ? -15.072 -5.582 25.438 1.00 98.44 355 GLU A CA 1
ATOM 2717 C C . GLU A 1 355 ? -15.677 -5.320 24.057 1.00 98.44 355 GLU A C 1
ATOM 2719 O O . GLU A 1 355 ? -16.858 -5.576 23.836 1.00 98.44 355 GLU A O 1
ATOM 2724 N N . THR A 1 356 ? -14.851 -4.874 23.111 1.00 98.25 356 THR A N 1
ATOM 2725 C CA . THR A 1 356 ? -15.242 -4.664 21.705 1.00 98.25 356 THR A CA 1
ATOM 2726 C C . THR A 1 356 ? -15.250 -5.952 20.883 1.00 98.25 356 THR A C 1
ATOM 2728 O O . THR A 1 356 ? -15.619 -5.939 19.710 1.00 98.25 356 THR A O 1
ATOM 2731 N N . GLN A 1 357 ? -14.851 -7.074 21.494 1.00 98.31 357 GLN A N 1
ATOM 2732 C CA . GLN A 1 357 ? -14.757 -8.392 20.871 1.00 98.31 357 GLN A CA 1
ATOM 2733 C C . GLN A 1 357 ? -13.920 -8.382 19.584 1.00 98.31 357 GLN A C 1
ATOM 2735 O O . GLN A 1 357 ? -14.234 -9.103 18.636 1.00 98.31 357 GLN A O 1
ATOM 2740 N N . ALA A 1 358 ? -12.873 -7.557 19.525 1.00 98.69 358 ALA A N 1
ATOM 2741 C CA . ALA A 1 358 ? -12.072 -7.389 18.321 1.00 98.69 358 ALA A CA 1
ATOM 2742 C C . ALA A 1 358 ? -11.546 -8.739 17.800 1.00 98.69 358 ALA A C 1
ATOM 2744 O O . ALA A 1 358 ? -11.112 -9.615 18.552 1.00 98.69 358 ALA A O 1
ATOM 2745 N N . ASP A 1 359 ? -11.582 -8.920 16.485 1.00 98.81 359 ASP A N 1
ATOM 2746 C CA . ASP A 1 359 ? -11.043 -10.105 15.833 1.00 98.81 359 ASP A CA 1
ATOM 2747 C C . ASP A 1 359 ? -9.602 -9.926 15.400 1.00 98.81 359 ASP A C 1
ATOM 2749 O O . ASP A 1 359 ? -8.791 -10.834 15.594 1.00 98.81 359 ASP A O 1
ATOM 2753 N N . VAL A 1 360 ? -9.295 -8.751 14.855 1.00 98.94 360 VAL A N 1
ATOM 2754 C CA . VAL A 1 360 ? -7.979 -8.417 14.322 1.00 98.94 360 VAL A CA 1
ATOM 2755 C C . VAL A 1 360 ? -7.570 -7.025 14.797 1.00 98.94 360 VAL A C 1
ATOM 2757 O O . VAL A 1 360 ? -8.333 -6.073 14.652 1.00 98.94 360 VAL A O 1
ATOM 2760 N N . LEU A 1 361 ? -6.354 -6.890 15.321 1.00 98.94 361 LEU A N 1
ATOM 2761 C CA . LEU A 1 361 ? -5.707 -5.616 15.616 1.00 98.94 361 LEU A CA 1
ATOM 2762 C C . LEU A 1 361 ? -4.675 -5.300 14.528 1.00 98.94 361 LEU A C 1
ATOM 2764 O O . LEU A 1 361 ? -3.698 -6.030 14.353 1.00 98.94 361 LEU A O 1
ATOM 2768 N N . VAL A 1 362 ? -4.871 -4.187 13.822 1.00 98.94 362 VAL A N 1
ATOM 2769 C CA . VAL A 1 362 ? -3.922 -3.660 12.834 1.00 98.94 362 VAL A CA 1
ATOM 2770 C C . VAL A 1 362 ? -3.022 -2.620 13.492 1.00 98.94 362 VAL A C 1
ATOM 2772 O O . VAL A 1 362 ? -3.503 -1.628 14.041 1.00 98.94 362 VAL A O 1
ATOM 2775 N N . CYS A 1 363 ? -1.708 -2.821 13.411 1.00 98.69 363 CYS A N 1
ATOM 2776 C CA . CYS A 1 363 ? -0.715 -1.916 13.980 1.00 98.69 363 CYS A CA 1
ATOM 2777 C C . CYS A 1 363 ? -0.117 -1.006 12.896 1.00 98.69 363 CYS A C 1
ATOM 2779 O O . CYS A 1 363 ? 0.558 -1.486 11.986 1.00 98.69 363 CYS A O 1
ATOM 2781 N N . TYR A 1 364 ? -0.345 0.305 13.013 1.00 98.31 364 TYR A N 1
ATOM 2782 C CA . TYR A 1 364 ? 0.131 1.373 12.120 1.00 98.31 364 TYR A CA 1
ATOM 2783 C C . TYR A 1 364 ? 0.944 2.443 12.863 1.00 98.31 364 TYR A C 1
ATOM 2785 O O . TYR A 1 364 ? 0.946 3.621 12.493 1.00 98.31 364 TYR A O 1
ATOM 2793 N N . LEU A 1 365 ? 1.628 2.052 13.936 1.00 96.75 365 LEU A N 1
ATOM 2794 C CA . LEU A 1 365 ? 2.463 2.977 14.694 1.00 96.75 365 LEU A CA 1
ATOM 2795 C C . LEU A 1 365 ? 3.622 3.540 13.833 1.00 96.75 365 LEU A C 1
ATOM 2797 O O . LEU A 1 365 ? 3.954 2.990 12.775 1.00 96.75 365 LEU A O 1
ATOM 2801 N N . PRO A 1 366 ? 4.255 4.647 14.254 1.00 92.88 366 PRO A N 1
ATOM 2802 C CA . PRO A 1 366 ? 5.402 5.204 13.543 1.00 92.88 366 PRO A CA 1
ATOM 2803 C C . PRO A 1 366 ? 6.604 4.249 13.479 1.00 92.88 366 PRO A C 1
ATOM 2805 O O . PRO A 1 366 ? 6.830 3.411 14.349 1.00 92.88 366 PRO A O 1
ATOM 2808 N N . VAL A 1 367 ? 7.437 4.402 12.446 1.00 87.94 367 VAL A N 1
ATOM 2809 C CA . VAL A 1 367 ? 8.702 3.656 12.334 1.00 87.94 367 VAL A CA 1
ATOM 2810 C C . VAL A 1 367 ? 9.609 3.954 13.529 1.00 87.94 367 VAL A C 1
ATOM 2812 O O . VAL A 1 367 ? 9.803 5.116 13.892 1.00 87.94 367 VAL A O 1
ATOM 2815 N N . GLY A 1 368 ? 10.215 2.897 14.074 1.00 85.25 368 GLY A N 1
ATOM 2816 C CA . GLY A 1 368 ? 11.105 2.962 15.233 1.00 85.25 368 GLY A CA 1
ATOM 2817 C C . GLY A 1 368 ? 10.377 2.891 16.575 1.00 85.25 368 GLY A C 1
ATOM 2818 O O . GLY A 1 368 ? 10.971 3.269 17.579 1.00 85.25 368 GLY A O 1
ATOM 2819 N N . SER A 1 369 ? 9.098 2.509 16.586 1.00 93.38 369 SER A N 1
ATOM 2820 C CA . SER A 1 369 ? 8.286 2.306 17.791 1.00 93.38 369 SER A CA 1
ATOM 2821 C C . SER A 1 369 ? 8.268 0.827 18.179 1.00 93.38 369 SER A C 1
ATOM 2823 O O . SER A 1 369 ? 7.278 0.124 17.977 1.00 93.38 369 SER A O 1
ATOM 2825 N N . GLU A 1 370 ? 9.415 0.337 18.640 1.00 93.94 370 GLU A N 1
ATOM 2826 C CA . GLU A 1 370 ? 9.651 -1.066 18.965 1.00 93.94 370 GLU A CA 1
ATOM 2827 C C . GLU A 1 370 ? 8.916 -1.487 20.240 1.00 93.94 370 GLU A C 1
ATOM 2829 O O . GLU A 1 370 ? 8.183 -2.480 20.215 1.00 93.94 370 GLU A O 1
ATOM 2834 N N . ASP A 1 371 ? 9.052 -0.717 21.321 1.00 97.19 371 ASP A N 1
ATOM 2835 C CA . ASP A 1 371 ? 8.401 -1.009 22.600 1.00 97.19 371 ASP A CA 1
ATOM 2836 C C . ASP A 1 371 ? 6.880 -0.910 22.466 1.00 97.19 371 ASP A C 1
ATOM 2838 O O . ASP A 1 371 ? 6.151 -1.776 22.952 1.00 97.19 371 ASP A O 1
ATOM 2842 N N . ALA A 1 372 ? 6.388 0.102 21.748 1.00 98.12 372 ALA A N 1
ATOM 2843 C CA . ALA A 1 372 ? 4.965 0.267 21.488 1.00 98.12 372 ALA A CA 1
ATOM 2844 C C . ALA A 1 372 ? 4.397 -0.866 20.623 1.00 98.12 372 ALA A C 1
ATOM 2846 O O . ALA A 1 372 ? 3.371 -1.447 20.976 1.00 98.12 372 ALA A O 1
ATOM 2847 N N . ALA A 1 373 ? 5.056 -1.238 19.519 1.00 97.88 373 ALA A N 1
ATOM 2848 C CA . ALA A 1 373 ? 4.577 -2.330 18.670 1.00 97.88 373 ALA A CA 1
ATOM 2849 C C . ALA A 1 373 ? 4.549 -3.670 19.425 1.00 97.88 373 ALA A C 1
ATOM 2851 O O . ALA A 1 373 ? 3.570 -4.410 19.322 1.00 97.88 373 ALA A O 1
ATOM 2852 N N . LYS A 1 374 ? 5.577 -3.951 20.237 1.00 98.50 374 LYS A N 1
ATOM 2853 C CA . LYS A 1 374 ? 5.632 -5.131 21.112 1.00 98.50 374 LYS A CA 1
ATOM 2854 C C . LYS A 1 374 ? 4.559 -5.093 22.201 1.00 98.50 374 LYS A C 1
ATOM 2856 O O . LYS A 1 374 ? 3.947 -6.121 22.474 1.00 98.50 374 LYS A O 1
ATOM 2861 N N . PHE A 1 375 ? 4.280 -3.926 22.783 1.00 98.81 375 PHE A N 1
ATOM 2862 C CA . PHE A 1 375 ? 3.180 -3.756 23.733 1.00 98.81 375 PHE A CA 1
ATOM 2863 C C . PHE A 1 375 ? 1.833 -4.140 23.104 1.00 98.81 375 PHE A C 1
ATOM 2865 O O . PHE A 1 375 ? 1.112 -4.961 23.665 1.00 98.81 375 PHE A O 1
ATOM 2872 N N . TYR A 1 376 ? 1.506 -3.607 21.922 1.00 98.81 376 TYR A N 1
ATOM 2873 C CA . TYR A 1 376 ? 0.242 -3.936 21.253 1.00 98.81 376 TYR A CA 1
ATOM 2874 C C . TYR A 1 376 ? 0.185 -5.393 20.783 1.00 98.81 376 TYR A C 1
ATOM 2876 O O . TYR A 1 376 ? -0.883 -5.998 20.839 1.00 98.81 376 TYR A O 1
ATOM 2884 N N . ALA A 1 377 ? 1.313 -5.981 20.373 1.00 98.75 377 ALA A N 1
ATOM 2885 C CA . ALA A 1 377 ? 1.381 -7.405 20.058 1.00 98.75 377 ALA A CA 1
ATOM 2886 C C . ALA A 1 377 ? 1.101 -8.275 21.295 1.00 98.75 377 ALA A C 1
ATOM 2888 O O . ALA A 1 377 ? 0.336 -9.232 21.206 1.00 98.75 377 ALA A O 1
ATOM 2889 N N . GLN A 1 378 ? 1.654 -7.919 22.460 1.00 98.88 378 GLN A N 1
ATOM 2890 C CA . GLN A 1 378 ? 1.347 -8.613 23.713 1.00 98.88 378 GLN A CA 1
ATOM 2891 C C . GLN A 1 378 ? -0.119 -8.419 24.117 1.00 98.88 378 GLN A C 1
ATOM 2893 O O . GLN A 1 378 ? -0.777 -9.387 24.480 1.00 98.88 378 GLN A O 1
ATOM 2898 N N . ALA A 1 379 ? -0.661 -7.206 23.982 1.00 98.88 379 ALA A N 1
ATOM 2899 C CA . ALA A 1 379 ? -2.067 -6.943 24.275 1.00 98.88 379 ALA A CA 1
ATOM 2900 C C . ALA A 1 379 ? -3.013 -7.760 23.374 1.00 98.88 379 ALA A C 1
ATOM 2902 O O . ALA A 1 379 ? -4.038 -8.253 23.842 1.00 98.88 379 ALA A O 1
ATOM 2903 N N . ALA A 1 380 ? -2.652 -7.948 22.100 1.00 98.88 380 ALA A N 1
ATOM 2904 C CA . ALA A 1 380 ? -3.386 -8.798 21.168 1.00 98.88 380 ALA A CA 1
ATOM 2905 C C . ALA A 1 380 ? -3.357 -10.276 21.596 1.00 98.88 380 ALA A C 1
ATOM 2907 O O . ALA A 1 380 ? -4.406 -10.919 21.635 1.00 98.88 380 ALA A O 1
ATOM 2908 N N . ILE A 1 381 ? -2.187 -10.791 21.999 1.00 98.81 381 ILE A N 1
ATOM 2909 C CA . ILE A 1 381 ? -2.039 -12.144 22.562 1.00 98.81 381 ILE A CA 1
ATOM 2910 C C . ILE A 1 381 ? -2.929 -12.314 23.796 1.00 98.81 381 ILE A C 1
ATOM 2912 O O . ILE A 1 381 ? -3.729 -13.246 23.859 1.00 98.81 381 ILE A O 1
ATOM 2916 N N . ASP A 1 382 ? -2.828 -11.392 24.753 1.00 98.81 382 ASP A N 1
ATOM 2917 C CA . ASP A 1 382 ? -3.547 -11.469 26.024 1.00 98.81 382 ASP A CA 1
ATOM 2918 C C . ASP A 1 382 ? -5.069 -11.376 25.821 1.00 98.81 382 ASP A C 1
ATOM 2920 O O . ASP A 1 382 ? -5.844 -11.979 26.570 1.00 98.81 382 ASP A O 1
ATOM 2924 N N . ALA A 1 383 ? -5.520 -10.647 24.798 1.00 98.75 383 ALA A N 1
ATOM 2925 C CA . ALA A 1 383 ? -6.927 -10.519 24.436 1.00 98.75 383 ALA A CA 1
ATOM 2926 C C . ALA A 1 383 ? -7.448 -11.641 23.512 1.00 98.75 383 ALA A C 1
ATOM 2928 O O . ALA A 1 383 ? -8.661 -11.739 23.333 1.00 98.75 383 ALA A O 1
ATOM 2929 N N . GLY A 1 384 ? -6.582 -12.491 22.946 1.00 98.62 384 GLY A N 1
ATOM 2930 C CA . GLY A 1 384 ? -6.980 -13.510 21.964 1.00 98.62 384 GLY A CA 1
ATOM 2931 C C . GLY A 1 384 ? -7.360 -12.927 20.594 1.00 98.62 384 GLY A C 1
ATOM 2932 O O . GLY A 1 384 ? -8.248 -13.444 19.912 1.00 98.62 384 GLY A O 1
ATOM 2933 N N . VAL A 1 385 ? -6.725 -11.821 20.205 1.00 98.88 385 VAL A N 1
ATOM 2934 C CA . VAL A 1 385 ? -7.013 -11.045 18.990 1.00 98.88 385 VAL A CA 1
ATOM 2935 C C . VAL A 1 385 ? -5.880 -11.236 17.991 1.00 98.88 385 VAL A C 1
ATOM 2937 O O . VAL A 1 385 ? -4.715 -11.075 18.345 1.00 98.88 385 VAL A O 1
ATOM 2940 N N . ALA A 1 386 ? -6.200 -11.566 16.738 1.00 98.88 386 ALA A N 1
ATOM 2941 C CA . ALA A 1 386 ? -5.177 -11.739 15.710 1.00 98.88 386 ALA A CA 1
ATOM 2942 C C . ALA A 1 386 ? -4.441 -10.415 15.451 1.00 98.88 386 ALA A C 1
ATOM 2944 O O . ALA A 1 386 ? -5.031 -9.341 15.555 1.00 98.88 386 ALA A O 1
ATOM 2945 N N . PHE A 1 387 ? -3.162 -10.470 15.090 1.00 98.88 387 PHE A N 1
ATOM 2946 C CA . PHE A 1 387 ? -2.336 -9.270 14.952 1.00 98.88 387 PHE A CA 1
ATOM 2947 C C . PHE A 1 387 ? -1.821 -9.088 13.523 1.00 98.88 387 PHE A C 1
ATOM 2949 O O . PHE A 1 387 ? -1.253 -10.007 12.936 1.00 98.88 387 PHE A O 1
ATOM 2956 N N . VAL A 1 388 ? -1.984 -7.891 12.957 1.00 98.88 388 VAL A N 1
ATOM 2957 C CA . VAL A 1 388 ? -1.403 -7.515 11.660 1.00 98.88 388 VAL A CA 1
ATOM 2958 C C . VAL A 1 388 ? -0.373 -6.417 11.887 1.00 98.88 388 VAL A C 1
ATOM 2960 O O . VAL A 1 388 ? -0.716 -5.273 12.194 1.00 98.88 388 VAL A O 1
ATOM 2963 N N . ASN A 1 389 ? 0.903 -6.761 11.724 1.00 98.38 389 ASN A N 1
ATOM 2964 C CA . ASN A 1 389 ? 2.013 -5.843 11.942 1.00 98.38 389 ASN A CA 1
ATOM 2965 C C . ASN A 1 389 ? 2.431 -5.155 10.636 1.00 98.38 389 ASN A C 1
ATOM 2967 O O . ASN A 1 389 ? 3.155 -5.731 9.820 1.00 98.38 389 ASN A O 1
ATOM 2971 N N . ALA A 1 390 ? 2.019 -3.900 10.442 1.00 97.06 390 ALA A N 1
ATOM 2972 C CA . ALA A 1 390 ? 2.397 -3.142 9.251 1.00 97.06 390 ALA A CA 1
ATOM 2973 C C . ALA A 1 390 ? 3.787 -2.484 9.350 1.00 97.06 390 ALA A C 1
ATOM 2975 O O . ALA A 1 390 ? 4.250 -1.903 8.367 1.00 97.06 390 ALA A O 1
ATOM 2976 N N . LEU A 1 391 ? 4.455 -2.558 10.507 1.00 90.88 391 LEU A N 1
ATOM 2977 C CA . LEU A 1 391 ? 5.709 -1.862 10.784 1.00 90.88 391 LEU A CA 1
ATOM 2978 C C . LEU A 1 391 ? 6.948 -2.718 10.509 1.00 90.88 391 LEU A C 1
ATOM 2980 O O . LEU A 1 391 ? 6.899 -3.935 10.669 1.00 90.88 391 LEU A O 1
ATOM 2984 N N . PRO A 1 392 ? 8.114 -2.093 10.252 1.00 89.06 392 PRO A N 1
ATOM 2985 C CA . PRO A 1 392 ? 9.417 -2.760 10.252 1.00 89.06 392 PRO A CA 1
ATOM 2986 C C . PRO A 1 392 ? 9.960 -3.008 11.670 1.00 89.06 392 PRO A C 1
ATOM 2988 O O . PRO A 1 392 ? 11.135 -2.764 11.934 1.00 89.06 392 PRO A O 1
ATOM 2991 N N . VAL A 1 393 ? 9.101 -3.473 12.581 1.00 91.50 393 VAL A N 1
ATOM 2992 C CA . VAL A 1 393 ? 9.489 -4.016 13.890 1.00 91.50 393 VAL A CA 1
ATOM 2993 C C . VAL A 1 393 ? 9.367 -5.529 13.792 1.00 91.50 393 VAL A C 1
ATOM 2995 O O . VAL A 1 393 ? 8.299 -6.020 13.439 1.00 91.50 393 VAL A O 1
ATOM 2998 N N . PHE A 1 394 ? 10.445 -6.260 14.076 1.00 91.69 394 PHE A N 1
ATOM 2999 C CA . PHE A 1 394 ? 10.440 -7.716 13.958 1.00 91.69 394 PHE A CA 1
ATOM 3000 C C . PHE A 1 394 ? 9.654 -8.350 15.109 1.00 91.69 394 PHE A C 1
ATOM 3002 O O . PHE A 1 394 ? 10.062 -8.276 16.269 1.00 91.69 394 PHE A O 1
ATOM 3009 N N . ILE A 1 395 ? 8.525 -8.964 14.768 1.00 95.88 395 ILE A N 1
ATOM 3010 C CA . ILE A 1 395 ? 7.620 -9.670 15.671 1.00 95.88 395 ILE A CA 1
ATOM 3011 C C . ILE A 1 395 ? 7.359 -11.043 15.058 1.00 95.88 395 ILE A C 1
ATOM 3013 O O . ILE A 1 395 ? 7.924 -12.029 15.532 1.00 95.88 395 ILE A O 1
ATOM 3017 N N . ALA A 1 396 ? 6.614 -11.116 13.951 1.00 94.69 396 ALA A N 1
ATOM 3018 C CA . ALA A 1 396 ? 6.275 -12.381 13.300 1.00 94.69 396 ALA A CA 1
ATOM 3019 C C . ALA A 1 396 ? 7.522 -13.172 12.875 1.00 94.69 396 ALA A C 1
ATOM 3021 O O . ALA A 1 396 ? 7.537 -14.397 12.969 1.00 94.69 396 ALA A O 1
ATOM 3022 N N . GLY A 1 397 ? 8.578 -12.473 12.440 1.00 88.12 397 GLY A N 1
ATOM 3023 C CA . GLY A 1 397 ? 9.828 -13.091 11.991 1.00 88.12 397 GLY A CA 1
ATOM 3024 C C . GLY A 1 397 ? 10.796 -13.525 13.100 1.00 88.12 397 GLY A C 1
ATOM 3025 O O . GLY A 1 397 ? 11.863 -14.053 12.789 1.00 88.12 397 GLY A O 1
ATOM 3026 N N . THR A 1 398 ? 10.478 -13.300 14.380 1.00 93.19 398 THR A N 1
ATOM 3027 C CA . THR A 1 398 ? 11.368 -13.673 15.497 1.00 93.19 398 THR A CA 1
ATOM 3028 C C . THR A 1 398 ? 10.875 -14.934 16.210 1.00 93.19 398 THR A C 1
ATOM 3030 O O . THR A 1 398 ? 9.684 -15.008 16.516 1.00 93.19 398 THR A O 1
ATOM 3033 N N . PRO A 1 399 ? 11.759 -15.898 16.547 1.00 95.19 399 PRO A N 1
ATOM 3034 C CA . PRO A 1 399 ? 11.348 -17.119 17.244 1.00 95.19 399 PRO A CA 1
ATOM 3035 C C . PRO A 1 399 ? 10.587 -16.845 18.546 1.00 95.19 399 PRO A C 1
ATOM 3037 O O . PRO A 1 399 ? 9.538 -17.431 18.775 1.00 95.19 399 PRO A O 1
ATOM 3040 N N . GLU A 1 400 ? 11.052 -15.885 19.354 1.00 97.00 400 GLU A N 1
ATOM 3041 C CA . GLU A 1 400 ? 10.419 -15.542 20.634 1.00 97.00 400 GLU A CA 1
ATOM 3042 C C . GLU A 1 400 ? 8.939 -15.160 20.477 1.00 97.00 400 GLU A C 1
ATOM 3044 O O . GLU A 1 400 ? 8.084 -15.654 21.210 1.00 97.00 400 GLU A O 1
ATOM 3049 N N . TRP A 1 401 ? 8.620 -14.271 19.536 1.00 98.25 401 TRP A N 1
ATOM 3050 C CA . TRP A 1 401 ? 7.246 -13.814 19.340 1.00 98.25 401 TRP A CA 1
ATOM 3051 C C . TRP A 1 401 ? 6.412 -14.828 18.566 1.00 98.25 401 TRP A C 1
ATOM 3053 O O . TRP A 1 401 ? 5.258 -15.051 18.932 1.00 98.25 401 TRP A O 1
ATOM 3063 N N . ALA A 1 402 ? 6.986 -15.486 17.556 1.00 97.12 402 ALA A N 1
ATOM 3064 C CA . ALA A 1 402 ? 6.319 -16.566 16.837 1.00 97.12 402 ALA A CA 1
ATOM 3065 C C . ALA A 1 402 ? 5.851 -17.677 17.796 1.00 97.12 402 ALA A C 1
ATOM 3067 O O . ALA A 1 402 ? 4.705 -18.127 17.700 1.00 97.12 402 ALA A O 1
ATOM 3068 N N . ASP A 1 403 ? 6.691 -18.051 18.766 1.00 97.94 403 ASP A N 1
ATOM 3069 C CA . ASP A 1 403 ? 6.369 -19.042 19.793 1.00 97.94 403 ASP A CA 1
ATOM 3070 C C . ASP A 1 403 ? 5.263 -18.550 20.737 1.00 97.94 403 ASP A C 1
ATOM 3072 O O . ASP A 1 403 ? 4.343 -19.310 21.038 1.00 97.94 403 ASP A O 1
ATOM 3076 N N . LYS A 1 404 ? 5.284 -17.275 21.160 1.00 98.50 404 LYS A N 1
ATOM 3077 C CA . LYS A 1 404 ? 4.216 -16.693 22.001 1.00 98.50 404 LYS A CA 1
ATOM 3078 C C . LYS A 1 404 ? 2.853 -16.705 21.302 1.00 98.50 404 LYS A C 1
ATOM 3080 O O . LYS A 1 404 ? 1.875 -17.156 21.894 1.00 98.50 404 LYS A O 1
ATOM 3085 N N . PHE A 1 405 ? 2.788 -16.253 20.047 1.00 98.69 405 PHE A N 1
ATOM 3086 C CA . PHE A 1 405 ? 1.553 -16.272 19.252 1.00 98.69 405 PHE A CA 1
ATOM 3087 C C . PHE A 1 405 ? 1.053 -17.706 19.020 1.00 98.69 405 PHE A C 1
ATOM 3089 O O . PHE A 1 405 ? -0.137 -17.984 19.169 1.00 98.69 405 PHE A O 1
ATOM 3096 N N . THR A 1 406 ? 1.967 -18.639 18.731 1.00 98.12 406 THR A N 1
ATOM 3097 C CA . THR A 1 406 ? 1.633 -20.061 18.550 1.00 98.12 406 THR A CA 1
ATOM 3098 C C . THR A 1 406 ? 1.086 -20.676 19.837 1.00 98.12 406 THR A C 1
ATOM 3100 O O . THR A 1 406 ? 0.037 -21.315 19.807 1.00 98.12 406 THR A O 1
ATOM 3103 N N . ALA A 1 407 ? 1.748 -20.450 20.976 1.00 98.25 407 ALA A N 1
ATOM 3104 C CA . ALA A 1 407 ? 1.336 -20.980 22.275 1.00 98.25 407 ALA A CA 1
ATOM 3105 C C . ALA A 1 407 ? -0.026 -20.438 22.735 1.00 98.25 407 ALA A C 1
ATOM 3107 O O . ALA A 1 407 ? -0.782 -21.153 23.389 1.00 98.25 407 ALA A O 1
ATOM 3108 N N . ALA A 1 408 ? -0.348 -19.193 22.378 1.00 98.12 408 ALA A N 1
ATOM 3109 C CA . ALA A 1 408 ? -1.631 -18.574 22.687 1.00 98.12 408 ALA A CA 1
ATOM 3110 C C . ALA A 1 408 ? -2.762 -18.964 21.717 1.00 98.12 408 ALA A C 1
ATOM 3112 O O . ALA A 1 408 ? -3.914 -18.618 21.968 1.00 98.12 408 ALA A O 1
ATOM 3113 N N . GLY A 1 409 ? -2.461 -19.654 20.609 1.00 97.94 409 GLY A N 1
ATOM 3114 C CA . GLY A 1 409 ? -3.453 -19.931 19.566 1.00 97.94 409 GLY A CA 1
ATOM 3115 C C . GLY A 1 409 ? -3.889 -18.676 18.795 1.00 97.94 409 GLY A C 1
ATOM 3116 O O . GLY A 1 409 ? -4.970 -18.662 18.215 1.00 97.94 409 GLY A O 1
ATOM 3117 N N . VAL A 1 410 ? -3.070 -17.617 18.794 1.00 98.69 410 VAL A N 1
ATOM 3118 C CA . VAL A 1 410 ? -3.403 -16.313 18.201 1.00 98.69 410 VAL A CA 1
ATOM 3119 C C . VAL A 1 410 ? -2.649 -16.126 16.878 1.00 98.69 410 VAL A C 1
ATOM 3121 O O . VAL A 1 410 ? -1.422 -16.244 16.874 1.00 98.69 410 VAL A O 1
ATOM 3124 N N . PRO A 1 411 ? -3.325 -15.840 15.750 1.00 98.69 411 PRO A N 1
ATOM 3125 C CA . PRO A 1 411 ? -2.654 -15.610 14.473 1.00 98.69 411 PRO A CA 1
ATOM 3126 C C . PRO A 1 411 ? -1.874 -14.291 14.437 1.00 98.69 411 PRO A C 1
ATOM 3128 O O . PRO A 1 411 ? -2.322 -13.277 14.978 1.00 98.69 411 PRO A O 1
ATOM 3131 N N . ILE A 1 412 ? -0.760 -14.273 13.703 1.00 98.75 412 ILE A N 1
ATOM 3132 C CA . ILE A 1 412 ? -0.055 -13.041 13.324 1.00 98.75 412 ILE A CA 1
ATOM 3133 C C . ILE A 1 412 ? 0.296 -13.030 11.830 1.00 98.75 412 ILE A C 1
ATOM 3135 O O . ILE A 1 412 ? 0.776 -14.019 11.276 1.00 98.75 412 ILE A O 1
ATOM 3139 N N . VAL A 1 413 ? 0.092 -11.882 11.179 1.00 98.75 413 VAL A N 1
ATOM 3140 C CA . VAL A 1 413 ? 0.610 -11.580 9.837 1.00 98.75 413 VAL A CA 1
ATOM 3141 C C . VAL A 1 413 ? 1.597 -10.419 9.961 1.00 98.75 413 VAL A C 1
ATOM 3143 O O . VAL A 1 413 ? 1.232 -9.339 10.427 1.00 98.75 413 VAL A O 1
ATOM 3146 N N . GLY A 1 414 ? 2.848 -10.623 9.555 1.00 96.25 414 GLY A N 1
ATOM 3147 C CA . GLY A 1 414 ? 3.924 -9.635 9.703 1.00 96.25 414 GLY A CA 1
ATOM 3148 C C . GLY A 1 414 ? 5.244 -10.103 9.074 1.00 96.25 414 GLY A C 1
ATOM 3149 O O . GLY A 1 414 ? 5.360 -11.257 8.680 1.00 96.25 414 GLY A O 1
ATOM 3150 N N . ASP A 1 415 ? 6.262 -9.259 8.906 1.00 94.06 415 ASP A N 1
ATOM 3151 C CA . ASP A 1 415 ? 6.360 -7.859 9.344 1.00 94.06 415 ASP A CA 1
ATOM 3152 C C . ASP A 1 415 ? 6.663 -6.892 8.173 1.00 94.06 415 ASP A C 1
ATOM 3154 O O . ASP A 1 415 ? 7.251 -7.273 7.155 1.00 94.06 415 ASP A O 1
ATOM 3158 N N . ASP A 1 416 ? 6.330 -5.609 8.350 1.00 92.06 416 ASP A N 1
ATOM 3159 C CA . ASP A 1 416 ? 6.488 -4.507 7.382 1.00 92.06 416 ASP A CA 1
ATOM 3160 C C . ASP A 1 416 ? 5.659 -4.682 6.101 1.00 92.06 416 ASP A C 1
ATOM 3162 O O . ASP A 1 416 ? 6.125 -5.251 5.115 1.00 92.06 416 ASP A O 1
ATOM 3166 N N . ILE A 1 417 ? 4.446 -4.129 6.068 1.00 93.94 417 ILE A N 1
ATOM 3167 C CA . ILE A 1 417 ? 3.511 -4.317 4.949 1.00 93.94 417 ILE A CA 1
ATOM 3168 C C . ILE A 1 417 ? 4.117 -3.910 3.594 1.00 93.94 417 ILE A C 1
ATOM 3170 O O . ILE A 1 417 ? 4.816 -2.894 3.457 1.00 93.94 417 ILE A O 1
ATOM 3174 N N . LYS A 1 418 ? 3.858 -4.704 2.552 1.00 90.81 418 LYS A N 1
ATOM 3175 C CA . LYS A 1 418 ? 4.178 -4.357 1.165 1.00 90.81 418 LYS A CA 1
ATOM 3176 C C . LYS A 1 418 ? 3.209 -3.297 0.641 1.00 90.81 418 LYS A C 1
ATOM 3178 O O . LYS A 1 418 ? 2.049 -3.205 1.027 1.00 90.81 418 LYS A O 1
ATOM 3183 N N . SER A 1 419 ? 3.708 -2.510 -0.302 1.00 90.81 419 SER A N 1
ATOM 3184 C CA . SER A 1 419 ? 2.866 -1.714 -1.193 1.00 90.81 419 SER A CA 1
ATOM 3185 C C . SER A 1 419 ? 2.629 -2.505 -2.482 1.00 90.81 419 SER A C 1
ATOM 3187 O O . SER A 1 419 ? 3.501 -3.288 -2.862 1.00 90.81 419 SER A O 1
ATOM 3189 N N . GLN A 1 420 ? 1.523 -2.266 -3.188 1.00 89.06 420 GLN A N 1
ATOM 3190 C CA . GLN A 1 420 ? 1.218 -2.929 -4.464 1.00 89.06 420 GLN A CA 1
ATOM 3191 C C . GLN A 1 420 ? 2.334 -2.686 -5.483 1.00 89.06 420 GLN A C 1
ATOM 3193 O O . GLN A 1 420 ? 2.927 -3.624 -6.011 1.00 89.06 420 GLN A O 1
ATOM 3198 N N . VAL A 1 421 ? 2.667 -1.412 -5.718 1.00 90.25 421 VAL A N 1
ATOM 3199 C CA . VAL A 1 421 ? 3.802 -1.013 -6.559 1.00 90.25 421 VAL A CA 1
ATOM 3200 C C . VAL A 1 421 ? 4.595 0.065 -5.837 1.00 90.25 421 VAL A C 1
ATOM 3202 O O . VAL A 1 421 ? 4.306 1.257 -5.914 1.00 90.25 421 VAL A O 1
ATOM 3205 N N . GLY A 1 422 ? 5.598 -0.369 -5.080 1.00 89.94 422 GLY A N 1
ATOM 3206 C CA . GLY A 1 422 ? 6.542 0.505 -4.390 1.00 89.94 422 GLY A CA 1
ATOM 3207 C C . GLY A 1 422 ? 7.899 0.584 -5.089 1.00 89.94 422 GLY A C 1
ATOM 3208 O O . GLY A 1 422 ? 8.266 -0.264 -5.898 1.00 89.94 422 GLY A O 1
ATOM 3209 N N . ALA A 1 423 ? 8.706 1.566 -4.694 1.00 91.12 423 ALA A N 1
ATOM 3210 C CA . ALA A 1 423 ? 10.046 1.754 -5.248 1.00 91.12 423 ALA A CA 1
ATOM 3211 C C . ALA A 1 423 ? 10.937 0.503 -5.120 1.00 91.12 423 ALA A C 1
ATOM 3213 O O . ALA A 1 423 ? 11.637 0.159 -6.066 1.00 91.12 423 ALA A O 1
ATOM 3214 N N . THR A 1 424 ? 10.866 -0.204 -3.984 1.00 86.12 424 THR A N 1
ATOM 3215 C CA . THR A 1 424 ? 11.677 -1.403 -3.720 1.00 86.12 424 THR A CA 1
ATOM 3216 C C . THR A 1 424 ? 11.332 -2.567 -4.654 1.00 86.12 424 THR A C 1
ATOM 3218 O O . THR A 1 424 ? 12.247 -3.183 -5.190 1.00 86.12 424 THR A O 1
ATOM 3221 N N . ILE A 1 425 ? 10.044 -2.863 -4.892 1.00 85.19 425 ILE A N 1
ATOM 3222 C CA . ILE A 1 425 ? 9.654 -3.961 -5.796 1.00 85.19 425 ILE A CA 1
ATOM 3223 C C . ILE A 1 425 ? 9.982 -3.618 -7.252 1.00 85.19 425 ILE A C 1
ATOM 3225 O O . ILE A 1 425 ? 10.554 -4.449 -7.953 1.00 85.19 425 ILE A O 1
ATOM 3229 N N . THR A 1 426 ? 9.736 -2.377 -7.690 1.00 91.31 426 THR A N 1
ATOM 3230 C CA . THR A 1 426 ? 10.126 -1.927 -9.035 1.00 91.31 426 THR A CA 1
ATOM 3231 C C . THR A 1 426 ? 11.636 -2.047 -9.239 1.00 91.31 426 THR A C 1
ATOM 3233 O O . THR A 1 426 ? 12.078 -2.581 -10.253 1.00 91.31 426 THR A O 1
ATOM 3236 N N . HIS A 1 427 ? 12.432 -1.619 -8.257 1.00 92.31 427 HIS A N 1
ATOM 3237 C CA . HIS A 1 427 ? 13.888 -1.703 -8.323 1.00 92.31 427 HIS A CA 1
ATOM 3238 C C . HIS A 1 427 ? 14.355 -3.163 -8.363 1.00 92.31 427 HIS A C 1
ATOM 3240 O O . HIS A 1 427 ? 15.162 -3.514 -9.217 1.00 92.31 427 HIS A O 1
ATOM 3246 N N . ARG A 1 428 ? 13.796 -4.036 -7.517 1.00 86.81 428 ARG A N 1
ATOM 3247 C CA . ARG A 1 428 ? 14.115 -5.470 -7.495 1.00 86.81 428 ARG A CA 1
ATOM 3248 C C . ARG A 1 428 ? 13.843 -6.149 -8.840 1.00 86.81 428 ARG A C 1
ATOM 3250 O O . ARG A 1 428 ? 14.714 -6.858 -9.337 1.00 86.81 428 ARG A O 1
ATOM 3257 N N . VAL A 1 429 ? 12.664 -5.929 -9.429 1.00 88.88 429 VAL A N 1
ATOM 3258 C CA . VAL A 1 429 ? 12.277 -6.522 -10.724 1.00 88.88 429 VAL A CA 1
ATOM 3259 C C . VAL A 1 429 ? 13.209 -6.052 -11.837 1.00 88.88 429 VAL A C 1
ATOM 3261 O O . VAL A 1 429 ? 13.662 -6.851 -12.651 1.00 88.88 429 VAL A O 1
ATOM 3264 N N . LEU A 1 430 ? 13.536 -4.761 -11.862 1.00 94.25 430 LEU A N 1
ATOM 3265 C CA . LEU A 1 430 ? 14.406 -4.196 -12.888 1.00 94.25 430 LEU A CA 1
ATOM 3266 C C . LEU A 1 430 ? 15.875 -4.610 -12.705 1.00 94.25 430 LEU A C 1
ATOM 3268 O O . LEU A 1 430 ? 16.556 -4.861 -13.696 1.00 94.25 430 LEU A O 1
ATOM 3272 N N . ALA A 1 431 ? 16.356 -4.726 -11.466 1.00 91.25 431 ALA A N 1
ATOM 3273 C CA . ALA A 1 431 ? 17.687 -5.249 -11.168 1.00 91.25 431 ALA A CA 1
ATOM 3274 C C . ALA A 1 431 ? 17.805 -6.721 -11.596 1.00 91.25 431 ALA A C 1
ATOM 3276 O O . ALA A 1 431 ? 18.791 -7.103 -12.221 1.00 91.25 431 ALA A O 1
ATOM 3277 N N . ARG A 1 432 ? 16.758 -7.524 -11.359 1.00 86.62 432 ARG A N 1
ATOM 3278 C CA . ARG A 1 432 ? 16.699 -8.910 -11.837 1.00 86.62 432 ARG A CA 1
ATOM 3279 C C . ARG A 1 432 ? 16.662 -9.004 -13.356 1.00 86.62 432 ARG A C 1
ATOM 3281 O O . ARG A 1 432 ? 17.355 -9.830 -13.932 1.00 86.62 432 ARG A O 1
ATOM 3288 N N . LEU A 1 433 ? 15.911 -8.121 -14.013 1.00 92.38 433 LEU A N 1
ATOM 3289 C CA . LEU A 1 433 ? 15.879 -8.045 -15.472 1.00 92.38 433 LEU A CA 1
ATOM 3290 C C . LEU A 1 433 ? 17.269 -7.765 -16.063 1.00 92.38 433 LEU A C 1
ATOM 3292 O O . LEU A 1 433 ? 17.586 -8.306 -17.117 1.00 92.38 433 LEU A O 1
ATOM 3296 N N . PHE A 1 434 ? 18.093 -6.930 -15.421 1.00 94.50 434 PHE A N 1
ATOM 3297 C CA . PHE A 1 434 ? 19.474 -6.713 -15.867 1.00 94.50 434 PHE A CA 1
ATOM 3298 C C . PHE A 1 434 ? 20.237 -8.041 -15.865 1.00 94.50 434 PHE A C 1
ATOM 3300 O O . PHE A 1 434 ? 20.765 -8.449 -16.899 1.00 94.50 434 PHE A O 1
ATOM 3307 N N . GLU A 1 435 ? 20.199 -8.752 -14.744 1.00 89.94 435 GLU A N 1
ATOM 3308 C CA . GLU A 1 435 ? 20.891 -10.024 -14.559 1.00 89.94 435 GLU A CA 1
ATOM 3309 C C . GLU A 1 435 ? 20.391 -11.131 -15.501 1.00 89.94 435 GLU A C 1
ATOM 3311 O O . GLU A 1 435 ? 21.183 -11.724 -16.230 1.00 89.94 435 GLU A O 1
ATOM 3316 N N . ASP A 1 436 ? 19.074 -11.332 -15.608 1.00 91.31 436 ASP A N 1
ATOM 3317 C CA . ASP A 1 436 ? 18.467 -12.337 -16.498 1.00 91.31 436 ASP A CA 1
ATOM 3318 C C . ASP A 1 436 ? 18.779 -12.084 -17.987 1.00 91.31 436 ASP A C 1
ATOM 3320 O O . ASP A 1 436 ? 18.665 -12.979 -18.832 1.00 91.31 436 ASP A O 1
ATOM 3324 N N . ARG A 1 437 ? 19.164 -10.852 -18.343 1.00 95.56 437 ARG A N 1
ATOM 3325 C CA . ARG A 1 437 ? 19.579 -10.463 -19.700 1.00 95.56 437 ARG A CA 1
ATOM 3326 C C . ARG A 1 437 ? 21.099 -10.386 -19.867 1.00 95.56 437 ARG A C 1
ATOM 3328 O O . ARG A 1 437 ? 21.554 -9.966 -20.931 1.00 95.56 437 ARG A O 1
ATOM 3335 N N . GLY A 1 438 ? 21.869 -10.816 -18.867 1.00 94.31 438 GLY A N 1
ATOM 3336 C CA . GLY A 1 438 ? 23.332 -10.829 -18.887 1.00 94.31 438 GLY A CA 1
ATOM 3337 C C . GLY A 1 438 ? 23.970 -9.444 -18.757 1.00 94.31 438 GLY A C 1
ATOM 3338 O O . GLY A 1 438 ? 25.096 -9.244 -19.209 1.00 94.31 438 GLY A O 1
ATOM 3339 N N . VAL A 1 439 ? 23.250 -8.471 -18.194 1.00 96.44 439 VAL A N 1
ATOM 3340 C CA . VAL A 1 439 ? 23.761 -7.132 -17.879 1.00 96.44 439 VAL A CA 1
ATOM 3341 C C . VAL A 1 439 ? 24.227 -7.127 -16.427 1.00 96.44 439 VAL A C 1
ATOM 3343 O O . VAL A 1 439 ? 23.434 -7.325 -15.510 1.00 96.44 439 VAL A O 1
ATOM 3346 N N . ILE A 1 440 ? 25.511 -6.849 -16.205 1.00 94.88 440 ILE A N 1
ATOM 3347 C CA . ILE A 1 440 ? 26.070 -6.769 -14.851 1.00 94.88 440 ILE A CA 1
ATOM 3348 C C . ILE A 1 440 ? 25.750 -5.391 -14.280 1.00 94.88 440 ILE A C 1
ATOM 3350 O O . ILE A 1 440 ? 26.163 -4.377 -14.846 1.00 94.88 440 ILE A O 1
ATOM 3354 N N . LEU A 1 441 ? 25.027 -5.346 -13.162 1.00 96.00 441 LEU A N 1
ATOM 3355 C CA . LEU A 1 441 ? 24.724 -4.106 -12.454 1.00 96.00 441 LEU A CA 1
ATOM 3356 C C . LEU A 1 441 ? 25.937 -3.665 -11.618 1.00 96.00 441 LEU A C 1
ATOM 3358 O O . LEU A 1 441 ? 26.349 -4.360 -10.691 1.00 96.00 441 LEU A O 1
ATOM 3362 N N . ASP A 1 442 ? 26.502 -2.499 -11.932 1.00 95.69 442 ASP A N 1
ATOM 3363 C CA . ASP A 1 442 ? 27.700 -1.975 -11.267 1.00 95.69 442 ASP A CA 1
ATOM 3364 C C . ASP A 1 442 ? 27.359 -0.981 -10.150 1.00 95.69 442 ASP A C 1
ATOM 3366 O O . ASP A 1 442 ? 28.042 -0.954 -9.125 1.00 95.69 442 ASP A O 1
ATOM 3370 N N . ARG A 1 443 ? 26.342 -0.128 -10.352 1.00 96.75 443 ARG A N 1
ATOM 3371 C CA . ARG A 1 443 ? 25.931 0.926 -9.405 1.00 96.75 443 ARG A CA 1
ATOM 3372 C C . ARG A 1 443 ? 24.424 1.127 -9.416 1.00 96.75 443 ARG A C 1
ATOM 3374 O O . ARG A 1 443 ? 23.789 1.041 -10.466 1.00 96.75 443 ARG A O 1
ATOM 3381 N N . THR A 1 444 ? 23.861 1.469 -8.263 1.00 97.12 444 THR A N 1
ATOM 3382 C CA . THR A 1 444 ? 22.458 1.864 -8.166 1.00 97.12 444 THR A CA 1
ATOM 3383 C C . THR A 1 444 ? 22.189 2.830 -7.016 1.00 97.12 444 THR A C 1
ATOM 3385 O O . THR A 1 444 ? 22.793 2.742 -5.943 1.00 97.12 444 THR A O 1
ATOM 3388 N N . TYR A 1 445 ? 21.242 3.742 -7.223 1.00 95.62 445 TYR A N 1
ATOM 3389 C CA . TYR A 1 445 ? 20.610 4.468 -6.131 1.00 95.62 445 TYR A CA 1
ATOM 3390 C C . TYR A 1 445 ? 19.090 4.450 -6.243 1.00 95.62 445 TYR A C 1
ATOM 3392 O O . TYR A 1 445 ? 18.527 4.415 -7.333 1.00 95.62 445 TYR A O 1
ATOM 3400 N N . GLN A 1 446 ? 18.429 4.565 -5.095 1.00 94.62 446 GLN A N 1
ATOM 3401 C CA . GLN A 1 446 ? 17.000 4.790 -4.949 1.00 94.62 446 GLN A CA 1
ATOM 3402 C C . GLN A 1 446 ? 16.779 5.897 -3.918 1.00 94.62 446 GLN A C 1
ATOM 3404 O O . GLN A 1 446 ? 16.911 5.679 -2.709 1.00 94.62 446 GLN A O 1
ATOM 3409 N N . LEU A 1 447 ? 16.400 7.072 -4.414 1.00 94.00 447 LEU A N 1
ATOM 3410 C CA . LEU A 1 447 ? 16.095 8.249 -3.615 1.00 94.00 447 LEU A CA 1
ATOM 3411 C C . LEU A 1 447 ? 14.583 8.373 -3.445 1.00 94.00 447 LEU A C 1
ATOM 3413 O O . LEU A 1 447 ? 13.868 8.442 -4.442 1.00 94.00 447 LEU A O 1
ATOM 3417 N N . ASN A 1 448 ? 14.087 8.392 -2.208 1.00 92.75 448 ASN A N 1
ATOM 3418 C CA . ASN A 1 448 ? 12.653 8.495 -1.925 1.00 92.75 448 ASN A CA 1
ATOM 3419 C C . ASN A 1 448 ? 12.355 9.810 -1.197 1.00 92.75 448 ASN A C 1
ATOM 3421 O O . ASN A 1 448 ? 12.944 10.068 -0.148 1.00 92.75 448 ASN A O 1
ATOM 3425 N N . VAL A 1 449 ? 11.406 10.595 -1.702 1.00 95.31 449 VAL A N 1
ATOM 3426 C CA . VAL A 1 449 ? 10.899 11.813 -1.048 1.00 95.31 449 VAL A CA 1
ATOM 3427 C C . VAL A 1 449 ? 9.388 11.721 -0.848 1.00 95.31 449 VAL A C 1
ATOM 3429 O O . VAL A 1 449 ? 8.695 11.126 -1.676 1.00 95.31 449 VAL A O 1
ATOM 3432 N N . GLY A 1 450 ? 8.882 12.313 0.230 1.00 96.06 450 GLY A N 1
ATOM 3433 C CA . GLY A 1 450 ? 7.454 12.356 0.559 1.00 96.06 450 GLY A CA 1
ATOM 3434 C C . GLY A 1 450 ? 7.133 13.475 1.550 1.00 96.06 450 GLY A C 1
ATOM 3435 O O . GLY A 1 450 ? 8.051 14.097 2.084 1.00 96.06 450 GLY A O 1
ATOM 3436 N N . GLY A 1 451 ? 5.849 13.767 1.759 1.00 96.12 451 GLY A N 1
ATOM 3437 C CA . GLY A 1 451 ? 5.382 14.922 2.542 1.00 96.12 451 GLY A CA 1
ATOM 3438 C C . GLY A 1 451 ? 4.523 14.578 3.762 1.00 96.12 451 GLY A C 1
ATOM 3439 O O . GLY A 1 451 ? 3.930 15.475 4.353 1.00 96.12 451 GLY A O 1
ATOM 3440 N N . ASN A 1 452 ? 4.432 13.304 4.150 1.00 95.19 452 ASN A N 1
ATOM 3441 C CA . ASN A 1 452 ? 3.666 12.867 5.319 1.00 95.19 452 ASN A CA 1
ATOM 3442 C C . ASN A 1 452 ? 4.546 12.723 6.574 1.00 95.19 452 ASN A C 1
ATOM 3444 O O . ASN A 1 452 ? 5.777 12.843 6.530 1.00 95.19 452 ASN A O 1
ATOM 3448 N N . MET A 1 453 ? 3.905 12.429 7.707 1.00 93.75 453 MET A N 1
ATOM 3449 C CA . MET A 1 453 ? 4.607 12.236 8.975 1.00 93.75 453 MET A CA 1
ATOM 3450 C C . MET A 1 453 ? 5.480 10.976 9.029 1.00 93.75 453 MET A C 1
ATOM 3452 O O . MET A 1 453 ? 6.458 10.994 9.773 1.00 93.75 453 MET A O 1
ATOM 3456 N N . ASP A 1 454 ? 5.222 9.933 8.225 1.00 87.44 454 ASP A N 1
ATOM 3457 C CA . ASP A 1 454 ? 6.166 8.805 8.106 1.00 87.44 454 ASP A CA 1
ATOM 3458 C C . ASP A 1 454 ? 7.495 9.308 7.526 1.00 87.44 454 ASP A C 1
ATOM 3460 O O . ASP A 1 454 ? 8.546 9.121 8.132 1.00 87.44 454 ASP A O 1
ATOM 3464 N N . PHE A 1 455 ? 7.464 10.071 6.426 1.00 90.50 455 PHE A N 1
ATOM 3465 C CA . PHE A 1 455 ? 8.671 10.666 5.840 1.00 90.50 455 PHE A CA 1
ATOM 3466 C C . PHE A 1 455 ? 9.358 11.673 6.762 1.00 90.50 455 PHE A C 1
ATOM 3468 O O . PHE A 1 455 ? 10.587 11.673 6.844 1.00 90.50 455 PHE A O 1
ATOM 3475 N N . LYS A 1 456 ? 8.593 12.503 7.481 1.00 91.00 456 LYS A N 1
ATOM 3476 C CA . LYS A 1 456 ? 9.162 13.449 8.451 1.00 91.00 456 LYS A CA 1
ATOM 3477 C C . LYS A 1 456 ? 9.836 12.720 9.615 1.00 91.00 456 LYS A C 1
ATOM 3479 O O . LYS A 1 456 ? 10.949 13.073 9.992 1.00 91.00 456 LYS A O 1
ATOM 3484 N N . ASN A 1 457 ? 9.209 11.667 10.143 1.00 86.12 457 ASN A N 1
ATOM 3485 C CA . ASN A 1 457 ? 9.798 10.797 11.163 1.00 86.12 457 ASN A CA 1
ATOM 3486 C C . ASN A 1 457 ? 11.064 10.099 10.635 1.00 86.12 457 ASN A C 1
ATOM 3488 O O . ASN A 1 457 ? 12.052 9.977 11.352 1.00 86.12 457 ASN A O 1
ATOM 3492 N N . MET A 1 458 ? 11.088 9.739 9.348 1.00 81.50 458 MET A N 1
ATOM 3493 C CA . MET A 1 458 ? 12.259 9.187 8.661 1.00 81.50 458 MET A CA 1
ATOM 3494 C C . MET A 1 458 ? 13.380 10.206 8.365 1.00 81.50 458 MET A C 1
ATOM 3496 O O . MET A 1 458 ? 14.367 9.842 7.728 1.00 81.50 458 MET A O 1
ATOM 3500 N N . LEU A 1 459 ? 13.296 11.461 8.816 1.00 85.62 459 LEU A N 1
ATOM 3501 C CA . LEU A 1 459 ? 14.475 12.339 8.872 1.00 85.62 459 LEU A CA 1
ATOM 3502 C C . LEU A 1 459 ? 15.368 12.019 10.081 1.00 85.62 459 LEU A C 1
ATOM 3504 O O . LEU A 1 459 ? 16.560 12.336 10.078 1.00 85.62 459 LEU A O 1
ATOM 3508 N N . GLU A 1 460 ? 14.814 11.367 11.106 1.00 85.38 460 GLU A N 1
ATOM 3509 C CA . GLU A 1 460 ? 15.529 10.956 12.313 1.00 85.38 460 GLU A CA 1
ATOM 3510 C C . GLU A 1 460 ? 16.322 9.674 12.036 1.00 85.38 460 GLU A C 1
ATOM 3512 O O . GLU A 1 460 ? 15.833 8.561 12.214 1.00 85.38 460 GLU A O 1
ATOM 3517 N N . ARG A 1 461 ? 17.553 9.836 11.533 1.00 76.69 461 ARG A N 1
ATOM 3518 C CA . ARG A 1 461 ? 18.386 8.726 11.031 1.00 76.69 461 ARG A CA 1
ATOM 3519 C C . ARG A 1 461 ? 18.604 7.600 12.041 1.00 76.69 461 ARG A C 1
ATOM 3521 O O . ARG A 1 461 ? 18.629 6.444 11.625 1.00 76.69 461 ARG A O 1
ATOM 3528 N N . ASP A 1 462 ? 18.692 7.927 13.327 1.00 76.81 462 ASP A N 1
ATOM 3529 C CA . ASP A 1 462 ? 18.917 6.959 14.4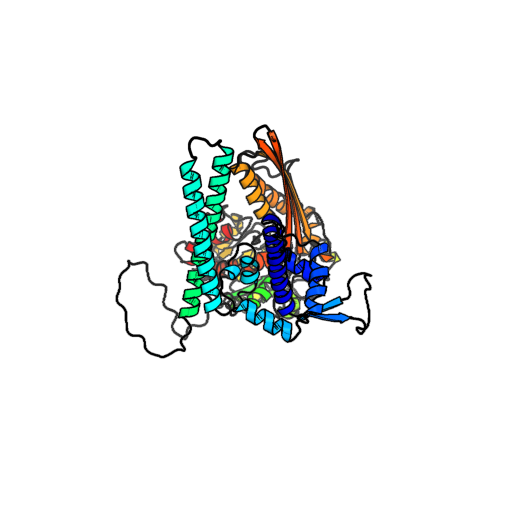07 1.00 76.81 462 ASP A CA 1
ATOM 3530 C C . ASP A 1 462 ? 17.771 5.934 14.518 1.00 76.81 462 ASP A C 1
ATOM 3532 O O . ASP A 1 462 ? 17.983 4.806 14.947 1.00 76.81 462 ASP A O 1
ATOM 3536 N N . ARG A 1 463 ? 16.562 6.271 14.040 1.00 74.12 463 ARG A N 1
ATOM 3537 C CA . ARG A 1 463 ? 15.398 5.364 14.021 1.00 74.12 463 ARG A CA 1
ATOM 3538 C C . ARG A 1 463 ? 15.319 4.480 12.764 1.00 74.12 463 ARG A C 1
ATOM 3540 O O . ARG A 1 463 ? 14.329 3.773 12.577 1.00 74.12 463 ARG A O 1
ATOM 3547 N N . LEU A 1 464 ? 16.302 4.541 11.854 1.00 73.69 464 LEU A N 1
ATOM 3548 C CA . LEU A 1 464 ? 16.177 4.011 10.482 1.00 73.69 464 LEU A CA 1
ATOM 3549 C C . LEU A 1 464 ? 17.159 2.917 10.095 1.00 73.69 464 LEU A C 1
ATOM 3551 O O . LEU A 1 464 ? 17.053 2.415 8.970 1.00 73.69 464 LEU A O 1
ATOM 3555 N N . GLU A 1 465 ? 18.092 2.541 10.966 1.00 72.50 465 GLU A N 1
ATOM 3556 C CA . GLU A 1 465 ? 19.137 1.566 10.636 1.00 72.50 465 GLU A CA 1
ATOM 3557 C C . GLU A 1 465 ? 18.537 0.273 10.060 1.00 72.50 465 GLU A C 1
ATOM 3559 O O . GLU A 1 465 ? 18.839 -0.104 8.923 1.00 72.50 465 GLU A O 1
ATOM 3564 N N . SER A 1 466 ? 17.555 -0.314 10.751 1.00 70.25 466 SER A N 1
ATOM 3565 C CA . SER A 1 466 ? 16.838 -1.519 10.308 1.00 70.25 466 SER A CA 1
ATOM 3566 C C . SER A 1 466 ? 16.113 -1.334 8.965 1.00 70.25 466 SER A C 1
ATOM 3568 O O . SER A 1 466 ? 16.107 -2.230 8.116 1.00 70.25 466 SER A O 1
ATOM 3570 N N . LYS A 1 467 ? 15.530 -0.151 8.709 1.00 71.44 467 LYS A N 1
ATOM 3571 C CA . LYS A 1 467 ? 14.785 0.146 7.466 1.00 71.44 467 LYS A CA 1
ATOM 3572 C C . LYS A 1 467 ? 15.724 0.373 6.272 1.00 71.44 467 LYS A C 1
ATOM 3574 O O . LYS A 1 467 ? 15.370 0.047 5.139 1.00 71.44 467 LYS A O 1
ATOM 3579 N N . LYS A 1 468 ? 16.923 0.921 6.497 1.00 77.19 468 LYS A N 1
ATOM 3580 C CA . LYS A 1 468 ? 17.970 1.058 5.468 1.00 77.19 468 LYS A CA 1
ATOM 3581 C C . LYS A 1 468 ? 18.539 -0.311 5.089 1.00 77.19 468 LYS A C 1
ATOM 3583 O O . LYS A 1 468 ? 18.653 -0.607 3.898 1.00 77.19 468 LYS A O 1
ATOM 3588 N N . ILE A 1 469 ? 18.838 -1.146 6.086 1.00 76.50 469 ILE A N 1
ATOM 3589 C CA . ILE A 1 469 ? 19.359 -2.505 5.887 1.00 76.50 469 ILE A CA 1
ATOM 3590 C C . ILE A 1 469 ? 18.347 -3.351 5.108 1.00 76.50 469 ILE A C 1
ATOM 3592 O O . ILE A 1 469 ? 18.680 -3.854 4.037 1.00 76.50 469 ILE A O 1
ATOM 3596 N N . SER A 1 470 ? 17.096 -3.428 5.576 1.00 70.25 470 SER A N 1
ATOM 3597 C CA . SER A 1 470 ? 16.039 -4.227 4.930 1.00 70.25 470 SER A CA 1
ATOM 3598 C C . SER A 1 470 ? 15.788 -3.817 3.477 1.00 70.25 470 SER A C 1
ATOM 3600 O O . SER A 1 470 ? 15.700 -4.673 2.600 1.00 70.25 470 SER A O 1
ATOM 3602 N N . LYS A 1 471 ? 15.739 -2.512 3.173 1.00 78.38 471 LYS A N 1
ATOM 3603 C CA . LYS A 1 471 ? 15.565 -2.033 1.791 1.00 78.38 471 LYS A CA 1
ATOM 3604 C C . LYS A 1 471 ? 16.766 -2.327 0.897 1.00 78.38 471 LYS A C 1
ATOM 3606 O O . LYS A 1 471 ? 16.572 -2.597 -0.286 1.00 78.38 471 LYS A O 1
ATOM 3611 N N . THR A 1 472 ? 17.977 -2.250 1.442 1.00 83.88 472 THR A N 1
ATOM 3612 C CA . THR A 1 472 ? 19.195 -2.554 0.686 1.00 83.88 472 THR A CA 1
ATOM 3613 C C . THR A 1 472 ? 19.245 -4.045 0.371 1.00 83.88 472 THR A C 1
ATOM 3615 O O . THR A 1 472 ? 19.305 -4.425 -0.798 1.00 83.88 472 THR A O 1
ATOM 3618 N N . GLN A 1 473 ? 19.064 -4.883 1.392 1.00 79.94 473 GLN A N 1
ATOM 3619 C CA . GLN A 1 473 ? 19.007 -6.336 1.262 1.00 79.94 473 GLN A CA 1
ATOM 3620 C C . GLN A 1 473 ? 17.890 -6.793 0.318 1.00 79.94 473 GLN A C 1
ATOM 3622 O O . GLN A 1 473 ? 18.099 -7.702 -0.479 1.00 79.94 473 GLN A O 1
ATOM 3627 N N . ALA A 1 474 ? 16.728 -6.137 0.335 1.00 76.56 474 ALA A N 1
ATOM 3628 C CA . ALA A 1 474 ? 15.611 -6.446 -0.554 1.00 76.56 474 ALA A CA 1
ATOM 3629 C C . ALA A 1 474 ? 15.953 -6.347 -2.053 1.00 76.56 474 ALA A C 1
ATOM 3631 O O . ALA A 1 474 ? 15.256 -6.969 -2.854 1.00 76.56 474 ALA A O 1
ATOM 3632 N N . VAL A 1 475 ? 16.975 -5.572 -2.434 1.00 80.62 475 VAL A N 1
ATOM 3633 C CA . VAL A 1 475 ? 17.462 -5.476 -3.819 1.00 80.62 475 VAL A CA 1
ATOM 3634 C C . VAL A 1 475 ? 18.692 -6.356 -4.019 1.00 80.62 475 VAL A C 1
ATOM 3636 O O . VAL A 1 475 ? 18.739 -7.124 -4.975 1.00 80.62 475 VAL A O 1
ATOM 3639 N N . THR A 1 476 ? 19.673 -6.284 -3.118 1.00 84.81 476 THR A N 1
ATOM 3640 C CA . THR A 1 476 ? 20.958 -6.976 -3.290 1.00 84.81 476 THR A CA 1
ATOM 3641 C C . THR A 1 476 ? 20.859 -8.492 -3.144 1.00 84.81 476 THR A C 1
ATOM 3643 O O . THR A 1 476 ? 21.601 -9.200 -3.815 1.00 84.81 476 THR A O 1
ATOM 3646 N N . SER A 1 477 ? 19.948 -9.011 -2.314 1.00 79.69 477 SER A N 1
ATOM 3647 C CA . SER A 1 477 ? 19.752 -10.463 -2.128 1.00 79.69 477 SER A CA 1
ATOM 3648 C C . SER A 1 477 ? 19.156 -11.169 -3.346 1.00 79.69 477 SER A C 1
ATOM 3650 O O . SER A 1 477 ? 19.280 -12.382 -3.460 1.00 79.69 477 SER A O 1
ATOM 3652 N N . ASN A 1 478 ? 18.536 -10.419 -4.260 1.00 76.50 478 ASN A N 1
ATOM 3653 C CA . ASN A 1 478 ? 17.952 -10.958 -5.486 1.00 76.50 478 ASN A CA 1
ATOM 3654 C C . ASN A 1 478 ? 18.945 -10.998 -6.665 1.00 76.50 478 ASN A C 1
ATOM 3656 O O . ASN A 1 478 ? 18.568 -11.371 -7.773 1.00 76.50 478 ASN A O 1
ATOM 3660 N N . LEU A 1 479 ? 20.184 -10.556 -6.439 1.00 83.12 479 LEU A N 1
ATOM 3661 C CA . LEU A 1 479 ? 21.259 -10.564 -7.426 1.00 83.12 479 LEU A CA 1
ATOM 3662 C C . LEU A 1 479 ? 22.258 -11.672 -7.088 1.00 83.12 479 LEU A C 1
ATOM 3664 O O . LEU A 1 479 ? 22.519 -11.933 -5.914 1.00 83.12 479 LEU A O 1
ATOM 3668 N N . THR A 1 480 ? 22.849 -12.279 -8.110 1.00 86.06 480 THR A N 1
ATOM 3669 C CA . THR A 1 480 ? 23.919 -13.284 -8.020 1.00 86.06 480 THR A CA 1
ATOM 3670 C C . THR A 1 480 ? 25.236 -12.804 -8.628 1.00 86.06 480 THR A C 1
ATOM 3672 O O . THR A 1 480 ? 26.302 -13.135 -8.111 1.00 86.06 480 THR A O 1
ATOM 3675 N N . ASP A 1 481 ? 25.178 -11.989 -9.679 1.00 85.31 481 ASP A N 1
ATOM 3676 C CA . ASP A 1 481 ? 26.319 -11.669 -10.542 1.00 85.31 481 ASP A CA 1
ATOM 3677 C C . ASP A 1 481 ? 26.922 -10.290 -10.231 1.00 85.31 481 ASP A C 1
ATOM 3679 O O . ASP A 1 481 ? 28.091 -10.019 -10.522 1.00 85.31 481 ASP A O 1
ATOM 3683 N N . ALA A 1 482 ? 26.138 -9.395 -9.623 1.00 85.69 482 ALA A N 1
ATOM 3684 C CA . ALA A 1 482 ? 26.608 -8.079 -9.204 1.00 85.69 482 ALA A CA 1
ATOM 3685 C C . ALA A 1 482 ? 27.636 -8.191 -8.065 1.00 85.69 48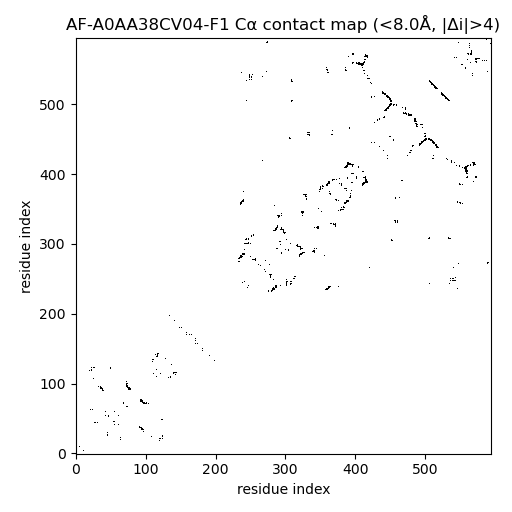2 ALA A C 1
ATOM 3687 O O . ALA A 1 482 ? 27.470 -8.961 -7.122 1.00 85.69 482 ALA A O 1
ATOM 3688 N N . ALA A 1 483 ? 28.661 -7.332 -8.063 1.00 86.19 483 ALA A N 1
ATOM 3689 C CA . ALA A 1 483 ? 29.713 -7.348 -7.035 1.00 86.19 483 ALA A CA 1
ATOM 3690 C C . ALA A 1 483 ? 29.206 -7.077 -5.601 1.00 86.19 483 ALA A C 1
ATOM 3692 O O . ALA A 1 483 ? 29.939 -7.285 -4.630 1.00 86.19 483 ALA A O 1
ATOM 3693 N N . PHE A 1 484 ? 27.980 -6.571 -5.463 1.00 86.38 484 PHE A N 1
ATOM 3694 C CA . PHE A 1 484 ? 27.302 -6.296 -4.198 1.00 86.38 484 PHE A CA 1
ATOM 3695 C C . PHE A 1 484 ? 26.139 -7.258 -3.900 1.00 86.38 484 PHE A C 1
ATOM 3697 O O . PHE A 1 484 ? 25.374 -7.006 -2.969 1.00 86.38 484 PHE A O 1
ATOM 3704 N N . ALA A 1 485 ? 26.009 -8.353 -4.658 1.00 85.25 485 ALA A N 1
ATOM 3705 C CA . ALA A 1 485 ? 25.047 -9.422 -4.406 1.00 85.25 485 ALA A CA 1
ATOM 3706 C C . ALA A 1 485 ? 25.082 -9.875 -2.934 1.00 85.25 485 ALA A C 1
ATOM 3708 O O . ALA A 1 485 ? 26.149 -10.096 -2.357 1.00 85.25 485 ALA A O 1
ATOM 3709 N N . GLY A 1 486 ? 23.908 -9.944 -2.304 1.00 80.62 486 GLY A N 1
ATOM 3710 C CA . GLY A 1 486 ? 23.729 -10.337 -0.903 1.00 80.62 486 GLY A CA 1
ATOM 3711 C C . GLY A 1 486 ? 24.268 -9.364 0.157 1.00 80.62 486 GLY A C 1
ATOM 3712 O O . GLY A 1 486 ? 24.102 -9.629 1.346 1.00 80.62 486 GLY A O 1
ATOM 3713 N N . LYS A 1 487 ? 24.896 -8.239 -0.217 1.00 84.75 487 LYS A N 1
ATOM 3714 C CA . LYS A 1 487 ? 25.447 -7.284 0.757 1.00 84.75 487 LYS A CA 1
ATOM 3715 C C . LYS A 1 487 ? 24.368 -6.380 1.342 1.00 84.75 487 LYS A C 1
ATOM 3717 O O . LYS A 1 487 ? 23.489 -5.898 0.630 1.00 84.75 487 LYS A O 1
ATOM 3722 N N . THR A 1 488 ? 24.485 -6.075 2.628 1.00 80.38 488 THR A N 1
ATOM 3723 C CA . THR A 1 488 ? 23.643 -5.085 3.318 1.00 80.38 488 THR A CA 1
ATOM 3724 C C . THR A 1 488 ? 24.187 -3.662 3.199 1.00 80.38 488 THR A C 1
ATOM 3726 O O . THR A 1 488 ? 23.421 -2.714 3.352 1.00 80.38 488 THR A O 1
ATOM 3729 N N . GLU A 1 489 ? 25.474 -3.505 2.867 1.00 83.12 489 GLU A N 1
ATOM 3730 C CA . GLU A 1 489 ? 26.130 -2.223 2.597 1.00 83.12 489 GLU A CA 1
ATOM 3731 C C . GLU A 1 489 ? 27.169 -2.353 1.469 1.00 83.12 489 GLU A C 1
ATOM 3733 O O . GLU A 1 489 ? 27.962 -3.295 1.438 1.00 83.12 489 GLU A O 1
ATOM 3738 N N . ASP A 1 490 ? 27.184 -1.396 0.537 1.00 90.81 490 ASP A N 1
ATOM 3739 C CA . ASP A 1 490 ? 28.216 -1.258 -0.496 1.00 90.81 490 ASP A CA 1
ATOM 3740 C C . ASP A 1 490 ? 28.278 0.203 -0.965 1.00 90.81 490 ASP A C 1
ATOM 3742 O O . ASP A 1 490 ? 27.251 0.872 -1.071 1.00 90.81 490 ASP A O 1
ATOM 3746 N N . ARG A 1 491 ? 29.472 0.714 -1.290 1.00 92.31 491 ARG A N 1
ATOM 3747 C CA . ARG A 1 491 ? 29.642 2.100 -1.770 1.00 92.31 491 ARG A CA 1
ATOM 3748 C C . ARG A 1 491 ? 28.891 2.390 -3.076 1.00 92.31 491 ARG A C 1
ATOM 3750 O O . ARG A 1 491 ? 28.656 3.551 -3.395 1.00 92.31 491 ARG A O 1
ATOM 3757 N N . ASN A 1 492 ? 28.579 1.350 -3.848 1.00 93.25 492 ASN A N 1
ATOM 3758 C CA . ASN A 1 492 ? 27.899 1.447 -5.135 1.00 93.25 492 ASN A CA 1
ATOM 3759 C C . ASN A 1 492 ? 26.372 1.301 -5.025 1.00 93.25 492 ASN A C 1
ATOM 3761 O O . ASN A 1 492 ? 25.695 1.330 -6.052 1.00 93.25 492 ASN A O 1
ATOM 3765 N N . VAL A 1 493 ? 25.835 1.137 -3.811 1.00 92.88 493 VAL A N 1
ATOM 3766 C CA . VAL A 1 493 ? 24.404 0.951 -3.556 1.00 92.88 493 VAL A CA 1
ATOM 3767 C C . VAL A 1 493 ? 23.931 1.985 -2.541 1.00 92.88 493 VAL A C 1
ATOM 3769 O O . VAL A 1 493 ? 24.423 2.046 -1.417 1.00 92.88 493 VAL A O 1
ATOM 3772 N N . HIS A 1 494 ? 22.942 2.794 -2.915 1.00 91.19 494 HIS A N 1
ATOM 3773 C CA . HIS A 1 494 ? 22.334 3.765 -2.005 1.00 91.19 494 HIS A CA 1
ATOM 3774 C C . HIS A 1 494 ? 20.809 3.674 -2.033 1.00 91.19 494 HIS A C 1
ATOM 3776 O O . HIS A 1 494 ? 20.182 4.095 -2.999 1.00 91.19 494 HIS A O 1
ATOM 3782 N N . ILE A 1 495 ? 20.193 3.140 -0.977 1.00 88.31 495 ILE A N 1
ATOM 3783 C CA . ILE A 1 495 ? 18.739 2.947 -0.907 1.00 88.31 495 ILE A CA 1
ATOM 3784 C C . ILE A 1 495 ? 18.229 3.454 0.444 1.00 88.31 495 ILE A C 1
ATOM 3786 O O . ILE A 1 495 ? 18.640 2.967 1.496 1.00 88.31 495 ILE A O 1
ATOM 3790 N N . GLY A 1 496 ? 17.301 4.413 0.436 1.00 81.69 496 GLY A N 1
ATOM 3791 C CA . GLY A 1 496 ? 16.737 4.936 1.681 1.00 81.69 496 GLY A CA 1
ATOM 3792 C C . GLY A 1 496 ? 15.765 6.103 1.500 1.00 81.69 496 GLY A C 1
ATOM 3793 O O . GLY A 1 496 ? 15.546 6.559 0.375 1.00 81.69 496 GLY A O 1
ATOM 3794 N N . PRO A 1 497 ? 15.123 6.568 2.588 1.00 78.81 497 PRO A N 1
ATOM 3795 C CA . PRO A 1 497 ? 14.524 7.902 2.600 1.00 78.81 497 PRO A CA 1
ATOM 3796 C C . PRO A 1 497 ? 15.589 8.948 2.276 1.00 78.81 497 PRO A C 1
ATOM 3798 O O . PRO A 1 497 ? 16.727 8.841 2.730 1.00 78.81 497 PRO A O 1
ATOM 3801 N N . SER A 1 498 ? 15.212 9.939 1.480 1.00 82.31 498 SER A N 1
ATOM 3802 C CA . SER A 1 498 ? 16.116 11.000 1.045 1.00 82.31 498 SER A CA 1
ATOM 3803 C C . SER A 1 498 ? 15.765 12.328 1.684 1.00 82.31 498 SER A C 1
ATOM 3805 O O . SER A 1 498 ? 16.655 12.964 2.237 1.00 82.31 498 SER A O 1
ATOM 3807 N N . ASP A 1 499 ? 14.496 12.737 1.618 1.00 90.38 499 ASP A N 1
ATOM 3808 C CA . ASP A 1 499 ? 14.078 14.046 2.120 1.00 90.38 499 ASP A CA 1
ATOM 3809 C C . ASP A 1 499 ? 12.568 14.122 2.396 1.00 90.38 499 ASP A C 1
ATOM 3811 O O . ASP A 1 499 ? 11.791 13.275 1.937 1.00 90.38 499 ASP A O 1
ATOM 3815 N N . TYR A 1 500 ? 12.170 15.173 3.110 1.00 93.75 500 TYR A N 1
ATOM 3816 C CA . TYR A 1 500 ? 10.789 15.551 3.385 1.00 93.75 500 TYR A CA 1
ATOM 3817 C C . TYR A 1 500 ? 10.394 16.770 2.547 1.00 93.75 500 TYR A C 1
ATOM 3819 O O . TYR A 1 500 ? 10.973 17.851 2.661 1.00 93.75 500 TYR A O 1
ATOM 3827 N N . VAL A 1 501 ? 9.363 16.615 1.720 1.00 96.62 501 VAL A N 1
ATOM 3828 C CA . VAL A 1 501 ? 8.851 17.670 0.841 1.00 96.62 501 VAL A CA 1
ATOM 3829 C C . VAL A 1 501 ? 7.374 17.874 1.148 1.00 96.62 501 VAL A C 1
ATOM 3831 O O . VAL A 1 501 ? 6.521 17.194 0.587 1.00 96.62 501 VAL A O 1
ATOM 3834 N N . ALA A 1 502 ? 7.083 18.824 2.041 1.00 95.50 502 ALA A N 1
ATOM 3835 C CA . ALA A 1 502 ? 5.766 19.003 2.663 1.00 95.50 502 ALA A CA 1
ATOM 3836 C C . ALA A 1 502 ? 4.586 18.995 1.676 1.00 95.50 502 ALA A C 1
ATOM 3838 O O . ALA A 1 502 ? 3.611 18.294 1.896 1.00 95.50 502 ALA A O 1
ATOM 3839 N N . TRP A 1 503 ? 4.688 19.718 0.554 1.00 97.06 503 TRP A N 1
ATOM 3840 C CA . TRP A 1 503 ? 3.584 19.836 -0.407 1.00 97.06 503 TRP A CA 1
ATOM 3841 C C . TRP A 1 503 ? 3.266 18.538 -1.161 1.00 97.06 503 TRP A C 1
ATOM 3843 O O . TRP A 1 503 ? 2.266 18.492 -1.871 1.00 97.06 503 TRP A O 1
ATOM 3853 N N . LEU A 1 504 ? 4.107 17.499 -1.069 1.00 97.31 504 LEU A N 1
ATOM 3854 C CA . LEU A 1 504 ? 3.762 16.184 -1.608 1.00 97.31 504 LEU A CA 1
ATOM 3855 C C . LEU A 1 504 ? 2.638 15.521 -0.811 1.00 97.31 504 LEU A C 1
ATOM 3857 O O . LEU A 1 504 ? 1.970 14.650 -1.369 1.00 97.31 504 LEU A O 1
ATOM 3861 N N . ASP A 1 505 ? 2.389 15.955 0.423 1.00 97.88 505 ASP A N 1
ATOM 3862 C CA . ASP A 1 505 ? 1.447 15.316 1.334 1.00 97.88 505 ASP A CA 1
ATOM 3863 C C . ASP A 1 505 ? 1.769 13.812 1.447 1.00 97.88 505 ASP A C 1
ATOM 3865 O O . ASP A 1 505 ? 2.935 13.420 1.528 1.00 97.88 505 ASP A O 1
ATOM 3869 N N . ASP A 1 506 ? 0.772 12.936 1.371 1.00 97.75 506 ASP A N 1
ATOM 3870 C CA . ASP A 1 506 ? 0.979 11.485 1.365 1.00 97.75 506 ASP A CA 1
ATOM 3871 C C . ASP A 1 506 ? 1.532 10.917 0.043 1.00 97.75 506 ASP A C 1
ATOM 3873 O O . ASP A 1 506 ? 1.717 9.705 -0.093 1.00 97.75 506 ASP A O 1
ATOM 3877 N N . ARG A 1 507 ? 1.824 11.756 -0.961 1.00 97.69 507 ARG A N 1
ATOM 3878 C CA . ARG A 1 507 ? 2.513 11.279 -2.164 1.00 97.69 507 ARG A CA 1
ATOM 3879 C C . ARG A 1 507 ? 3.970 10.988 -1.866 1.00 97.69 507 ARG A C 1
ATOM 3881 O O . ARG A 1 507 ? 4.656 11.695 -1.130 1.00 97.69 507 ARG A O 1
ATOM 3888 N N . LYS A 1 508 ? 4.461 9.975 -2.562 1.00 95.81 508 LYS A N 1
ATOM 3889 C CA . LYS A 1 508 ? 5.842 9.535 -2.530 1.00 95.81 508 LYS A CA 1
ATOM 3890 C C . LYS A 1 508 ? 6.387 9.451 -3.930 1.00 95.81 508 LYS A C 1
ATOM 3892 O O . LYS A 1 508 ? 5.817 8.799 -4.808 1.00 95.81 508 LYS A O 1
ATOM 3897 N N . TRP A 1 509 ? 7.528 10.092 -4.113 1.00 97.31 509 TRP A N 1
ATOM 3898 C CA . TRP A 1 509 ? 8.281 10.040 -5.348 1.00 97.31 509 TRP A CA 1
ATOM 3899 C C . TRP A 1 509 ? 9.574 9.280 -5.121 1.00 97.31 509 TRP A C 1
ATOM 3901 O O . TRP A 1 509 ? 10.317 9.570 -4.183 1.00 97.31 509 TRP A O 1
ATOM 3911 N N . ALA A 1 510 ? 9.847 8.318 -5.995 1.00 97.00 510 ALA A N 1
ATOM 3912 C CA . ALA A 1 510 ? 11.115 7.614 -6.017 1.00 97.00 510 ALA A CA 1
ATOM 3913 C C . ALA A 1 510 ? 11.861 7.903 -7.316 1.00 97.00 510 ALA A C 1
ATOM 3915 O O . ALA A 1 510 ? 11.309 7.731 -8.402 1.00 97.00 510 ALA A O 1
ATOM 3916 N N . TYR A 1 511 ? 13.114 8.320 -7.182 1.00 97.50 511 TYR A N 1
ATOM 3917 C CA . TYR A 1 511 ? 14.059 8.507 -8.274 1.00 97.50 511 TYR A CA 1
ATOM 3918 C C . TYR A 1 511 ? 15.094 7.401 -8.180 1.00 97.50 511 TYR A C 1
ATOM 3920 O O . TYR A 1 511 ? 15.819 7.304 -7.186 1.00 97.50 511 TYR A O 1
ATOM 3928 N N . VAL A 1 512 ? 15.131 6.544 -9.190 1.00 97.44 512 VAL A N 1
ATOM 3929 C CA . VAL A 1 512 ? 15.985 5.361 -9.182 1.00 97.44 512 VAL A CA 1
ATOM 3930 C C . VAL A 1 512 ? 16.860 5.372 -10.409 1.00 97.44 512 VAL A C 1
ATOM 3932 O O . VAL A 1 512 ? 16.383 5.612 -11.517 1.00 97.44 512 VAL A O 1
ATOM 3935 N N . ARG A 1 513 ? 18.138 5.082 -10.199 1.00 98.00 513 ARG A N 1
ATOM 3936 C CA . ARG A 1 513 ? 19.127 4.974 -11.259 1.00 98.00 513 ARG A CA 1
ATOM 3937 C C . ARG A 1 513 ? 19.901 3.687 -11.098 1.00 98.00 513 ARG A C 1
ATOM 3939 O O . ARG A 1 513 ? 20.376 3.395 -10.010 1.00 98.00 513 ARG A O 1
ATOM 3946 N N . MET A 1 514 ? 20.063 2.976 -12.201 1.00 97.75 514 MET A N 1
ATOM 3947 C CA . MET A 1 514 ? 20.834 1.749 -12.308 1.00 97.75 514 MET A CA 1
ATOM 3948 C C . MET A 1 514 ? 21.828 1.882 -13.454 1.00 97.75 514 MET A C 1
ATOM 3950 O O . MET A 1 514 ? 21.458 2.250 -14.570 1.00 97.75 514 MET A O 1
ATOM 3954 N N . GLU A 1 515 ? 23.089 1.583 -13.176 1.00 98.00 515 GLU A N 1
ATOM 3955 C CA . GLU A 1 515 ? 24.177 1.624 -14.145 1.00 98.00 515 GLU A CA 1
ATOM 3956 C C . GLU A 1 515 ? 24.829 0.249 -14.208 1.00 98.00 515 GLU A C 1
ATOM 3958 O O . GLU A 1 515 ? 25.271 -0.285 -13.188 1.00 98.00 515 GLU A O 1
ATOM 3963 N N . GLY A 1 516 ? 24.897 -0.319 -15.405 1.00 96.75 516 GLY A N 1
ATOM 3964 C CA . GLY A 1 516 ? 25.506 -1.615 -15.645 1.00 96.75 516 GLY A CA 1
ATOM 3965 C C . GLY A 1 516 ? 26.307 -1.667 -16.937 1.00 96.75 516 GLY A C 1
ATOM 3966 O O . GLY A 1 516 ? 26.407 -0.686 -17.680 1.00 96.75 516 GLY A O 1
ATOM 3967 N N . ARG A 1 517 ? 26.874 -2.840 -17.207 1.00 97.31 517 ARG A N 1
ATOM 3968 C CA . ARG A 1 517 ? 27.630 -3.151 -18.425 1.00 97.31 517 ARG A CA 1
ATOM 3969 C C . ARG A 1 517 ? 26.958 -4.281 -19.190 1.00 97.31 517 ARG A C 1
ATOM 3971 O O . ARG A 1 517 ? 26.622 -5.315 -18.615 1.00 97.31 517 ARG A O 1
ATOM 3978 N N . ALA A 1 518 ? 26.762 -4.058 -20.484 1.00 96.88 518 ALA A N 1
ATOM 3979 C CA . ALA A 1 518 ? 26.205 -5.015 -21.432 1.00 96.88 518 ALA A CA 1
ATOM 3980 C C . ALA A 1 518 ? 27.319 -5.666 -22.278 1.00 96.88 518 ALA A C 1
ATOM 3982 O O . ALA A 1 518 ? 28.501 -5.618 -21.932 1.00 96.88 518 ALA A O 1
ATOM 3983 N N . PHE A 1 519 ? 26.946 -6.281 -23.405 1.00 96.00 519 PHE A N 1
ATOM 3984 C CA . PHE A 1 519 ? 27.883 -6.916 -24.334 1.00 96.00 519 PHE A CA 1
ATOM 3985 C C . PHE A 1 519 ? 29.026 -5.971 -24.748 1.00 96.00 519 PHE A C 1
ATOM 3987 O O . PHE A 1 519 ? 28.788 -4.831 -25.150 1.00 96.00 519 PHE A O 1
ATOM 3994 N N . GLY A 1 520 ? 30.266 -6.464 -24.664 1.00 96.44 520 GLY A N 1
ATOM 3995 C CA . GLY A 1 520 ? 31.470 -5.684 -24.966 1.00 96.44 520 GLY A CA 1
ATOM 3996 C C . GLY A 1 520 ? 31.784 -4.594 -23.936 1.00 96.44 520 GLY A C 1
ATOM 3997 O O . GLY A 1 520 ? 32.371 -3.581 -24.305 1.00 96.44 520 GLY A O 1
ATOM 3998 N N . ASP A 1 521 ? 31.339 -4.770 -22.686 1.00 94.25 521 ASP A N 1
ATOM 3999 C CA . ASP A 1 521 ? 31.447 -3.789 -21.594 1.00 94.25 521 ASP A CA 1
ATOM 4000 C C . ASP A 1 521 ? 30.795 -2.431 -21.912 1.00 94.25 521 ASP A C 1
ATOM 4002 O O . ASP A 1 521 ? 31.087 -1.413 -21.279 1.00 94.25 521 ASP A O 1
ATOM 4006 N N . ALA A 1 522 ? 29.878 -2.404 -22.884 1.00 96.69 522 ALA A N 1
ATOM 4007 C CA . ALA A 1 522 ? 29.167 -1.194 -23.255 1.00 96.69 522 ALA A CA 1
ATOM 4008 C C . ALA A 1 522 ? 28.285 -0.720 -22.082 1.00 96.69 522 ALA A C 1
ATOM 4010 O O . ALA A 1 522 ? 27.512 -1.519 -21.543 1.00 96.69 522 ALA A O 1
ATOM 4011 N N . PRO A 1 523 ? 28.362 0.560 -21.678 1.00 97.44 523 PRO A N 1
ATOM 4012 C CA . PRO A 1 523 ? 27.568 1.067 -20.568 1.00 97.44 523 PRO A CA 1
ATOM 4013 C C . PRO A 1 523 ? 26.076 1.066 -20.915 1.00 97.44 523 PRO A C 1
ATOM 4015 O O . PRO A 1 523 ? 25.660 1.594 -21.948 1.00 97.44 523 PRO A O 1
ATOM 4018 N N . LEU A 1 524 ? 25.270 0.512 -20.011 1.00 97.69 524 LEU A N 1
ATOM 4019 C CA . LEU A 1 524 ? 23.814 0.499 -20.070 1.00 97.69 524 LEU A CA 1
ATOM 4020 C C . LEU A 1 524 ? 23.280 1.152 -18.801 1.00 97.69 524 LEU A C 1
ATOM 4022 O O . LEU A 1 524 ? 23.498 0.670 -17.692 1.00 97.69 524 LEU A O 1
ATOM 4026 N N . ASN A 1 525 ? 22.568 2.261 -18.974 1.00 97.00 525 ASN A N 1
ATOM 4027 C CA . ASN A 1 525 ? 22.009 3.025 -17.869 1.00 97.00 525 ASN A CA 1
ATOM 4028 C C . ASN A 1 525 ? 20.489 3.047 -17.975 1.00 97.00 525 ASN A C 1
ATOM 4030 O O . ASN A 1 525 ? 19.944 3.214 -19.067 1.00 97.00 525 ASN A O 1
ATOM 4034 N N . MET A 1 526 ? 19.819 2.957 -16.834 1.00 97.81 526 MET A N 1
ATOM 4035 C CA . MET A 1 526 ? 18.389 3.189 -16.725 1.00 97.81 526 MET A CA 1
ATOM 4036 C C . MET A 1 526 ? 18.110 4.120 -15.558 1.00 97.81 526 MET A C 1
ATOM 4038 O O . MET A 1 526 ? 18.645 3.951 -14.465 1.00 97.81 526 MET A O 1
ATOM 4042 N N . GLU A 1 527 ? 17.239 5.088 -15.797 1.00 98.06 527 GLU A N 1
ATOM 4043 C CA . GLU A 1 527 ? 16.751 5.997 -14.777 1.00 98.06 527 GLU A CA 1
ATOM 4044 C C . GLU A 1 527 ? 15.238 6.100 -14.901 1.00 98.06 527 GLU A C 1
ATOM 4046 O O . GLU A 1 527 ? 14.706 6.218 -16.007 1.00 98.06 527 GLU A O 1
ATOM 4051 N N . TYR A 1 528 ? 14.542 6.010 -13.773 1.00 97.81 528 TYR A N 1
ATOM 4052 C CA . TYR A 1 528 ? 13.093 6.115 -13.741 1.00 97.81 528 TYR A CA 1
ATOM 4053 C C . TYR A 1 528 ? 12.615 6.911 -12.531 1.00 97.81 528 TYR A C 1
ATOM 4055 O O . TYR A 1 528 ? 13.270 6.983 -11.488 1.00 97.81 528 TYR A O 1
ATOM 4063 N N . LYS A 1 529 ? 11.426 7.492 -12.695 1.00 97.94 529 LYS A N 1
ATOM 4064 C CA . LYS A 1 529 ? 10.666 8.135 -11.630 1.00 97.94 529 LYS A CA 1
ATOM 4065 C C . LYS A 1 529 ? 9.387 7.343 -11.392 1.00 97.94 529 LYS A C 1
ATOM 4067 O O . LYS A 1 529 ? 8.661 7.058 -12.342 1.00 97.94 529 LYS A O 1
ATOM 4072 N N . LEU A 1 530 ? 9.108 7.023 -10.135 1.00 97.62 530 LEU A N 1
ATOM 4073 C CA . LEU A 1 530 ? 7.838 6.453 -9.692 1.00 97.62 530 LEU A CA 1
ATOM 4074 C C . LEU A 1 530 ? 7.100 7.489 -8.841 1.00 97.62 530 LEU A C 1
ATOM 4076 O O . LEU A 1 530 ? 7.682 8.025 -7.900 1.00 97.62 530 LEU A O 1
ATOM 4080 N N . GLU A 1 531 ? 5.832 7.747 -9.158 1.00 97.56 531 GLU A N 1
ATOM 4081 C CA . GLU A 1 531 ? 4.940 8.597 -8.365 1.00 97.56 531 GLU A CA 1
ATOM 4082 C C . GLU A 1 531 ? 3.758 7.772 -7.866 1.00 97.56 531 GLU A C 1
ATOM 4084 O O . GLU A 1 531 ? 3.041 7.173 -8.666 1.00 97.56 531 GLU A O 1
ATOM 4089 N N . VAL A 1 532 ? 3.556 7.745 -6.551 1.00 96.62 532 VAL A N 1
ATOM 4090 C CA . VAL A 1 532 ? 2.445 7.033 -5.911 1.00 96.62 532 VAL A CA 1
ATOM 4091 C C . VAL A 1 532 ? 1.873 7.858 -4.764 1.00 96.62 532 VAL A C 1
ATOM 4093 O O . VAL A 1 532 ? 2.544 8.742 -4.234 1.00 96.62 532 VAL A O 1
ATOM 4096 N N . TRP A 1 533 ? 0.648 7.541 -4.359 1.00 97.31 533 TRP A N 1
ATOM 4097 C CA . TRP A 1 533 ? 0.144 7.861 -3.023 1.00 97.31 533 TRP A CA 1
ATOM 4098 C C . TRP A 1 533 ? 0.579 6.739 -2.079 1.00 97.31 533 TRP A C 1
ATOM 4100 O O . TRP A 1 533 ? 0.276 5.587 -2.368 1.00 97.31 533 TRP A O 1
ATOM 4110 N N . ASP A 1 534 ? 1.345 7.027 -1.023 1.00 94.44 534 ASP A N 1
ATOM 4111 C CA . ASP A 1 534 ? 2.037 5.981 -0.248 1.00 94.44 534 ASP A CA 1
ATOM 4112 C C . ASP A 1 534 ? 1.056 5.113 0.549 1.00 94.44 534 ASP A C 1
ATOM 4114 O O . ASP A 1 534 ? 1.148 3.887 0.495 1.00 94.44 534 ASP A O 1
ATOM 4118 N N . SER A 1 535 ? 0.077 5.724 1.221 1.00 96.31 535 SER A N 1
ATOM 4119 C CA . SER A 1 535 ? -0.834 5.001 2.118 1.00 96.31 535 SER A CA 1
ATOM 4120 C C . SER A 1 535 ? -1.909 4.174 1.389 1.00 96.31 535 SER A C 1
ATOM 4122 O O . SER A 1 535 ? -2.070 2.994 1.713 1.00 96.31 535 SER A O 1
ATOM 4124 N N . PRO A 1 536 ? -2.588 4.673 0.334 1.00 96.31 536 PRO A N 1
ATOM 4125 C CA . PRO A 1 536 ? -3.509 3.852 -0.460 1.00 96.31 536 PRO A CA 1
ATOM 4126 C C . PRO A 1 536 ? -2.818 2.681 -1.170 1.00 96.31 536 PRO A C 1
ATOM 4128 O O . PRO A 1 536 ? -3.448 1.665 -1.452 1.00 96.31 536 PRO A O 1
ATOM 4131 N N . ASN A 1 537 ? -1.511 2.792 -1.431 1.00 94.31 537 ASN A N 1
ATOM 4132 C CA . ASN A 1 537 ? -0.722 1.750 -2.086 1.00 94.31 537 ASN A CA 1
ATOM 4133 C C . ASN A 1 537 ? -0.508 0.512 -1.192 1.00 94.31 537 ASN A C 1
ATOM 4135 O O . ASN A 1 537 ? -0.102 -0.525 -1.707 1.00 94.31 537 ASN A O 1
ATOM 4139 N N . SER A 1 538 ? -0.778 0.580 0.119 1.00 95.06 538 SER A N 1
ATOM 4140 C CA . SER A 1 538 ? -0.803 -0.585 1.023 1.00 95.06 538 SER A CA 1
ATOM 4141 C C . SER A 1 538 ? -2.198 -0.924 1.560 1.00 95.06 538 SER A C 1
ATOM 4143 O O . SER A 1 538 ? -2.385 -2.031 2.057 1.00 95.06 538 SER A O 1
ATOM 4145 N N . ALA A 1 539 ? -3.188 -0.032 1.430 1.00 97.12 539 ALA A N 1
ATOM 4146 C CA . ALA A 1 539 ? -4.532 -0.237 1.978 1.00 97.12 539 ALA A CA 1
ATOM 4147 C C . ALA A 1 539 ? -5.169 -1.554 1.508 1.00 97.12 539 ALA A C 1
ATOM 4149 O O . ALA A 1 539 ? -5.593 -2.350 2.338 1.00 97.12 539 ALA A O 1
ATOM 4150 N N . GLY A 1 540 ? -5.147 -1.840 0.201 1.00 95.88 540 GLY A N 1
ATOM 4151 C CA . GLY A 1 540 ? -5.682 -3.104 -0.322 1.00 95.88 540 GLY A CA 1
ATOM 4152 C C . GLY A 1 540 ? -4.964 -4.347 0.223 1.00 95.88 540 GLY A C 1
ATOM 4153 O O . GLY A 1 540 ? -5.609 -5.320 0.606 1.00 95.88 540 GLY A O 1
ATOM 4154 N N . VAL A 1 541 ? -3.638 -4.263 0.386 1.00 97.00 541 VAL A N 1
ATOM 4155 C CA . VAL A 1 541 ? -2.816 -5.337 0.969 1.00 97.00 541 VAL A CA 1
ATOM 4156 C C . VAL A 1 541 ? -3.197 -5.583 2.432 1.00 97.00 541 VAL A C 1
ATOM 4158 O O . VAL A 1 541 ? -3.244 -6.726 2.874 1.00 97.00 541 VAL A O 1
ATOM 4161 N N . ILE A 1 542 ? -3.515 -4.527 3.188 1.00 98.38 542 ILE A N 1
ATOM 4162 C CA . ILE A 1 542 ? -3.972 -4.658 4.578 1.00 98.38 542 ILE A CA 1
ATOM 4163 C C . ILE A 1 542 ? -5.373 -5.257 4.649 1.00 98.38 542 ILE A C 1
ATOM 4165 O O . ILE A 1 542 ? -5.601 -6.111 5.500 1.00 98.38 542 ILE A O 1
ATOM 4169 N N . ILE A 1 543 ? -6.297 -4.865 3.766 1.00 98.50 543 ILE A N 1
ATOM 4170 C CA . ILE A 1 543 ? -7.635 -5.473 3.718 1.00 98.50 543 ILE A CA 1
ATOM 4171 C C . ILE A 1 543 ? -7.491 -6.988 3.483 1.00 98.50 543 ILE A C 1
ATOM 4173 O O . ILE A 1 543 ? -8.134 -7.781 4.169 1.00 98.50 543 ILE A O 1
ATOM 4177 N N . ASP A 1 544 ? -6.639 -7.425 2.545 1.00 98.25 544 ASP A N 1
ATOM 4178 C CA . ASP A 1 544 ? -6.344 -8.855 2.342 1.00 98.25 544 ASP A CA 1
ATOM 4179 C C . ASP A 1 544 ? -5.683 -9.501 3.588 1.00 98.25 544 ASP A C 1
ATOM 4181 O O . ASP A 1 544 ? -6.099 -10.577 4.016 1.00 98.25 544 ASP A O 1
ATOM 4185 N N . ALA A 1 545 ? -4.713 -8.838 4.232 1.00 98.56 545 ALA A N 1
ATOM 4186 C CA . ALA A 1 545 ? -4.030 -9.360 5.423 1.00 98.56 545 ALA A CA 1
ATOM 4187 C C . ALA A 1 545 ? -4.959 -9.524 6.643 1.00 98.56 545 ALA A C 1
ATOM 4189 O O . ALA A 1 545 ? -4.852 -10.513 7.366 1.00 98.56 545 ALA A O 1
ATOM 4190 N N . VAL A 1 546 ? -5.891 -8.588 6.857 1.00 98.75 546 VAL A N 1
ATOM 4191 C CA . VAL A 1 546 ? -6.916 -8.663 7.913 1.00 98.75 546 VAL A CA 1
ATOM 4192 C C . VAL A 1 546 ? -7.826 -9.870 7.695 1.00 98.75 546 VAL A C 1
ATOM 4194 O O . VAL A 1 546 ? -8.059 -10.639 8.627 1.00 98.75 546 VAL A O 1
ATOM 4197 N N . ARG A 1 547 ? -8.290 -10.083 6.459 1.00 98.56 547 ARG A N 1
ATOM 4198 C CA . ARG A 1 547 ? -9.131 -11.238 6.108 1.00 98.56 547 ARG A CA 1
ATOM 4199 C C . ARG A 1 547 ? -8.365 -12.552 6.264 1.00 98.56 547 ARG A C 1
ATOM 4201 O O . ARG A 1 547 ? -8.900 -13.488 6.844 1.00 98.56 547 ARG A O 1
ATOM 4208 N N . ALA A 1 548 ? -7.092 -12.610 5.869 1.00 98.56 548 ALA A N 1
ATOM 4209 C CA . ALA A 1 548 ? -6.248 -13.786 6.098 1.00 98.56 548 ALA A CA 1
ATOM 4210 C C . ALA A 1 548 ? -6.047 -14.095 7.595 1.00 98.56 548 ALA A C 1
ATOM 4212 O O . ALA A 1 548 ? -6.162 -15.250 8.007 1.00 98.56 548 ALA A O 1
ATOM 4213 N N . ALA A 1 549 ? -5.809 -13.071 8.422 1.00 98.62 549 ALA A N 1
ATOM 4214 C CA . ALA A 1 549 ? -5.704 -13.223 9.872 1.00 98.62 549 ALA A CA 1
ATOM 4215 C C . ALA A 1 549 ? -7.017 -13.733 10.492 1.00 98.62 549 ALA A C 1
ATOM 4217 O O . ALA A 1 549 ? -6.990 -14.595 11.371 1.00 98.62 549 ALA A O 1
ATOM 4218 N N . LYS A 1 550 ? -8.166 -13.252 10.000 1.00 98.38 550 LYS A N 1
ATOM 4219 C CA . LYS A 1 550 ? -9.488 -13.718 10.432 1.00 98.38 550 LYS A CA 1
ATOM 4220 C C . LYS A 1 550 ? -9.751 -15.173 10.041 1.00 98.38 550 LYS A C 1
ATOM 4222 O O . LYS A 1 550 ? -10.171 -15.939 10.900 1.00 98.38 550 LYS A O 1
ATOM 4227 N N . ILE A 1 551 ? -9.434 -15.573 8.805 1.00 98.25 551 ILE A N 1
ATOM 4228 C CA . ILE A 1 551 ? -9.514 -16.979 8.367 1.00 98.25 551 ILE A CA 1
ATOM 4229 C C . ILE A 1 551 ? -8.709 -17.878 9.318 1.00 98.25 551 ILE A C 1
ATOM 4231 O O . ILE A 1 551 ? -9.207 -18.904 9.776 1.00 98.25 551 ILE A O 1
ATOM 4235 N N . ALA A 1 552 ? -7.469 -17.497 9.643 1.00 98.25 552 ALA A N 1
ATOM 4236 C CA . ALA A 1 552 ? -6.636 -18.268 10.564 1.00 98.25 552 ALA A CA 1
ATOM 4237 C C . ALA A 1 552 ? -7.242 -18.346 11.974 1.00 98.25 552 ALA A C 1
ATOM 4239 O O . ALA A 1 552 ? -7.244 -19.418 12.581 1.00 98.25 552 ALA A O 1
ATOM 4240 N N . LYS A 1 553 ? -7.793 -17.231 12.473 1.00 97.62 553 LYS A N 1
ATOM 4241 C CA . LYS A 1 553 ? -8.467 -17.175 13.777 1.00 97.62 553 LYS A CA 1
ATOM 4242 C C . LYS A 1 553 ? -9.661 -18.131 13.822 1.00 97.62 553 LYS A C 1
ATOM 4244 O O . LYS A 1 553 ? -9.779 -18.897 14.773 1.00 97.62 553 LYS A O 1
ATOM 4249 N N . ASP A 1 554 ? -10.489 -18.141 12.782 1.00 96.88 554 ASP A N 1
ATOM 4250 C CA . ASP A 1 554 ? -11.681 -18.996 12.705 1.00 96.88 554 ASP A CA 1
ATOM 4251 C C . ASP A 1 554 ? -11.324 -20.482 12.602 1.00 96.88 554 ASP A C 1
ATOM 4253 O O . ASP A 1 554 ? -12.037 -21.337 13.123 1.00 96.88 554 ASP A O 1
ATOM 4257 N N . ARG A 1 555 ? -10.163 -20.795 12.017 1.00 96.75 555 ARG A N 1
ATOM 4258 C CA . ARG A 1 555 ? -9.596 -22.151 11.982 1.00 96.75 555 ARG A CA 1
ATOM 4259 C C . ARG A 1 555 ? -8.869 -22.552 13.273 1.00 96.75 555 ARG A C 1
ATOM 4261 O O . ARG A 1 555 ? -8.407 -23.686 13.369 1.00 96.75 555 ARG A O 1
ATOM 4268 N N . GLY A 1 556 ? -8.734 -21.653 14.251 1.00 96.56 556 GLY A N 1
ATOM 4269 C CA . GLY A 1 556 ? -7.976 -21.899 15.483 1.00 96.56 556 GLY A CA 1
ATOM 4270 C C . GLY A 1 556 ? -6.463 -22.039 15.267 1.00 96.56 556 GLY A C 1
ATOM 4271 O O . GLY A 1 556 ? -5.783 -22.694 16.056 1.00 96.56 556 GLY A O 1
ATOM 4272 N N . VAL A 1 557 ? -5.929 -21.453 14.192 1.00 97.31 557 VAL A N 1
ATOM 4273 C CA . VAL A 1 557 ? -4.512 -21.544 13.818 1.00 97.31 557 VAL A CA 1
ATOM 4274 C C . VAL A 1 557 ? -3.743 -20.360 14.407 1.00 97.31 557 VAL A C 1
ATOM 4276 O O . VAL A 1 557 ? -3.815 -19.243 13.901 1.00 97.31 557 VAL A O 1
ATOM 4279 N N . GLY A 1 558 ? -2.984 -20.606 15.477 1.00 97.19 558 GLY A N 1
ATOM 4280 C CA . GLY A 1 558 ? -2.115 -19.604 16.106 1.00 97.19 558 GLY A CA 1
ATOM 4281 C C . GLY A 1 558 ? -0.705 -19.541 15.524 1.00 97.19 558 GLY A C 1
ATOM 4282 O O . GLY A 1 558 ? -0.211 -20.524 14.981 1.00 97.19 558 GLY A O 1
ATOM 4283 N N . GLY A 1 559 ? -0.011 -18.421 15.719 1.00 98.25 559 GLY A N 1
ATOM 4284 C CA . GLY A 1 559 ? 1.344 -18.191 15.212 1.00 98.25 559 GLY A CA 1
ATOM 4285 C C . GLY A 1 559 ? 1.380 -17.461 13.866 1.00 98.25 559 GLY A C 1
ATOM 4286 O O . GLY A 1 559 ? 0.346 -16.997 13.378 1.00 98.25 559 GLY A O 1
ATOM 4287 N N . PRO A 1 560 ? 2.575 -17.316 13.265 1.00 98.25 560 PRO A N 1
ATOM 4288 C CA . PRO A 1 560 ? 2.714 -16.653 11.976 1.00 98.25 560 PRO A CA 1
ATOM 4289 C C . PRO A 1 560 ? 2.003 -17.408 10.850 1.00 98.25 560 PRO A C 1
ATOM 4291 O O . PRO A 1 560 ? 2.207 -18.610 10.673 1.00 98.25 560 PRO A O 1
ATOM 4294 N N . ILE A 1 561 ? 1.204 -16.686 10.063 1.00 98.25 561 ILE A N 1
ATOM 4295 C CA . ILE A 1 561 ? 0.577 -17.205 8.841 1.00 98.25 561 ILE A CA 1
ATOM 4296 C C . ILE A 1 561 ? 1.569 -17.000 7.700 1.00 98.25 561 ILE A C 1
ATOM 4298 O O . ILE A 1 561 ? 1.663 -15.904 7.136 1.00 98.25 561 ILE A O 1
ATOM 4302 N N . THR A 1 562 ? 2.399 -18.012 7.448 1.00 96.00 562 THR A N 1
ATOM 4303 C CA . THR A 1 562 ? 3.550 -17.947 6.539 1.00 96.00 562 THR A CA 1
ATOM 4304 C C . THR A 1 562 ? 3.147 -17.572 5.117 1.00 96.00 562 THR A C 1
ATOM 4306 O O . THR A 1 562 ? 3.770 -16.685 4.536 1.00 96.00 562 THR A O 1
ATOM 4309 N N . SER A 1 563 ? 2.082 -18.167 4.576 1.00 96.12 563 SER A N 1
ATOM 4310 C CA . SER A 1 563 ? 1.577 -17.898 3.223 1.00 96.12 563 SER A CA 1
ATOM 4311 C C . SER A 1 563 ? 1.163 -16.430 3.044 1.00 96.12 563 SER A C 1
ATOM 4313 O O . SER A 1 563 ? 1.603 -15.755 2.107 1.00 96.12 563 SER A O 1
ATOM 4315 N N . ALA A 1 564 ? 0.382 -15.902 3.991 1.00 97.25 564 ALA A N 1
ATOM 4316 C CA . ALA A 1 564 ? -0.056 -14.510 4.007 1.00 97.25 564 ALA A CA 1
ATOM 4317 C C . ALA A 1 564 ? 1.117 -13.555 4.245 1.00 97.25 564 ALA A C 1
ATOM 4319 O O . ALA A 1 564 ? 1.268 -12.564 3.531 1.00 97.25 564 ALA A O 1
ATOM 4320 N N . SER A 1 565 ? 1.987 -13.862 5.207 1.00 96.94 565 SER A N 1
ATOM 4321 C CA . SER A 1 565 ? 3.138 -13.021 5.538 1.00 96.94 565 SER A CA 1
ATOM 4322 C C . SER A 1 565 ? 4.111 -12.940 4.363 1.00 96.94 565 SER A C 1
ATOM 4324 O O . SER A 1 565 ? 4.490 -11.844 3.962 1.00 96.94 565 SER A O 1
ATOM 4326 N N . ALA A 1 566 ? 4.463 -14.066 3.739 1.00 92.25 566 ALA A N 1
ATOM 4327 C CA . ALA A 1 566 ? 5.369 -14.091 2.592 1.00 92.25 566 ALA A CA 1
ATOM 4328 C C . ALA A 1 566 ? 4.848 -13.251 1.417 1.00 92.25 566 ALA A C 1
ATOM 4330 O O . ALA A 1 566 ? 5.616 -12.529 0.767 1.00 92.25 566 ALA A O 1
ATOM 4331 N N . TYR A 1 567 ? 3.535 -13.291 1.163 1.00 93.69 567 TYR A N 1
ATOM 4332 C CA . TYR A 1 567 ? 2.949 -12.531 0.067 1.00 93.69 567 TYR A CA 1
ATOM 4333 C C . TYR A 1 567 ? 2.754 -11.048 0.400 1.00 93.69 567 TYR A C 1
ATOM 4335 O O . TYR A 1 567 ? 3.100 -10.203 -0.428 1.00 93.69 567 TYR A O 1
ATOM 4343 N N . PHE A 1 568 ? 2.281 -10.711 1.604 1.00 95.12 568 PHE A N 1
ATOM 4344 C CA . PHE A 1 568 ? 1.883 -9.350 1.983 1.00 95.12 568 PHE A CA 1
ATOM 4345 C C . PHE A 1 568 ? 2.962 -8.521 2.677 1.00 95.12 568 PHE A C 1
ATOM 4347 O O . PHE A 1 568 ? 2.859 -7.297 2.687 1.00 95.12 568 PHE A O 1
ATOM 4354 N N . MET A 1 569 ? 3.998 -9.138 3.239 1.00 93.00 569 MET A N 1
ATOM 4355 C CA . MET A 1 569 ? 4.960 -8.474 4.123 1.00 93.00 569 MET A CA 1
ATOM 4356 C C . MET A 1 569 ? 6.363 -8.462 3.511 1.00 93.00 569 MET A C 1
ATOM 4358 O O . MET A 1 569 ? 6.740 -9.357 2.757 1.00 93.00 569 MET A O 1
ATOM 4362 N N . LYS A 1 570 ? 7.149 -7.411 3.772 1.00 86.44 570 LYS A N 1
ATOM 4363 C CA . LYS A 1 570 ? 8.519 -7.260 3.249 1.00 86.44 570 LYS A CA 1
ATOM 4364 C C . LYS A 1 570 ? 9.520 -8.112 4.026 1.00 86.44 570 LYS A C 1
ATOM 4366 O O . LYS A 1 570 ? 10.516 -8.542 3.443 1.00 86.44 570 LYS A O 1
ATOM 4371 N N . SER A 1 571 ? 9.257 -8.331 5.313 1.00 86.31 571 SER A N 1
ATOM 4372 C CA . SER A 1 571 ? 10.091 -9.121 6.222 1.00 86.31 571 SER A CA 1
ATOM 4373 C C . SER A 1 571 ? 9.276 -10.271 6.827 1.00 86.31 571 SER A C 1
ATOM 4375 O O . SER A 1 571 ? 9.000 -10.259 8.026 1.00 86.31 571 SER A O 1
ATOM 4377 N N . PRO A 1 572 ? 8.825 -11.236 6.006 1.00 92.06 572 PRO A N 1
ATOM 4378 C CA . PRO A 1 572 ? 8.113 -12.409 6.497 1.00 92.06 572 PRO A CA 1
ATOM 4379 C C . PRO A 1 572 ? 9.027 -13.331 7.324 1.00 92.06 572 PRO A C 1
ATOM 4381 O O . PRO A 1 572 ? 10.252 -13.249 7.189 1.00 92.06 572 PRO A O 1
ATOM 4384 N N . PRO A 1 573 ? 8.453 -14.268 8.107 1.00 90.62 573 PRO A N 1
ATOM 4385 C CA . PRO A 1 573 ? 9.218 -15.317 8.786 1.00 90.62 573 PRO A CA 1
ATOM 4386 C C . PRO A 1 573 ? 10.036 -16.179 7.816 1.00 90.62 573 PRO A C 1
ATOM 4388 O O . PRO A 1 573 ? 11.164 -16.560 8.120 1.00 90.62 573 PRO A O 1
ATOM 4391 N N . GLU A 1 574 ? 9.483 -16.443 6.630 1.00 89.12 574 GLU A N 1
ATOM 4392 C CA . GLU A 1 574 ? 10.143 -17.170 5.548 1.00 89.12 574 GLU A CA 1
ATOM 4393 C C . GLU A 1 574 ? 10.066 -16.364 4.246 1.00 89.12 574 GLU A C 1
ATOM 4395 O O . GLU A 1 574 ? 8.994 -15.919 3.832 1.00 89.12 574 GLU A O 1
ATOM 4400 N N . GLN A 1 575 ? 11.216 -16.157 3.598 1.00 80.31 575 GLN A N 1
ATOM 4401 C CA . GLN A 1 575 ? 11.294 -15.463 2.312 1.00 80.31 575 GLN A CA 1
ATOM 4402 C C . GLN A 1 575 ? 10.925 -16.421 1.179 1.00 80.31 575 GLN A C 1
ATOM 4404 O O . GLN A 1 575 ? 11.640 -17.387 0.916 1.00 80.31 575 GLN A O 1
ATOM 4409 N N . ILE A 1 576 ? 9.834 -16.118 0.478 1.00 84.50 576 ILE A N 1
ATOM 4410 C CA . ILE A 1 576 ? 9.317 -16.909 -0.642 1.00 84.50 576 ILE A CA 1
ATOM 4411 C C . ILE A 1 576 ? 9.150 -15.981 -1.849 1.00 84.50 576 ILE A C 1
ATOM 4413 O O . ILE A 1 576 ? 8.741 -14.829 -1.708 1.00 84.50 576 ILE A O 1
ATOM 4417 N N . GLU A 1 577 ? 9.485 -16.472 -3.043 1.00 82.44 577 GLU A N 1
ATOM 4418 C CA . GLU A 1 577 ? 9.270 -15.743 -4.299 1.00 82.44 577 GLU A CA 1
ATOM 4419 C C . GLU A 1 577 ? 7.784 -15.369 -4.458 1.00 82.44 577 GLU A C 1
ATOM 4421 O O . GLU A 1 577 ? 6.909 -16.188 -4.182 1.00 82.44 577 GLU A O 1
ATOM 4426 N N . ASP A 1 578 ? 7.487 -14.139 -4.891 1.00 81.12 578 ASP A N 1
ATOM 4427 C CA . ASP A 1 578 ? 6.135 -13.563 -4.834 1.00 81.12 578 ASP A CA 1
ATOM 4428 C C . ASP A 1 578 ? 5.082 -14.407 -5.585 1.00 81.12 578 ASP A C 1
ATOM 4430 O O . ASP A 1 578 ? 3.952 -14.556 -5.114 1.00 81.12 578 ASP A O 1
ATOM 4434 N N . GLY A 1 579 ? 5.427 -14.997 -6.735 1.00 84.81 579 GLY A N 1
ATOM 4435 C CA . GLY A 1 579 ? 4.549 -15.901 -7.479 1.00 84.81 579 GLY A CA 1
ATOM 4436 C C . GLY A 1 579 ? 4.257 -17.210 -6.739 1.00 84.81 579 GLY A C 1
ATOM 4437 O O . GLY A 1 579 ? 3.123 -17.696 -6.772 1.00 84.81 579 GLY A O 1
ATOM 4438 N N . ALA A 1 580 ? 5.253 -17.788 -6.067 1.00 89.25 580 ALA A N 1
ATOM 4439 C CA . ALA A 1 580 ? 5.079 -18.950 -5.196 1.00 89.25 580 ALA A CA 1
ATOM 4440 C C . ALA A 1 580 ? 4.284 -18.616 -3.924 1.00 89.25 580 ALA A C 1
ATOM 4442 O O . ALA A 1 580 ? 3.338 -19.339 -3.611 1.00 89.25 580 ALA A O 1
ATOM 4443 N N . ALA A 1 581 ? 4.596 -17.501 -3.260 1.00 90.50 581 ALA A N 1
ATOM 4444 C CA . ALA A 1 581 ? 3.880 -17.014 -2.084 1.00 90.50 581 ALA A CA 1
ATOM 4445 C C . ALA A 1 581 ? 2.396 -16.768 -2.397 1.00 90.50 581 ALA A C 1
ATOM 4447 O O . ALA A 1 581 ? 1.525 -17.197 -1.645 1.00 90.50 581 ALA A O 1
ATOM 4448 N N . ARG A 1 582 ? 2.089 -16.186 -3.568 1.00 94.19 582 ARG A N 1
ATOM 4449 C CA . ARG A 1 582 ? 0.705 -16.017 -4.029 1.00 94.19 582 ARG A CA 1
ATOM 4450 C C . ARG A 1 582 ? -0.031 -17.349 -4.129 1.00 94.19 582 ARG A C 1
ATOM 4452 O O . ARG A 1 582 ? -1.149 -17.452 -3.651 1.00 94.19 582 ARG A O 1
ATOM 4459 N N . ARG A 1 583 ? 0.571 -18.369 -4.754 1.00 96.88 583 ARG A N 1
ATOM 4460 C CA . ARG A 1 583 ? -0.073 -19.689 -4.904 1.00 96.88 583 ARG A CA 1
ATOM 4461 C C . ARG A 1 583 ? -0.327 -20.361 -3.556 1.00 96.88 583 ARG A C 1
ATOM 4463 O O . ARG A 1 583 ? -1.382 -20.958 -3.384 1.00 96.88 583 ARG A O 1
ATOM 4470 N N . GLN A 1 584 ? 0.619 -20.259 -2.624 1.00 96.69 584 GLN A N 1
ATOM 4471 C CA . GLN A 1 584 ? 0.438 -20.776 -1.265 1.00 96.69 584 GLN A CA 1
ATOM 4472 C C . GLN A 1 584 ? -0.689 -20.049 -0.535 1.00 96.69 584 GLN A C 1
ATOM 4474 O O . GLN A 1 584 ? -1.486 -20.687 0.139 1.00 96.69 584 GLN A O 1
ATOM 4479 N N . LEU A 1 585 ? -0.796 -18.734 -0.714 1.00 97.62 585 LEU A N 1
ATOM 4480 C CA . LEU A 1 585 ? -1.876 -17.958 -0.130 1.00 97.62 585 LEU A CA 1
ATOM 4481 C C . LEU A 1 585 ? -3.244 -18.310 -0.734 1.00 97.62 585 LEU A C 1
ATOM 4483 O O . LEU A 1 585 ? -4.202 -18.453 0.011 1.00 97.62 585 LEU A O 1
ATOM 4487 N N . GLU A 1 586 ? -3.352 -18.513 -2.050 1.00 98.00 586 GLU A N 1
ATOM 4488 C CA . GLU A 1 586 ? -4.598 -19.005 -2.670 1.00 98.00 586 GLU A CA 1
ATOM 4489 C C . GLU A 1 586 ? -5.006 -20.375 -2.096 1.00 98.00 586 GLU A C 1
ATOM 4491 O O . GLU A 1 586 ? -6.170 -20.587 -1.763 1.00 98.00 586 GLU A O 1
ATOM 4496 N N . ALA A 1 587 ? -4.039 -21.280 -1.900 1.00 97.19 587 ALA A N 1
ATOM 4497 C CA . ALA A 1 587 ? -4.266 -22.568 -1.245 1.00 97.19 587 ALA A CA 1
ATOM 4498 C C . ALA A 1 587 ? -4.694 -22.400 0.227 1.00 97.19 587 ALA A C 1
ATOM 4500 O O . ALA A 1 587 ? -5.585 -23.102 0.700 1.00 97.19 587 ALA A O 1
ATOM 4501 N N . PHE A 1 588 ? -4.110 -21.441 0.956 1.00 97.88 588 PHE A N 1
ATOM 4502 C CA . PHE A 1 588 ? -4.516 -21.121 2.326 1.00 97.88 588 PHE A CA 1
ATOM 4503 C C . PHE A 1 588 ? -5.960 -20.620 2.356 1.00 97.88 588 PHE A C 1
ATOM 4505 O O . PHE A 1 588 ? -6.757 -21.101 3.158 1.00 97.88 588 PHE A O 1
ATOM 4512 N N . ILE A 1 589 ? -6.333 -19.709 1.455 1.00 96.88 589 ILE A N 1
ATOM 4513 C CA . ILE A 1 589 ? -7.703 -19.192 1.344 1.00 96.88 589 ILE A CA 1
ATOM 4514 C C . ILE A 1 589 ? -8.682 -20.342 1.087 1.00 96.88 589 ILE A C 1
ATOM 4516 O O . ILE A 1 589 ? -9.692 -20.436 1.781 1.00 96.88 589 ILE A O 1
ATOM 4520 N N . ALA A 1 590 ? -8.344 -21.256 0.173 1.00 95.44 590 ALA A N 1
ATOM 4521 C CA . ALA A 1 590 ? -9.149 -22.437 -0.144 1.00 95.44 590 ALA A CA 1
ATOM 4522 C C . ALA A 1 590 ? -9.229 -23.477 0.994 1.00 95.44 590 ALA A C 1
ATOM 4524 O O . ALA A 1 590 ? -10.125 -24.317 0.988 1.00 95.44 590 ALA A O 1
ATOM 4525 N N . GLY A 1 591 ? -8.329 -23.414 1.983 1.00 94.06 591 GLY A N 1
ATOM 4526 C CA . GLY A 1 591 ? -8.260 -24.372 3.092 1.00 94.06 591 GLY A CA 1
ATOM 4527 C C . GLY A 1 591 ? -7.374 -25.592 2.823 1.00 94.06 591 GLY A C 1
ATOM 4528 O O . GLY A 1 591 ? -7.377 -26.529 3.616 1.00 94.06 591 GLY A O 1
ATOM 4529 N N . ASP A 1 592 ? -6.590 -25.572 1.744 1.00 93.81 592 ASP A N 1
ATOM 4530 C CA . ASP A 1 592 ? -5.693 -26.665 1.348 1.00 93.81 592 ASP A CA 1
ATOM 4531 C C . ASP A 1 592 ? -4.388 -26.695 2.165 1.00 93.81 592 ASP A C 1
ATOM 4533 O O . ASP A 1 592 ? -3.719 -27.728 2.244 1.00 93.81 592 ASP A O 1
ATOM 4537 N N . VAL A 1 593 ? -4.003 -25.563 2.766 1.00 91.50 593 VAL A N 1
ATOM 4538 C CA . VAL A 1 593 ? -2.840 -25.443 3.662 1.00 91.50 593 VAL A CA 1
ATOM 4539 C C . VAL A 1 593 ? -3.204 -24.694 4.944 1.00 91.50 593 VAL A C 1
ATOM 4541 O O . VAL A 1 593 ? -4.090 -23.840 4.954 1.00 91.50 593 VAL A O 1
ATOM 4544 N N . GLU A 1 594 ? -2.506 -25.023 6.035 1.00 87.06 594 GLU A N 1
ATOM 4545 C CA . GLU A 1 594 ? -2.807 -24.494 7.373 1.00 87.06 594 GLU A CA 1
ATOM 4546 C C . GLU A 1 594 ? -2.326 -23.046 7.579 1.00 87.06 594 GLU A C 1
ATOM 4548 O O . GLU A 1 594 ? -3.045 -22.265 8.201 1.00 87.06 594 GLU A O 1
ATOM 4553 N N . ARG A 1 595 ? -1.127 -22.685 7.088 1.00 83.12 595 ARG A N 1
ATOM 4554 C CA . ARG A 1 595 ? -0.442 -21.407 7.375 1.00 83.12 595 ARG A CA 1
ATOM 4555 C C . ARG A 1 595 ? 0.241 -20.807 6.163 1.00 83.12 595 ARG A C 1
ATOM 4557 O O . ARG A 1 595 ? 0.829 -21.558 5.360 1.00 83.12 595 ARG A O 1
#

Sequence (595 aa):
MTFRCIDPETREVAAVARRRSDVLDLAILGRLASGPLHGYELRKRLAATLGPFRSLSFGSLYPRLRALQQVGWITSADTADLPHALASKRSRVSYELTAAGKEHLAQALTASDPAAWDDDVFDVRFSMFGATDPQTRLRILEGRRTRVLERREATRAAAARNRERRDSYTAELQRHGLEILDTEVGWLERLIATERAATSSTTPPTTARPPVAADEPAGSPPPEPPPEGEPMSSIRVAIAGVGNCASSLVQGVEYYKDADPSSKVPGLMHVQFGEYHVGDLEFVAAFDVDAKKVGQDLSAAIVSSENNTIKISDVPPSGVQVQRGPTLDGLGKYYRETIEESTDEVVDVVSVLRETQADVLVCYLPVGSEDAAKFYAQAAIDAGVAFVNALPVFIAGTPEWADKFTAAGVPIVGDDIKSQVGATITHRVLARLFEDRGVILDRTYQLNVGGNMDFKNMLERDRLESKKISKTQAVTSNLTDAAFAGKTEDRNVHIGPSDYVAWLDDRKWAYVRMEGRAFGDAPLNMEYKLEVWDSPNSAGVIIDAVRAAKIAKDRGVGGPITSASAYFMKSPPEQIEDGAARRQLEAFIAGDVER

Nearest PDB structures (foldseek):
  1gr0-assembly1_A  TM=9.946E-01  e=5.035E-50  Mycobacterium tuberculosis
  6k96-assembly1_B-2  TM=8.391E-01  e=1.058E-30  Streptomyces citricolor
  9f2k-assembly1_A  TM=7.536E-01  e=2.078E-15  Thermochaetoides thermophila DSM 1495
  1jki-assembly1_A  TM=7.587E-01  e=3.483E-14  Saccharomyces cerevisiae
  1vko-assembly1_A  TM=7.387E-01  e=1.540E-13  Caenorhabditis elegans